Protein AF-0000000070612517 (afdb_homodimer)

Organism: NCBI:txid59203

Radius of gyration: 24.16 Å; Cα contacts (8 Å, |Δi|>4): 634; chains: 2; bounding box: 72×66×52 Å

Structure (mmCIF, N/CA/C/O backbone):
data_AF-0000000070612517-model_v1
#
loop_
_entity.id
_entity.type
_entity.pdbx_description
1 polymer 'DNA-binding transcriptional activator BglJ'
#
loop_
_atom_site.group_PDB
_atom_site.id
_atom_site.type_symbol
_atom_site.label_atom_id
_atom_site.label_alt_id
_atom_site.label_comp_id
_atom_site.label_asym_id
_atom_site.label_entity_id
_atom_site.label_seq_id
_atom_site.pdbx_PDB_ins_code
_atom_site.Cartn_x
_atom_site.Cartn_y
_atom_site.Cartn_z
_atom_site.occupancy
_atom_site.B_iso_or_equiv
_atom_site.auth_seq_id
_atom_site.auth_comp_id
_atom_site.auth_asym_id
_atom_site.auth_atom_id
_atom_site.pdbx_PDB_model_num
ATOM 1 N N . MET A 1 1 ? 39.031 -18.734 -19.234 1 33.88 1 MET A N 1
ATOM 2 C CA . MET A 1 1 ? 37.75 -18.453 -19.859 1 33.88 1 MET A CA 1
ATOM 3 C C . MET A 1 1 ? 36.688 -18.141 -18.797 1 33.88 1 MET A C 1
ATOM 5 O O . MET A 1 1 ? 36.344 -19 -17.984 1 33.88 1 MET A O 1
ATOM 9 N N . GLU A 1 2 ? 36.719 -17.062 -18.047 1 41.94 2 GLU A N 1
ATOM 10 C CA . GLU A 1 2 ? 35.812 -16.641 -16.953 1 41.94 2 GLU A CA 1
ATOM 11 C C . GLU A 1 2 ? 34.375 -16.953 -17.297 1 41.94 2 GLU A C 1
ATOM 13 O O . GLU A 1 2 ? 33.844 -16.5 -18.312 1 41.94 2 GLU A O 1
ATOM 18 N N . ASN A 1 3 ? 33.906 -18.078 -17.219 1 43.69 3 ASN A N 1
ATOM 19 C CA . ASN A 1 3 ? 32.594 -18.609 -17.5 1 43.69 3 ASN A CA 1
ATOM 20 C C . ASN A 1 3 ? 31.484 -17.625 -17.141 1 43.69 3 ASN A C 1
ATOM 22 O O . ASN A 1 3 ? 31.219 -17.359 -15.969 1 43.69 3 ASN A O 1
ATOM 26 N N . ARG A 1 4 ? 31.391 -16.516 -17.781 1 49.31 4 ARG A N 1
ATOM 27 C CA . ARG A 1 4 ? 30.422 -15.438 -17.672 1 49.31 4 ARG A CA 1
ATOM 28 C C . ARG A 1 4 ? 29.016 -15.977 -17.516 1 49.31 4 ARG A C 1
ATOM 30 O O . ARG A 1 4 ? 28.406 -16.422 -18.5 1 49.31 4 ARG A O 1
ATOM 37 N N . ILE A 1 5 ? 28.703 -16.734 -16.5 1 59.72 5 ILE A N 1
ATOM 38 C CA . ILE A 1 5 ? 27.375 -17.297 -16.266 1 59.72 5 ILE A CA 1
ATOM 39 C C . ILE A 1 5 ? 26.312 -16.234 -16.531 1 59.72 5 ILE A C 1
ATOM 41 O O . ILE A 1 5 ? 26.359 -15.148 -15.969 1 59.72 5 ILE A O 1
ATOM 45 N N . SER A 1 6 ? 25.672 -16.234 -17.703 1 76.38 6 SER A N 1
ATOM 46 C CA . SER A 1 6 ? 24.641 -15.312 -18.172 1 76.38 6 SER A CA 1
ATOM 47 C C . SER A 1 6 ? 23.562 -15.125 -17.125 1 76.38 6 SER A C 1
ATOM 49 O O . SER A 1 6 ? 23 -16.094 -16.609 1 76.38 6 SER A O 1
ATOM 51 N N . LYS A 1 7 ? 23.547 -14 -16.469 1 83.5 7 LYS A N 1
ATOM 52 C CA . LYS A 1 7 ? 22.578 -13.672 -15.445 1 83.5 7 LYS A CA 1
ATOM 53 C C . LYS A 1 7 ? 21.156 -13.781 -15.977 1 83.5 7 LYS A C 1
ATOM 55 O O . LYS A 1 7 ? 20.906 -13.547 -17.156 1 83.5 7 LYS A O 1
ATOM 60 N N . ARG A 1 8 ? 20.25 -14.328 -15.211 1 92.62 8 ARG A N 1
ATOM 61 C CA . ARG A 1 8 ? 18.828 -14.43 -15.523 1 92.62 8 ARG A CA 1
ATOM 62 C C . ARG A 1 8 ? 18.109 -13.125 -15.211 1 92.62 8 ARG A C 1
ATOM 64 O O . ARG A 1 8 ? 18.359 -12.508 -14.18 1 92.62 8 ARG A O 1
ATOM 71 N N . ASN A 1 9 ? 17.234 -12.719 -16.188 1 95.94 9 ASN A N 1
ATOM 72 C CA . ASN A 1 9 ? 16.469 -11.484 -16 1 95.94 9 ASN A CA 1
ATOM 73 C C . ASN A 1 9 ? 15.273 -11.695 -15.078 1 95.94 9 ASN A C 1
ATOM 75 O O . ASN A 1 9 ? 14.492 -12.625 -15.281 1 95.94 9 ASN A O 1
ATOM 79 N N . VAL A 1 10 ? 15.219 -10.859 -14.031 1 96.94 10 VAL A N 1
ATOM 80 C CA . VAL A 1 10 ? 14.078 -10.859 -13.125 1 96.94 10 VAL A CA 1
ATOM 81 C C . VAL A 1 10 ? 13.375 -9.5 -13.188 1 96.94 10 VAL A C 1
ATOM 83 O O . VAL A 1 10 ? 14.016 -8.453 -13.094 1 96.94 10 VAL A O 1
ATOM 86 N N . ALA A 1 11 ? 12.062 -9.555 -13.438 1 97.81 11 ALA A N 1
ATOM 87 C CA . ALA A 1 11 ? 11.273 -8.328 -13.477 1 97.81 11 ALA A CA 1
ATOM 88 C C . ALA A 1 11 ? 10.617 -8.055 -12.125 1 97.81 11 ALA A C 1
ATOM 90 O O . ALA A 1 11 ? 10.117 -8.969 -11.469 1 97.81 11 ALA A O 1
ATOM 91 N N . LEU A 1 12 ? 10.727 -6.84 -11.695 1 97.88 12 LEU A N 1
ATO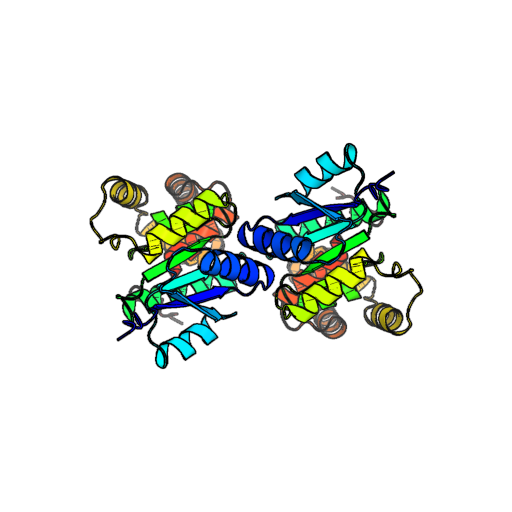M 92 C CA . LEU A 1 12 ? 9.984 -6.344 -10.539 1 97.88 12 LEU A CA 1
ATOM 93 C C . LEU A 1 12 ? 8.977 -5.281 -10.961 1 97.88 12 LEU A C 1
ATOM 95 O O . LEU A 1 12 ? 9.352 -4.246 -11.516 1 97.88 12 LEU A O 1
ATOM 99 N N . VAL A 1 13 ? 7.676 -5.57 -10.773 1 97.81 13 VAL A N 1
ATOM 100 C CA . VAL A 1 13 ? 6.625 -4.586 -11.023 1 97.81 13 VAL A CA 1
ATOM 101 C C . VAL A 1 13 ? 6.211 -3.936 -9.703 1 97.81 13 VAL A C 1
ATOM 103 O O . VAL A 1 13 ? 5.441 -4.516 -8.93 1 97.81 13 VAL A O 1
ATOM 106 N N . GLU A 1 14 ? 6.715 -2.744 -9.492 1 96.69 14 GLU A N 1
ATOM 107 C CA . GLU A 1 14 ? 6.59 -2.01 -8.234 1 96.69 14 GLU A CA 1
ATOM 108 C C . GLU A 1 14 ? 6.715 -0.506 -8.461 1 96.69 14 GLU A C 1
ATOM 110 O O . GLU A 1 14 ? 7.707 -0.039 -9.023 1 96.69 14 GLU A O 1
ATOM 115 N N . LYS A 1 15 ? 5.777 0.22 -7.953 1 93.62 15 LYS A N 1
ATOM 116 C CA . LYS A 1 15 ? 5.777 1.649 -8.25 1 93.62 15 LYS A CA 1
ATOM 117 C C . LYS A 1 15 ? 6.531 2.434 -7.18 1 93.62 15 LYS A C 1
ATOM 119 O O . LYS A 1 15 ? 7.035 3.529 -7.445 1 93.62 15 LYS A O 1
ATOM 124 N N . CYS A 1 16 ? 6.551 1.937 -5.984 1 96.56 16 CYS A N 1
ATOM 125 C CA . CYS A 1 16 ? 7.145 2.682 -4.879 1 96.56 16 CYS A CA 1
ATOM 126 C C . CYS A 1 16 ? 8.664 2.676 -4.973 1 96.56 16 CYS A C 1
ATOM 128 O O . CYS A 1 16 ? 9.297 1.626 -4.828 1 96.56 16 CYS A O 1
ATOM 130 N N . VAL A 1 17 ? 9.273 3.789 -5.082 1 96.31 17 VAL A N 1
ATOM 131 C CA . VAL A 1 17 ? 10.711 3.938 -5.293 1 96.31 17 VAL A CA 1
ATOM 132 C C . VAL A 1 17 ? 11.469 3.371 -4.094 1 96.31 17 VAL A C 1
ATOM 134 O O . VAL A 1 17 ? 12.523 2.758 -4.254 1 96.31 17 VAL A O 1
ATOM 137 N N . MET A 1 18 ? 10.938 3.557 -2.955 1 95.69 18 MET A N 1
ATOM 138 C CA . MET A 1 18 ? 11.641 3.068 -1.773 1 95.69 18 MET A CA 1
ATOM 139 C C . MET A 1 18 ? 11.625 1.544 -1.722 1 95.69 18 MET A C 1
ATOM 141 O O . MET A 1 18 ? 12.594 0.921 -1.285 1 95.69 18 MET A O 1
ATOM 145 N N . SER A 1 19 ? 10.523 0.991 -2.096 1 97 19 SER A N 1
ATOM 146 C CA . SER A 1 19 ? 10.484 -0.463 -2.215 1 97 19 SER A CA 1
ATOM 147 C C . SER A 1 19 ? 11.508 -0.958 -3.236 1 97 19 SER A C 1
ATOM 149 O O . SER A 1 19 ? 12.164 -1.977 -3.02 1 97 19 SER A O 1
ATOM 151 N N . ASN A 1 20 ? 11.656 -0.215 -4.363 1 97.25 20 ASN A N 1
ATOM 152 C CA . ASN A 1 20 ? 12.633 -0.565 -5.391 1 97.25 20 ASN A CA 1
ATOM 153 C C . ASN A 1 20 ? 14.055 -0.597 -4.828 1 97.25 20 ASN A C 1
ATOM 155 O O . ASN A 1 20 ? 14.82 -1.515 -5.121 1 97.25 20 ASN A O 1
ATOM 159 N N . VAL A 1 21 ? 14.328 0.386 -4.031 1 95.38 21 VAL A N 1
ATOM 160 C CA . VAL A 1 21 ? 15.648 0.449 -3.41 1 95.38 21 VAL A CA 1
ATOM 161 C C . VAL A 1 21 ? 15.859 -0.768 -2.512 1 95.38 21 VAL A C 1
ATOM 163 O O . VAL A 1 21 ? 16.938 -1.377 -2.52 1 95.38 21 VAL A O 1
ATOM 166 N N . GLY A 1 22 ? 14.828 -1.106 -1.784 1 95.81 22 GLY A N 1
ATOM 167 C CA . GLY A 1 22 ? 14.891 -2.281 -0.928 1 95.81 22 GLY A CA 1
ATOM 168 C C . GLY A 1 22 ? 15.164 -3.562 -1.693 1 95.81 22 GLY A C 1
ATOM 169 O O . GLY A 1 22 ? 16.047 -4.336 -1.324 1 95.81 22 GLY A O 1
ATOM 170 N N . PHE A 1 23 ? 14.469 -3.74 -2.738 1 96.06 23 PHE A N 1
ATOM 171 C CA . PHE A 1 23 ? 14.664 -4.938 -3.553 1 96.06 23 PHE A CA 1
ATOM 172 C C . PHE A 1 23 ? 16.047 -4.953 -4.172 1 96.06 23 PHE A C 1
ATOM 174 O O . PHE A 1 23 ? 16.719 -5.996 -4.199 1 96.06 23 PHE A O 1
ATOM 181 N N . LYS A 1 24 ? 16.469 -3.82 -4.719 1 94.62 24 LYS A N 1
ATOM 182 C CA . LYS A 1 24 ? 17.812 -3.746 -5.293 1 94.62 24 LYS A CA 1
ATOM 183 C C . LYS A 1 24 ? 18.875 -4.125 -4.262 1 94.62 24 LYS A C 1
ATOM 185 O O . LYS A 1 24 ? 19.797 -4.879 -4.562 1 94.62 24 LYS A O 1
ATOM 190 N N . GLY A 1 25 ? 18.688 -3.59 -3.059 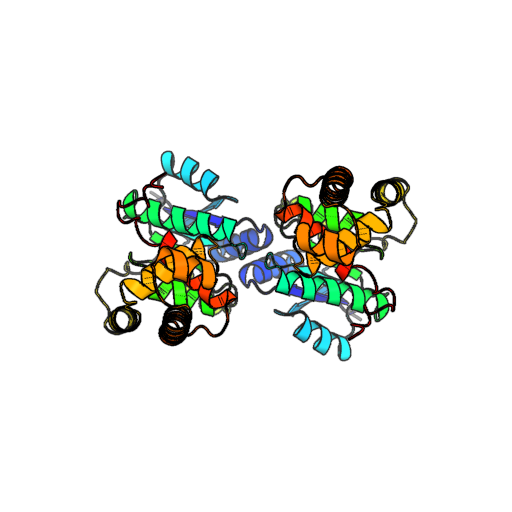1 91.75 25 GLY A N 1
ATOM 191 C CA . GLY A 1 25 ? 19.609 -3.938 -1.992 1 91.75 25 GLY A CA 1
ATOM 192 C C . GLY A 1 25 ? 19.641 -5.426 -1.691 1 91.75 25 GLY A C 1
ATOM 193 O O . GLY A 1 25 ? 20.719 -6 -1.48 1 91.75 25 GLY A O 1
ATOM 194 N N . LEU A 1 26 ? 18.531 -5.969 -1.632 1 91.38 26 LEU A N 1
ATOM 195 C CA . LEU A 1 26 ? 18.422 -7.395 -1.345 1 91.38 26 LEU A CA 1
ATOM 196 C C . LEU A 1 26 ? 19.094 -8.219 -2.432 1 91.38 26 LEU A C 1
ATOM 198 O O . LEU A 1 26 ? 19.828 -9.164 -2.131 1 91.38 26 LEU A O 1
ATOM 202 N N . PHE A 1 27 ? 18.859 -7.895 -3.713 1 92.06 27 PHE A N 1
ATOM 203 C CA . PHE A 1 27 ? 19.453 -8.625 -4.824 1 92.06 27 PHE A CA 1
ATOM 204 C C . PHE A 1 27 ? 20.969 -8.438 -4.84 1 92.06 27 PHE A C 1
ATOM 206 O O . PHE A 1 27 ? 21.703 -9.391 -5.109 1 92.06 27 PHE A O 1
ATOM 213 N N . ASP A 1 28 ? 21.359 -7.266 -4.504 1 88.81 28 ASP A N 1
ATOM 214 C CA . ASP A 1 28 ? 22.797 -6.977 -4.48 1 88.81 28 ASP A CA 1
ATOM 215 C C . ASP A 1 28 ? 23.484 -7.746 -3.367 1 88.81 28 ASP A C 1
ATOM 217 O O . ASP A 1 28 ? 24.672 -8.078 -3.482 1 88.81 28 ASP A O 1
ATOM 221 N N . ALA A 1 29 ? 22.766 -8.023 -2.361 1 84.94 29 ALA A N 1
ATOM 222 C CA . ALA A 1 29 ? 23.344 -8.688 -1.191 1 84.94 29 ALA A CA 1
ATOM 223 C C . ALA A 1 29 ? 23.359 -10.203 -1.37 1 84.94 29 ALA A C 1
ATOM 225 O O . ALA A 1 29 ? 24.016 -10.914 -0.613 1 84.94 29 ALA A O 1
ATOM 226 N N . MET A 1 30 ? 22.641 -10.695 -2.334 1 82.12 30 MET A N 1
ATOM 227 C CA . MET A 1 30 ? 22.609 -12.141 -2.562 1 82.12 30 MET A CA 1
ATOM 228 C C . MET A 1 30 ? 23.953 -12.648 -3.047 1 82.12 30 MET A C 1
ATOM 230 O O . MET A 1 30 ? 24.531 -12.102 -3.994 1 82.12 30 MET A O 1
ATOM 234 N N . PRO A 1 31 ? 24.453 -13.664 -2.357 1 77.38 31 PRO A N 1
ATOM 235 C CA . PRO A 1 31 ? 25.719 -14.234 -2.838 1 77.38 31 PRO A CA 1
ATOM 236 C C . PRO A 1 31 ? 25.594 -14.836 -4.234 1 77.38 31 PRO A C 1
ATOM 238 O O . PRO A 1 31 ? 24.594 -15.469 -4.555 1 77.38 31 PRO A O 1
ATOM 241 N N . ASP A 1 32 ? 26.625 -14.586 -5.168 1 77 32 ASP A N 1
ATOM 242 C CA . ASP A 1 32 ? 26.641 -15.117 -6.527 1 77 32 ASP A CA 1
ATOM 243 C C . ASP A 1 32 ? 25.344 -14.828 -7.258 1 77 32 ASP A C 1
ATOM 245 O O . ASP A 1 32 ? 24.781 -15.711 -7.906 1 77 32 ASP A O 1
ATOM 249 N N . CYS A 1 33 ? 24.984 -13.609 -7.031 1 75.56 33 CYS A N 1
ATOM 250 C CA . CYS A 1 33 ? 23.719 -13.227 -7.645 1 75.56 33 CYS A CA 1
ATOM 251 C C . CYS A 1 33 ? 23.75 -13.453 -9.148 1 75.56 33 CYS A C 1
ATOM 253 O O . CYS A 1 33 ? 24.531 -12.82 -9.859 1 75.56 33 CYS A O 1
ATOM 255 N N . ARG A 1 34 ? 22.922 -14.367 -9.625 1 85.25 34 ARG A N 1
ATOM 256 C CA . ARG A 1 34 ? 22.781 -14.734 -11.031 1 85.25 34 ARG A CA 1
ATOM 257 C C . ARG A 1 34 ? 21.578 -14.047 -11.664 1 85.25 34 ARG A C 1
ATOM 259 O O . ARG A 1 34 ? 21.062 -14.5 -12.695 1 85.25 34 ARG A O 1
ATOM 266 N N . HIS A 1 35 ? 21.125 -12.945 -10.961 1 91.88 35 HIS A N 1
ATOM 267 C CA . HIS A 1 35 ? 19.906 -12.289 -11.445 1 91.88 35 HIS A CA 1
ATOM 268 C C . HIS A 1 35 ? 20.156 -10.828 -11.773 1 91.88 35 HIS A C 1
ATOM 270 O O . HIS A 1 35 ? 20.891 -10.141 -11.055 1 91.88 35 HIS A O 1
ATOM 276 N N . THR A 1 36 ? 19.688 -10.398 -12.891 1 94.25 36 THR A N 1
ATOM 277 C CA . THR A 1 36 ? 19.578 -8.977 -13.219 1 94.25 36 THR A CA 1
ATOM 278 C C . THR A 1 36 ? 18.156 -8.477 -12.969 1 94.25 36 THR A C 1
ATOM 280 O O . THR A 1 36 ? 17.203 -8.984 -13.555 1 94.25 36 THR A O 1
ATOM 283 N N . LEU A 1 37 ? 18.109 -7.492 -12.102 1 96.38 37 LEU A N 1
ATOM 284 C CA . LEU A 1 37 ? 16.797 -6.969 -11.719 1 96.38 37 LEU A CA 1
ATOM 285 C C . LEU A 1 37 ? 16.375 -5.832 -12.641 1 96.38 37 LEU A C 1
ATOM 287 O O . LEU A 1 37 ? 17.109 -4.859 -12.812 1 96.38 37 LEU A O 1
ATOM 291 N N . HIS A 1 38 ? 15.273 -5.98 -13.297 1 97.56 38 HIS A N 1
ATOM 292 C CA . HIS A 1 38 ? 14.625 -4.945 -14.094 1 97.56 38 HIS A CA 1
ATOM 293 C C . HIS A 1 38 ? 13.359 -4.434 -13.406 1 97.56 38 HIS A C 1
ATOM 295 O O . HIS A 1 38 ? 12.461 -5.211 -13.078 1 97.56 38 HIS A O 1
ATOM 301 N N . ILE A 1 39 ? 13.273 -3.145 -13.219 1 97.56 39 ILE A N 1
ATOM 302 C CA . ILE A 1 39 ? 12.188 -2.58 -12.43 1 97.56 39 ILE A CA 1
ATOM 303 C C . ILE A 1 39 ? 11.195 -1.87 -13.344 1 97.56 39 ILE A C 1
ATOM 305 O O . ILE A 1 39 ? 11.594 -1.092 -14.219 1 97.56 39 ILE A O 1
ATOM 309 N N . PHE A 1 40 ? 9.914 -2.152 -13.141 1 97.31 40 PHE A N 1
ATOM 310 C CA . PHE A 1 40 ? 8.82 -1.521 -13.875 1 97.31 40 PHE A CA 1
ATOM 311 C C . PHE A 1 40 ? 7.793 -0.935 -12.906 1 97.31 40 PHE A C 1
ATOM 313 O O . PHE A 1 40 ? 7.422 -1.578 -11.922 1 97.31 40 PHE A O 1
ATOM 320 N N . SER A 1 41 ? 7.238 0.234 -13.203 1 94.44 41 SER A N 1
ATOM 321 C CA . SER A 1 41 ? 6.301 0.892 -12.305 1 94.44 41 SER A CA 1
ATOM 322 C C . SER A 1 41 ? 4.871 0.428 -12.555 1 94.44 41 SER A C 1
ATOM 324 O O . SER A 1 41 ? 3.994 0.611 -11.711 1 94.44 41 SER A O 1
ATOM 326 N N . LYS A 1 42 ? 4.656 -0.122 -13.773 1 93.75 42 LYS A N 1
ATOM 327 C CA . LYS A 1 42 ? 3.316 -0.565 -14.156 1 93.75 42 LYS A CA 1
ATOM 328 C C . LYS A 1 42 ? 3.367 -1.913 -14.867 1 93.75 42 LYS A C 1
ATOM 330 O O . LYS A 1 42 ? 4.336 -2.213 -15.57 1 93.75 42 LYS A O 1
ATOM 335 N N . PRO A 1 43 ? 2.225 -2.682 -14.703 1 94.5 43 PRO A N 1
ATOM 336 C CA . PRO A 1 43 ? 2.172 -3.961 -15.414 1 94.5 43 PRO A CA 1
ATOM 337 C C . PRO A 1 43 ? 2.297 -3.801 -16.938 1 94.5 43 PRO A C 1
ATOM 339 O O . PRO A 1 4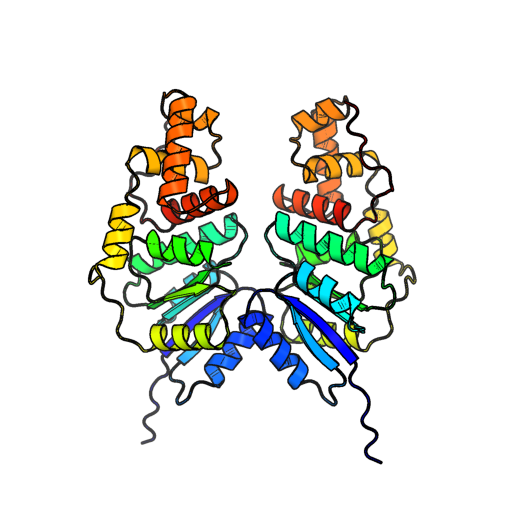3 ? 2.939 -4.621 -17.594 1 94.5 43 PRO A O 1
ATOM 342 N N . SER A 1 44 ? 1.738 -2.684 -17.469 1 94.06 44 SER A N 1
ATOM 343 C CA . SER A 1 44 ? 1.776 -2.477 -18.906 1 94.06 44 SER A CA 1
ATOM 344 C C . SER A 1 44 ? 3.207 -2.289 -19.406 1 94.06 44 SER A C 1
ATOM 346 O O . SER A 1 44 ? 3.576 -2.809 -20.469 1 94.06 44 SER A O 1
ATOM 348 N N . ALA A 1 45 ? 4.035 -1.599 -18.688 1 95.44 45 ALA A N 1
ATOM 349 C CA . ALA A 1 45 ? 5.438 -1.397 -19.047 1 95.44 45 ALA A CA 1
ATOM 350 C C . ALA A 1 45 ? 6.203 -2.717 -19.031 1 95.44 45 ALA A C 1
ATOM 352 O O . ALA A 1 45 ? 7.004 -2.988 -19.922 1 95.44 45 ALA A O 1
ATOM 353 N N . PHE A 1 46 ? 5.902 -3.492 -18.031 1 96.19 46 PHE A N 1
ATOM 354 C CA . PHE A 1 46 ? 6.52 -4.812 -17.953 1 96.19 46 PHE A CA 1
ATOM 355 C C . PHE A 1 46 ? 6.141 -5.668 -19.156 1 96.19 46 PHE A C 1
ATOM 357 O O . PHE A 1 46 ? 7 -6.289 -19.781 1 96.19 46 PHE A O 1
ATOM 364 N N . TYR A 1 47 ? 4.844 -5.691 -19.469 1 92.38 47 TYR A N 1
ATOM 365 C CA . TYR A 1 47 ? 4.375 -6.535 -20.562 1 92.38 47 TYR A CA 1
ATOM 366 C C . TYR A 1 47 ? 5.055 -6.16 -21.875 1 92.38 47 TYR A C 1
ATOM 368 O O . TYR A 1 47 ? 5.441 -7.031 -22.641 1 92.38 47 TYR A O 1
ATOM 376 N N . LYS A 1 48 ? 5.168 -4.863 -22.062 1 94.25 48 LYS A N 1
ATOM 377 C CA . LYS A 1 48 ? 5.855 -4.402 -23.266 1 94.25 48 LYS A CA 1
ATOM 378 C C . LYS A 1 48 ? 7.305 -4.879 -23.297 1 94.25 48 LYS A C 1
ATOM 380 O O . LYS A 1 48 ? 7.809 -5.301 -24.328 1 94.25 48 LYS A O 1
ATOM 385 N N . ALA A 1 49 ? 7.98 -4.859 -22.188 1 95.56 49 ALA A N 1
ATOM 386 C CA . ALA A 1 49 ? 9.367 -5.293 -22.094 1 95.56 49 ALA A CA 1
ATOM 387 C C . ALA A 1 49 ? 9.492 -6.801 -22.281 1 95.56 49 ALA A C 1
ATOM 389 O O . ALA A 1 49 ? 10.469 -7.285 -22.844 1 95.56 49 ALA A O 1
ATOM 390 N N . ALA A 1 50 ? 8.477 -7.52 -21.812 1 93.31 50 ALA A N 1
ATOM 391 C CA . ALA A 1 50 ? 8.477 -8.977 -21.859 1 93.31 50 ALA A CA 1
ATOM 392 C C . ALA A 1 50 ? 8.406 -9.477 -23.297 1 93.31 50 ALA A C 1
ATOM 394 O O . ALA A 1 50 ? 8.789 -10.617 -23.594 1 93.31 50 ALA A O 1
ATOM 395 N N . LEU A 1 51 ? 7.902 -8.625 -24.188 1 91.06 51 LEU A N 1
ATOM 396 C CA . LEU A 1 51 ? 7.84 -8.969 -25.594 1 91.06 51 LEU A CA 1
ATOM 397 C C . LEU A 1 51 ? 9.234 -8.961 -26.219 1 91.06 51 LEU A C 1
ATOM 399 O O . LEU A 1 51 ? 9.477 -9.648 -27.219 1 91.06 51 LEU A O 1
ATOM 403 N N . LYS A 1 52 ? 10.156 -8.266 -25.625 1 93.62 52 LYS A N 1
ATOM 404 C CA . LYS A 1 52 ? 11.469 -8.055 -26.234 1 93.62 52 LYS A CA 1
ATOM 405 C C . LYS A 1 52 ? 12.562 -8.766 -25.453 1 93.62 52 LYS A C 1
ATOM 407 O O . LYS A 1 52 ? 13.633 -9.047 -25.984 1 93.62 52 LYS A O 1
ATOM 412 N N . THR A 1 53 ? 12.359 -8.945 -24.219 1 93.19 53 THR A N 1
ATOM 413 C CA . THR A 1 53 ? 13.367 -9.5 -23.328 1 93.19 53 THR A CA 1
ATOM 414 C C . THR A 1 53 ? 12.812 -10.711 -22.578 1 93.19 53 THR A C 1
ATOM 416 O O . THR A 1 53 ? 11.742 -10.633 -21.969 1 93.19 53 THR A O 1
ATOM 419 N N . PRO A 1 54 ? 13.531 -11.789 -22.688 1 93.88 54 PRO A N 1
ATOM 420 C CA . PRO A 1 54 ? 13.086 -12.938 -21.906 1 93.88 54 PRO A CA 1
ATOM 421 C C . PRO A 1 54 ? 13.328 -12.773 -20.406 1 93.88 54 PRO A C 1
ATOM 423 O O . PRO A 1 54 ? 14.422 -12.375 -20 1 93.88 54 PRO A O 1
ATOM 426 N N . PHE A 1 55 ? 12.367 -13.086 -19.594 1 96.56 55 PHE A N 1
ATOM 427 C CA . PHE A 1 55 ? 12.477 -13.047 -18.141 1 96.56 55 PHE A CA 1
ATOM 428 C C . PHE A 1 55 ? 12.328 -14.445 -17.547 1 96.56 55 PHE A C 1
ATOM 430 O O . PHE A 1 55 ? 11.508 -15.242 -18.016 1 96.56 55 PHE A O 1
ATOM 437 N N . SER A 1 56 ? 13.148 -14.688 -16.562 1 94.94 56 SER A N 1
ATOM 438 C CA . SER A 1 56 ? 13.047 -15.977 -15.891 1 94.94 56 SER A CA 1
ATOM 439 C C . SER A 1 56 ? 12.023 -15.914 -14.758 1 94.94 56 SER A C 1
ATOM 441 O O . SER A 1 56 ? 11.492 -16.953 -14.336 1 94.94 56 SER A O 1
ATOM 443 N N . ALA A 1 57 ? 11.797 -14.727 -14.195 1 96.19 57 ALA A N 1
ATOM 444 C CA . ALA A 1 57 ? 10.852 -14.539 -13.094 1 96.19 57 ALA A CA 1
ATOM 445 C C . ALA A 1 57 ? 10.281 -13.125 -13.094 1 96.19 57 ALA A C 1
ATOM 447 O O . ALA A 1 57 ? 10.891 -12.203 -13.633 1 96.19 57 ALA A O 1
ATOM 448 N N . VAL A 1 58 ? 9.078 -13.023 -12.555 1 96.88 58 VAL A N 1
ATOM 449 C CA . VAL A 1 58 ? 8.469 -11.719 -12.312 1 96.88 58 VAL A CA 1
ATOM 450 C C . VAL A 1 58 ? 7.961 -11.648 -10.875 1 96.88 58 VAL A C 1
ATOM 452 O O . VAL A 1 58 ? 7.383 -12.609 -10.367 1 96.88 58 VAL A O 1
ATOM 455 N N . ILE A 1 59 ? 8.312 -10.555 -10.211 1 97 59 ILE A N 1
ATOM 456 C CA . ILE A 1 59 ? 7.789 -10.219 -8.891 1 97 59 ILE A CA 1
ATOM 457 C C . ILE A 1 59 ? 6.75 -9.109 -9.016 1 97 59 ILE A C 1
ATOM 459 O O . ILE A 1 59 ? 7.074 -7.98 -9.406 1 97 59 ILE A O 1
ATOM 463 N N . PHE A 1 60 ? 5.512 -9.445 -8.711 1 96.19 60 PHE A N 1
ATOM 464 C CA . PHE A 1 60 ? 4.434 -8.469 -8.773 1 96.19 60 PHE A CA 1
ATOM 465 C C . PHE A 1 60 ? 4.074 -7.973 -7.375 1 96.19 60 PHE A C 1
ATOM 467 O O . PHE A 1 60 ? 3.545 -8.727 -6.559 1 96.19 60 PHE A O 1
ATOM 474 N N . SER A 1 61 ? 4.387 -6.746 -7.16 1 96.5 61 SER A N 1
ATOM 475 C CA . SER A 1 61 ? 3.902 -6.098 -5.945 1 96.5 61 SER A CA 1
ATOM 476 C C . SER A 1 61 ? 2.512 -5.504 -6.148 1 96.5 61 SER A C 1
ATOM 478 O O . SER A 1 61 ? 2.346 -4.547 -6.91 1 96.5 61 SER A O 1
ATOM 480 N N . LEU A 1 62 ? 1.589 -6.023 -5.445 1 95 62 LEU A N 1
ATOM 481 C CA . LEU A 1 62 ? 0.209 -5.617 -5.691 1 95 62 LEU A CA 1
ATOM 482 C C . LEU A 1 62 ? -0.133 -4.355 -4.902 1 95 62 LEU A C 1
ATOM 484 O O . LEU A 1 62 ? 0.299 -4.195 -3.76 1 95 62 LEU A O 1
ATOM 488 N N . SER A 1 63 ? -0.926 -3.537 -5.551 1 90.81 63 SER A N 1
ATOM 489 C CA . SER A 1 63 ? -1.428 -2.322 -4.918 1 90.81 63 SER A CA 1
ATOM 490 C C . SER A 1 63 ? -2.637 -2.617 -4.035 1 90.81 63 SER A C 1
ATOM 492 O O . SER A 1 63 ? -3.396 -3.549 -4.309 1 90.81 63 SER A O 1
ATOM 494 N N . ALA A 1 64 ? -2.76 -1.744 -3.082 1 88 64 ALA A N 1
ATOM 495 C CA . ALA A 1 64 ? -3.957 -1.851 -2.252 1 88 64 ALA A CA 1
ATOM 496 C C . ALA A 1 64 ? -5.184 -1.323 -2.99 1 88 64 ALA A C 1
ATOM 498 O O . ALA A 1 64 ? -6.32 -1.623 -2.613 1 88 64 ALA A O 1
ATOM 499 N N . LEU A 1 65 ? -4.984 -0.495 -3.959 1 87.62 65 LEU A N 1
ATOM 500 C CA . LEU A 1 65 ? -6.105 0.035 -4.73 1 87.62 65 LEU A CA 1
ATOM 501 C C . LEU A 1 65 ? -6.746 -1.058 -5.578 1 87.62 65 LEU A C 1
ATOM 503 O O . LEU A 1 65 ? -6.055 -1.763 -6.316 1 87.62 65 LEU A O 1
ATOM 507 N N . ARG A 1 66 ? -8 -1.092 -5.516 1 85.19 66 ARG A N 1
ATOM 508 C CA . ARG A 1 66 ? -8.758 -2.17 -6.148 1 85.19 66 ARG A CA 1
ATOM 509 C C . ARG A 1 66 ? -8.508 -2.201 -7.652 1 85.19 66 ARG A C 1
ATOM 511 O O . ARG A 1 66 ? -8.266 -3.266 -8.227 1 85.19 66 ARG A O 1
ATOM 518 N N . THR A 1 67 ? -8.617 -1.091 -8.305 1 84.81 67 THR A N 1
ATOM 519 C CA . THR A 1 67 ? -8.461 -1.019 -9.75 1 84.81 67 THR A CA 1
ATOM 520 C C . THR A 1 67 ? -7.07 -1.472 -10.172 1 84.81 67 THR A C 1
ATOM 522 O O . THR A 1 67 ? -6.922 -2.244 -11.125 1 84.81 67 THR A O 1
ATOM 525 N N . GLU A 1 68 ? -6.066 -1.062 -9.445 1 89.19 68 GLU A N 1
ATOM 526 C CA . GLU A 1 68 ? -4.695 -1.453 -9.758 1 89.19 68 GLU A CA 1
ATOM 527 C C . GLU A 1 68 ? -4.461 -2.93 -9.445 1 89.19 68 GLU A C 1
ATOM 529 O O . GLU A 1 68 ? -3.76 -3.619 -10.195 1 89.19 68 GLU A O 1
ATOM 534 N N . ARG A 1 69 ? -4.996 -3.32 -8.383 1 90.5 69 ARG A N 1
ATOM 535 C CA . ARG A 1 69 ? -4.879 -4.727 -8 1 90.5 69 ARG A CA 1
ATOM 536 C C . ARG A 1 69 ? -5.477 -5.633 -9.07 1 90.5 69 ARG A C 1
ATOM 538 O O . ARG A 1 69 ? -4.879 -6.645 -9.438 1 90.5 69 ARG A O 1
ATOM 545 N N . ARG A 1 70 ? -6.688 -5.305 -9.57 1 89.69 70 ARG A N 1
ATOM 546 C CA . ARG A 1 70 ? -7.336 -6.07 -10.633 1 89.69 70 ARG A CA 1
ATOM 547 C C . ARG A 1 70 ? -6.441 -6.168 -11.867 1 89.69 70 ARG A C 1
ATOM 549 O O . ARG A 1 70 ? -6.316 -7.242 -12.461 1 89.69 70 ARG A O 1
ATOM 556 N N . THR A 1 71 ? -5.836 -5.074 -12.188 1 90.81 71 THR A N 1
ATOM 557 C CA . THR A 1 71 ? -4.934 -5.043 -13.336 1 90.81 71 THR A CA 1
ATOM 558 C C . THR A 1 71 ? -3.744 -5.973 -13.117 1 90.81 71 THR A C 1
ATOM 560 O O . THR A 1 71 ? -3.357 -6.723 -14.016 1 90.81 71 THR A O 1
ATOM 563 N N . GLY A 1 72 ? -3.174 -5.934 -11.938 1 92.62 72 GLY A N 1
ATOM 564 C CA . GLY A 1 72 ? -2.059 -6.805 -11.609 1 92.62 72 GLY A CA 1
ATOM 565 C C . GLY A 1 72 ? -2.42 -8.281 -11.656 1 92.62 72 GLY A C 1
ATOM 566 O O . GLY A 1 72 ? -1.679 -9.086 -12.227 1 92.62 72 GLY A O 1
ATOM 567 N N . LEU A 1 73 ? -3.539 -8.617 -11.117 1 92 73 LEU A N 1
ATOM 568 C CA . LEU A 1 73 ? -3.992 -10 -11.102 1 92 73 LEU A CA 1
ATOM 569 C C . LEU A 1 73 ? -4.266 -10.5 -12.516 1 92 73 LEU A C 1
ATOM 571 O O . LEU A 1 73 ? -3.92 -11.633 -12.859 1 92 73 LEU A O 1
ATOM 575 N N . ALA A 1 74 ? -4.887 -9.672 -13.328 1 90.31 74 ALA A N 1
ATOM 576 C CA . ALA A 1 74 ? -5.137 -10.031 -14.719 1 90.31 74 ALA A CA 1
ATOM 577 C C . ALA A 1 74 ? -3.828 -10.281 -15.469 1 90.31 74 ALA A C 1
ATOM 579 O O . ALA A 1 74 ? -3.723 -11.227 -16.25 1 90.31 74 ALA A O 1
ATOM 580 N N . CYS A 1 75 ? -2.867 -9.453 -15.195 1 91.62 75 CYS A N 1
ATOM 581 C CA . CYS A 1 75 ? -1.556 -9.609 -15.812 1 91.62 75 CYS A CA 1
ATOM 582 C C . CYS A 1 75 ? -0.92 -10.938 -15.414 1 91.62 75 CYS A C 1
ATOM 584 O O . CYS A 1 75 ? -0.335 -11.633 -16.25 1 91.62 75 CYS A O 1
ATOM 586 N N . LEU A 1 76 ? -1.06 -11.266 -14.172 1 91.06 76 LEU A N 1
ATOM 587 C CA . LEU A 1 76 ? -0.508 -12.523 -13.672 1 91.06 76 LEU A CA 1
ATOM 588 C C . LEU A 1 76 ? -1.146 -13.711 -14.383 1 91.06 76 LEU A C 1
ATOM 590 O O . LEU A 1 76 ? -0.454 -14.672 -14.742 1 91.06 76 LEU A O 1
ATOM 594 N N . THR A 1 77 ? -2.439 -13.594 -14.578 1 88.56 77 THR A N 1
ATOM 595 C CA . THR A 1 77 ? -3.16 -14.648 -15.273 1 88.56 77 THR A CA 1
ATOM 596 C C . THR A 1 77 ? -2.689 -14.766 -16.719 1 88.56 77 THR A C 1
ATOM 598 O O . THR A 1 77 ? -2.428 -15.859 -17.219 1 88.56 77 THR A O 1
ATOM 601 N N . GLU A 1 78 ? -2.58 -13.633 -17.328 1 89.19 78 GLU A N 1
ATOM 602 C CA . GLU A 1 78 ? -2.109 -13.617 -18.719 1 89.19 78 GLU A CA 1
ATOM 603 C C . GLU A 1 78 ? -0.697 -14.188 -18.828 1 89.19 78 GLU A C 1
ATOM 605 O O . GLU A 1 78 ? -0.396 -14.945 -19.75 1 89.19 78 GLU A O 1
ATOM 610 N N . LEU A 1 79 ? 0.104 -13.906 -17.953 1 90.62 79 LEU A N 1
ATOM 611 C CA . LEU A 1 79 ? 1.479 -14.398 -17.938 1 90.62 79 LEU A CA 1
ATOM 612 C C . LEU A 1 79 ? 1.517 -15.914 -17.766 1 90.62 79 LEU A C 1
ATOM 614 O O . LEU A 1 79 ? 2.33 -16.594 -18.391 1 90.62 79 LEU A O 1
ATOM 618 N N . ALA A 1 80 ? 0.667 -16.391 -16.922 1 88.31 80 ALA A N 1
ATOM 619 C CA . ALA A 1 80 ? 0.608 -17.828 -16.672 1 88.31 80 ALA A CA 1
ATOM 620 C C . ALA A 1 80 ? 0.266 -18.594 -17.953 1 88.31 80 ALA A C 1
ATOM 622 O O . ALA A 1 80 ? 0.773 -19.688 -18.188 1 88.31 80 ALA A O 1
ATOM 623 N N . ILE A 1 81 ? -0.556 -17.938 -18.766 1 87.25 81 ILE A N 1
ATOM 624 C CA . ILE A 1 81 ? -1.026 -18.562 -19.984 1 87.25 81 ILE A CA 1
ATOM 625 C C . ILE A 1 81 ? 0.026 -18.422 -21.094 1 87.25 81 ILE A C 1
ATOM 627 O O . ILE A 1 81 ? 0.407 -19.391 -21.734 1 87.25 81 ILE A O 1
ATOM 631 N N . ASN A 1 82 ? 0.58 -17.25 -21.234 1 89.12 82 ASN A N 1
ATOM 632 C CA . ASN A 1 82 ? 1.423 -16.938 -22.391 1 89.12 82 ASN A CA 1
ATOM 633 C C . ASN A 1 82 ? 2.887 -17.266 -22.109 1 89.12 82 ASN A C 1
ATOM 635 O O . ASN A 1 82 ? 3.648 -17.531 -23.047 1 89.12 82 ASN A O 1
ATOM 639 N N . TYR A 1 83 ? 3.275 -17.25 -20.859 1 91.38 83 TYR A N 1
ATOM 640 C CA . TYR A 1 83 ? 4.664 -17.484 -20.469 1 91.38 83 TYR A CA 1
ATOM 641 C C . TYR A 1 83 ? 4.75 -18.406 -19.266 1 91.38 83 TYR A C 1
ATOM 643 O O . TYR A 1 83 ? 5.285 -18.031 -18.219 1 91.38 83 TYR A O 1
ATOM 651 N N . PRO A 1 84 ? 4.406 -19.641 -19.469 1 88.75 84 PRO A N 1
ATOM 652 C CA . PRO A 1 84 ? 4.297 -20.578 -18.344 1 88.75 84 PRO A CA 1
ATOM 653 C C . PRO A 1 84 ? 5.645 -20.875 -17.688 1 88.75 84 PRO A C 1
ATOM 655 O O . PRO A 1 84 ? 5.695 -21.344 -16.547 1 88.75 84 PRO A O 1
ATOM 658 N N . HIS A 1 85 ? 6.699 -20.562 -18.328 1 89.56 85 HIS A N 1
ATOM 659 C CA . HIS A 1 85 ? 8.023 -20.891 -17.797 1 89.56 85 HIS A CA 1
ATOM 660 C C . HIS A 1 85 ? 8.523 -19.781 -16.875 1 89.56 85 HIS A C 1
ATOM 662 O O . HIS A 1 85 ? 9.508 -19.969 -16.156 1 89.56 85 HIS A O 1
ATOM 668 N N . VAL A 1 86 ? 7.902 -18.672 -16.984 1 93.56 86 VAL A N 1
ATOM 669 C CA . VAL A 1 86 ? 8.312 -17.547 -16.141 1 93.56 86 VAL A CA 1
ATOM 670 C C . VAL A 1 86 ? 7.781 -17.75 -14.719 1 93.56 86 VAL A C 1
ATOM 672 O O . VAL A 1 86 ? 6.582 -17.953 -14.516 1 93.56 86 VAL A O 1
ATOM 675 N N . ARG A 1 87 ? 8.703 -17.75 -13.773 1 94.62 87 ARG A N 1
ATOM 676 C CA . ARG A 1 87 ? 8.289 -17.844 -12.383 1 94.62 87 ARG A CA 1
ATOM 677 C C . ARG A 1 87 ? 7.512 -16.594 -11.961 1 94.62 87 ARG A C 1
ATOM 679 O O . ARG A 1 87 ? 7.852 -15.477 -12.352 1 94.62 87 ARG A O 1
ATOM 686 N N . ARG A 1 88 ? 6.461 -16.844 -11.172 1 94.69 88 ARG A N 1
ATOM 687 C CA . ARG A 1 88 ? 5.59 -15.742 -10.75 1 94.69 88 ARG A CA 1
ATOM 688 C C . ARG A 1 88 ? 5.531 -15.641 -9.227 1 94.69 88 ARG A C 1
ATOM 690 O O . ARG A 1 88 ? 5.074 -16.578 -8.562 1 94.69 88 ARG A O 1
ATOM 697 N N . LEU A 1 89 ? 6.043 -14.547 -8.711 1 95.38 89 LEU A N 1
ATOM 698 C CA . LEU A 1 89 ? 5.988 -14.211 -7.293 1 95.38 89 LEU A CA 1
ATOM 699 C C . LEU A 1 89 ? 5.078 -13.016 -7.047 1 95.38 89 LEU A C 1
ATOM 701 O O . LEU A 1 89 ? 5.145 -12.023 -7.773 1 95.38 89 LEU A O 1
ATOM 705 N N . VAL A 1 90 ? 4.246 -13.148 -6.059 1 96.44 90 VAL A N 1
ATOM 706 C CA . VAL A 1 90 ? 3.303 -12.078 -5.75 1 96.44 90 VAL A CA 1
ATOM 707 C C . VAL A 1 90 ? 3.598 -11.516 -4.363 1 96.44 90 VAL A C 1
ATOM 709 O O . VAL A 1 90 ? 3.795 -12.266 -3.406 1 96.44 90 VAL A O 1
ATOM 712 N N . ILE A 1 91 ? 3.768 -10.242 -4.309 1 97 91 ILE A N 1
ATOM 713 C CA . ILE A 1 91 ? 3.814 -9.539 -3.031 1 97 91 ILE A CA 1
ATOM 714 C C . ILE A 1 91 ? 2.455 -8.906 -2.738 1 97 91 ILE A C 1
ATOM 716 O O . ILE A 1 91 ? 2.055 -7.945 -3.4 1 97 91 ILE A O 1
ATOM 720 N N . ALA A 1 92 ? 1.754 -9.43 -1.707 1 95.62 92 ALA A N 1
ATOM 721 C CA . ALA A 1 92 ? 0.403 -9 -1.355 1 95.62 92 ALA A CA 1
ATOM 722 C C . ALA A 1 92 ? 0.437 -7.867 -0.336 1 95.62 92 ALA A C 1
ATOM 724 O O . ALA A 1 92 ? 1.435 -7.684 0.365 1 95.62 92 ALA A O 1
ATOM 725 N N . ASP A 1 93 ? -0.636 -7.156 -0.245 1 93.31 93 ASP A N 1
ATOM 726 C CA . ASP A 1 93 ? -0.716 -5.969 0.603 1 93.31 93 ASP A CA 1
ATOM 727 C C . ASP A 1 93 ? -0.634 -6.348 2.08 1 93.31 93 ASP A C 1
ATOM 729 O O . ASP A 1 93 ? -0.073 -5.598 2.887 1 93.31 93 ASP A O 1
ATOM 733 N N . ASP A 1 94 ? -1.266 -7.41 2.426 1 91.56 94 ASP A N 1
ATOM 734 C CA . ASP A 1 94 ? -1.221 -7.883 3.807 1 91.56 94 ASP A CA 1
ATOM 735 C C . ASP A 1 94 ? -1.33 -9.406 3.871 1 91.56 94 ASP A C 1
ATOM 737 O O . ASP A 1 94 ? -1.38 -10.07 2.836 1 91.56 94 ASP A O 1
ATOM 741 N N . ASP A 1 95 ? -1.362 -9.938 5.137 1 91.62 95 ASP A N 1
ATOM 742 C CA . ASP A 1 95 ? -1.354 -11.383 5.352 1 91.62 95 ASP A CA 1
ATOM 743 C C . ASP A 1 95 ? -2.646 -12.016 4.848 1 91.62 95 ASP A C 1
ATOM 745 O O . ASP A 1 95 ? -2.625 -13.117 4.293 1 91.62 95 ASP A O 1
ATOM 749 N N . SER A 1 96 ? -3.742 -11.336 5.078 1 89.62 96 SER A N 1
ATOM 750 C CA . SER A 1 96 ? -5.027 -11.875 4.648 1 89.62 96 SER A CA 1
ATOM 751 C C . SER A 1 96 ? -5.09 -12.008 3.129 1 89.62 96 SER A C 1
ATOM 753 O O . SER A 1 96 ? -5.527 -13.039 2.607 1 89.62 96 SER A O 1
ATOM 755 N N . GLU A 1 97 ? -4.656 -11.023 2.457 1 91.56 97 GLU A N 1
ATOM 756 C CA . GLU A 1 97 ? -4.637 -11.078 0.999 1 91.56 97 GLU A CA 1
ATOM 757 C C . GLU A 1 97 ? -3.699 -12.18 0.501 1 91.56 97 GLU A C 1
ATOM 759 O O . GLU A 1 97 ? -4.02 -12.883 -0.458 1 91.56 97 GLU A O 1
ATOM 764 N N . ALA A 1 98 ? -2.545 -12.312 1.101 1 92.88 98 ALA A N 1
ATOM 765 C CA . ALA A 1 98 ? -1.591 -13.352 0.719 1 92.88 98 ALA A CA 1
ATOM 766 C C . ALA A 1 98 ? -2.207 -14.742 0.854 1 92.88 98 ALA A C 1
ATOM 768 O O . ALA A 1 98 ? -2.047 -15.586 -0.029 1 92.88 98 ALA A O 1
ATOM 769 N N . ARG A 1 99 ? -2.891 -14.914 1.904 1 89.44 99 ARG A N 1
ATOM 770 C CA . ARG A 1 99 ? -3.559 -16.188 2.143 1 89.44 99 ARG A CA 1
ATOM 771 C C . ARG A 1 99 ? -4.629 -16.453 1.089 1 89.44 99 ARG A C 1
ATOM 773 O O . ARG A 1 99 ? -4.727 -17.562 0.564 1 89.44 99 ARG A O 1
ATOM 780 N N . LEU A 1 100 ? -5.414 -15.445 0.825 1 88.69 100 LEU A N 1
ATOM 781 C CA . LEU A 1 100 ? -6.484 -15.578 -0.155 1 88.69 100 LEU A CA 1
ATOM 782 C C . LEU A 1 100 ? -5.922 -15.906 -1.534 1 88.69 100 LEU A C 1
ATOM 784 O O . LEU A 1 100 ? -6.441 -16.781 -2.227 1 88.69 100 LEU A O 1
ATOM 788 N N . ILE A 1 101 ? -4.883 -15.234 -1.938 1 90.81 101 ILE A N 1
ATOM 789 C CA . ILE A 1 101 ? -4.262 -15.461 -3.24 1 90.81 101 ILE A CA 1
ATOM 790 C C . ILE A 1 101 ? -3.734 -16.891 -3.322 1 90.81 101 ILE A C 1
ATOM 792 O O . ILE A 1 101 ? -3.963 -17.594 -4.312 1 90.81 101 ILE A O 1
ATOM 796 N N . SER A 1 102 ? -3.092 -17.328 -2.307 1 87.44 102 SER A N 1
ATOM 797 C CA . SER A 1 102 ? -2.537 -18.688 -2.266 1 87.44 102 SER A CA 1
ATOM 798 C C . SER A 1 102 ? -3.637 -19.734 -2.34 1 87.44 102 SER A C 1
ATOM 800 O O . SER A 1 102 ? -3.465 -20.781 -2.977 1 87.44 102 SER A O 1
ATOM 802 N N . ALA A 1 103 ? -4.723 -19.375 -1.756 1 80.88 103 ALA A N 1
ATOM 803 C CA . ALA A 1 103 ? -5.816 -20.344 -1.656 1 80.88 103 ALA A CA 1
ATOM 804 C C . ALA A 1 103 ? -6.637 -20.375 -2.943 1 80.88 103 ALA A C 1
ATOM 806 O O . ALA A 1 103 ? -7.156 -21.422 -3.326 1 80.88 103 ALA A O 1
ATOM 807 N N . LEU A 1 104 ? -6.727 -19.312 -3.582 1 81.44 104 LEU A N 1
ATOM 808 C CA . LEU A 1 104 ? -7.73 -19.219 -4.637 1 81.44 104 LEU A CA 1
ATOM 809 C C . LEU A 1 104 ? -7.078 -19.25 -6.016 1 81.44 104 LEU A C 1
ATOM 811 O O . LEU A 1 104 ? -7.762 -19.406 -7.027 1 81.44 104 LEU A O 1
ATOM 815 N N . SER A 1 105 ? -5.773 -19.078 -6.09 1 83.06 105 SER A N 1
ATOM 816 C CA . SER A 1 105 ? -5.125 -19.094 -7.398 1 83.06 105 SER A CA 1
ATOM 817 C C . SER A 1 105 ? -5.289 -20.438 -8.094 1 83.06 105 SER A C 1
ATOM 819 O O . SER A 1 105 ? -4.941 -21.469 -7.531 1 83.06 105 SER A O 1
ATOM 821 N N . PRO A 1 106 ? -5.867 -20.391 -9.344 1 76.38 106 PRO A N 1
ATOM 822 C CA . PRO A 1 106 ? -6.039 -21.656 -10.055 1 76.38 106 PRO A CA 1
ATOM 823 C C . PRO A 1 106 ? -4.734 -22.188 -10.656 1 76.38 106 PRO A C 1
ATOM 825 O O . PRO A 1 106 ? -4.613 -23.375 -10.945 1 76.38 106 PRO A O 1
ATOM 828 N N . LEU A 1 107 ? -3.867 -21.297 -10.977 1 79 107 LEU A N 1
ATOM 829 C CA . LEU A 1 107 ? -2.572 -21.656 -11.547 1 79 107 LEU A CA 1
ATOM 830 C C . LEU A 1 107 ? -1.466 -21.516 -10.5 1 79 107 LEU A C 1
ATOM 832 O O . LEU A 1 107 ? -1.523 -20.641 -9.641 1 79 107 LEU A O 1
ATOM 836 N N . PRO A 1 108 ? -0.574 -22.344 -10.57 1 82.25 108 PRO A N 1
ATOM 837 C CA . PRO A 1 108 ? 0.494 -22.312 -9.57 1 82.25 108 PRO A CA 1
ATOM 838 C C . PRO A 1 108 ? 1.269 -21 -9.562 1 82.25 108 PRO A C 1
ATOM 840 O O . PRO A 1 108 ? 1.518 -20.422 -10.625 1 82.25 108 PRO A O 1
ATOM 843 N N . LEU A 1 109 ? 1.529 -20.562 -8.391 1 89.12 109 LEU A N 1
ATOM 844 C CA . LEU A 1 109 ? 2.432 -19.453 -8.133 1 89.12 109 LEU A CA 1
ATOM 845 C C . LEU A 1 109 ? 3.701 -19.922 -7.434 1 89.12 109 LEU A C 1
ATOM 847 O O . LEU A 1 109 ? 3.658 -20.859 -6.633 1 89.12 109 LEU A O 1
ATOM 851 N N . ASP A 1 110 ? 4.785 -19.328 -7.762 1 91.31 110 ASP A N 1
ATOM 852 C CA . ASP A 1 110 ? 6.062 -19.766 -7.203 1 91.31 110 ASP A CA 1
ATOM 853 C C . ASP A 1 110 ? 6.293 -19.156 -5.82 1 91.31 110 ASP A C 1
ATOM 855 O O . ASP A 1 110 ? 7.152 -19.609 -5.07 1 91.31 110 ASP A O 1
ATOM 859 N N . GLY A 1 111 ? 5.52 -18.141 -5.473 1 92.75 111 GLY A N 1
ATOM 860 C CA . GLY A 1 111 ? 5.57 -17.531 -4.148 1 92.75 111 GLY A CA 1
ATOM 861 C C . GLY A 1 111 ? 4.535 -16.453 -3.945 1 92.75 111 GLY A C 1
ATOM 862 O O . GLY A 1 111 ? 4.227 -15.695 -4.875 1 92.75 111 GLY A O 1
ATOM 863 N N . VAL A 1 112 ? 3.986 -16.406 -2.76 1 94.5 112 VAL A N 1
ATOM 864 C CA . VAL A 1 112 ? 3.117 -15.328 -2.316 1 94.5 112 VAL A CA 1
ATOM 865 C C . VAL A 1 112 ? 3.572 -14.828 -0.947 1 94.5 112 VAL A C 1
ATOM 867 O O . VAL A 1 112 ? 3.598 -15.586 0.022 1 94.5 112 VAL A O 1
ATOM 870 N N . ILE A 1 113 ? 3.918 -13.547 -0.976 1 94.94 113 ILE A N 1
ATOM 871 C CA . ILE A 1 113 ? 4.473 -12.992 0.253 1 94.94 113 ILE A CA 1
ATOM 872 C C . ILE A 1 113 ? 3.727 -11.711 0.62 1 94.94 113 ILE A C 1
ATOM 874 O O . ILE A 1 113 ? 3.289 -10.969 -0.26 1 94.94 113 ILE A O 1
ATOM 878 N N . SER A 1 114 ? 3.617 -11.477 1.898 1 96.12 114 SER A N 1
ATOM 879 C CA . SER A 1 114 ? 2.967 -10.273 2.391 1 96.12 114 SER A CA 1
ATOM 880 C C . SER A 1 114 ? 3.965 -9.125 2.547 1 96.12 114 SER A C 1
ATOM 882 O O . SER A 1 114 ? 5.098 -9.344 2.982 1 96.12 114 SER A O 1
ATOM 884 N N . LYS A 1 115 ? 3.518 -7.91 2.279 1 95.06 115 LYS A N 1
ATOM 885 C CA . LYS A 1 115 ? 4.324 -6.715 2.512 1 95.06 115 LYS A CA 1
ATOM 886 C C . LYS A 1 115 ? 4.656 -6.559 3.992 1 95.06 115 LYS A C 1
ATOM 888 O O . LYS A 1 115 ? 5.617 -5.871 4.348 1 95.06 115 LYS A O 1
ATOM 893 N N . ALA A 1 116 ? 3.896 -7.156 4.777 1 93.25 116 ALA A N 1
ATOM 894 C CA . ALA A 1 116 ? 4.051 -7.008 6.223 1 93.25 116 ALA A CA 1
ATOM 895 C C . ALA A 1 116 ? 4.992 -8.07 6.785 1 93.25 116 ALA A C 1
ATOM 897 O O . ALA A 1 116 ? 5.285 -8.078 7.984 1 93.25 116 ALA A O 1
ATOM 898 N N . SER A 1 117 ? 5.473 -8.867 5.969 1 94.44 117 SER A N 1
ATOM 899 C CA . SER A 1 117 ? 6.344 -9.945 6.43 1 94.44 117 SER A CA 1
ATOM 900 C C . SER A 1 117 ? 7.66 -9.406 6.973 1 94.44 117 SER A C 1
ATOM 902 O O . SER A 1 117 ? 8.188 -8.414 6.465 1 94.44 117 SER A O 1
ATOM 904 N N . PRO A 1 118 ? 8.195 -10.156 7.984 1 94.56 118 PRO A N 1
ATOM 905 C CA . PRO A 1 118 ? 9.562 -9.805 8.398 1 94.56 118 PRO A CA 1
ATOM 906 C C . PRO A 1 118 ? 10.578 -9.992 7.273 1 94.56 118 PRO A C 1
ATOM 908 O O . PRO A 1 118 ? 10.367 -10.805 6.367 1 94.56 118 PRO A O 1
ATOM 911 N N . LEU A 1 119 ? 11.648 -9.203 7.391 1 94.25 119 LEU A N 1
ATOM 912 C CA . LEU A 1 119 ? 12.648 -9.164 6.324 1 94.25 119 LEU A CA 1
ATOM 913 C C . LEU A 1 119 ? 13.219 -10.555 6.062 1 94.25 119 LEU A C 1
ATOM 915 O O . LEU A 1 119 ? 13.398 -10.945 4.91 1 94.25 119 LEU A O 1
ATOM 919 N N . ASP A 1 120 ? 13.492 -11.266 7.098 1 94.19 120 ASP A N 1
ATOM 920 C CA . ASP A 1 120 ? 14.102 -12.578 6.941 1 94.19 120 ASP A CA 1
ATOM 921 C C . ASP A 1 120 ? 13.164 -13.539 6.219 1 94.19 120 ASP A C 1
ATOM 923 O O . ASP A 1 120 ? 13.602 -14.336 5.387 1 94.19 120 ASP A O 1
ATOM 927 N N . VAL A 1 121 ? 11.883 -13.43 6.539 1 92.69 121 VAL A N 1
ATOM 928 C CA . VAL A 1 121 ? 10.875 -14.258 5.891 1 92.69 121 VAL A CA 1
ATOM 929 C C . VAL A 1 121 ? 10.773 -13.891 4.414 1 92.69 121 VAL A C 1
ATOM 931 O O . VAL A 1 121 ? 10.734 -14.766 3.549 1 92.69 121 VAL A O 1
ATOM 934 N N . LEU A 1 122 ? 10.797 -12.641 4.117 1 93.06 122 LEU A N 1
ATOM 935 C CA . LEU A 1 122 ? 10.711 -12.172 2.74 1 93.06 122 LEU A CA 1
ATOM 936 C C . LEU A 1 122 ? 11.93 -12.617 1.935 1 93.06 122 LEU A C 1
ATOM 938 O O . LEU A 1 122 ? 11.789 -13.125 0.819 1 93.06 122 LEU A O 1
ATOM 942 N N . GLN A 1 123 ? 13.062 -12.453 2.518 1 92.56 123 GLN A N 1
ATOM 943 C CA . GLN A 1 123 ? 14.305 -12.828 1.849 1 92.56 123 GLN A CA 1
ATOM 944 C C . GLN A 1 123 ? 14.328 -14.32 1.524 1 92.56 123 GLN A C 1
ATOM 946 O O . GLN A 1 123 ? 14.664 -14.711 0.405 1 92.56 123 GLN A O 1
ATOM 951 N N . ASP A 1 124 ? 13.938 -15.102 2.486 1 90.88 124 ASP A N 1
ATOM 952 C CA . ASP A 1 124 ? 13.914 -16.547 2.299 1 90.88 124 ASP A CA 1
ATOM 953 C C . ASP A 1 124 ? 12.93 -16.938 1.198 1 90.88 124 ASP A C 1
ATOM 955 O O . ASP A 1 124 ? 13.25 -17.766 0.338 1 90.88 124 ASP A O 1
ATOM 959 N N . ALA A 1 125 ? 11.812 -16.328 1.295 1 88.75 125 ALA A N 1
ATOM 960 C CA . ALA A 1 125 ? 10.781 -16.625 0.304 1 88.75 125 ALA A CA 1
ATOM 961 C C . ALA A 1 125 ? 11.234 -16.234 -1.097 1 88.75 125 ALA A C 1
ATOM 963 O O . ALA A 1 125 ? 11.023 -16.969 -2.059 1 88.75 125 ALA A O 1
ATOM 964 N N . LEU A 1 126 ? 11.844 -15.102 -1.209 1 90.31 126 LEU A N 1
ATOM 965 C CA . LEU A 1 126 ? 12.344 -14.609 -2.488 1 90.31 126 LEU A CA 1
ATOM 966 C C . LEU A 1 126 ? 13.414 -15.547 -3.045 1 90.31 126 LEU A C 1
ATOM 968 O O . LEU A 1 126 ? 13.352 -15.945 -4.211 1 90.31 126 LEU A O 1
ATOM 972 N N . PHE A 1 127 ? 14.297 -15.891 -2.223 1 88.69 127 PHE A N 1
ATOM 973 C CA . PHE A 1 127 ? 15.391 -16.766 -2.639 1 88.69 127 PHE A CA 1
ATOM 974 C C . PHE A 1 127 ? 14.859 -18.125 -3.088 1 88.69 127 PHE A C 1
ATOM 976 O O . PHE A 1 127 ? 15.242 -18.625 -4.148 1 88.69 127 PHE A O 1
ATOM 983 N N . THR A 1 128 ? 13.992 -18.672 -2.301 1 88.81 128 THR A N 1
ATOM 984 C CA . THR A 1 128 ? 13.43 -19.984 -2.598 1 88.81 128 THR A CA 1
ATOM 985 C C . THR A 1 128 ? 12.617 -19.953 -3.885 1 88.81 128 THR A C 1
ATOM 987 O O . THR A 1 128 ? 12.703 -20.859 -4.711 1 88.81 128 THR A O 1
ATOM 990 N N . SER A 1 129 ? 11.891 -18.891 -4.047 1 88.75 129 SER A N 1
ATOM 991 C CA . SER A 1 129 ? 11.023 -18.766 -5.219 1 88.75 129 SER A CA 1
ATOM 992 C C . SER A 1 129 ? 11.844 -18.625 -6.492 1 88.75 129 SER A C 1
ATOM 994 O O . SER A 1 129 ? 11.461 -19.125 -7.547 1 88.75 129 SER A O 1
ATOM 996 N N . LEU A 1 130 ? 12.992 -17.969 -6.426 1 89.31 130 LEU A N 1
ATOM 997 C CA . LEU A 1 130 ? 13.789 -17.672 -7.609 1 89.31 130 LEU A CA 1
ATOM 998 C C . LEU A 1 130 ? 14.703 -18.844 -7.957 1 89.31 130 LEU A C 1
ATOM 1000 O O . LEU A 1 130 ? 15.078 -19.016 -9.117 1 89.31 130 LEU A O 1
ATOM 1004 N N . ASN A 1 131 ? 15.039 -19.609 -6.914 1 85.12 131 ASN A N 1
ATOM 1005 C CA . ASN A 1 131 ? 16.078 -20.609 -7.133 1 85.12 131 ASN A CA 1
ATOM 1006 C C . ASN A 1 131 ? 15.555 -22.016 -6.867 1 85.12 131 ASN A C 1
ATOM 1008 O O . ASN A 1 131 ? 16.188 -23 -7.266 1 85.12 131 ASN A O 1
ATOM 1012 N N . GLY A 1 132 ? 14.5 -22.047 -6.113 1 79.19 132 GLY A N 1
ATOM 1013 C CA . GLY A 1 132 ? 14.008 -23.359 -5.715 1 79.19 132 GLY A CA 1
ATOM 1014 C C . GLY A 1 132 ? 13.312 -24.094 -6.84 1 79.19 132 GLY A C 1
ATOM 1015 O O . GLY A 1 132 ? 13.172 -23.578 -7.945 1 79.19 132 GLY A O 1
ATOM 1016 N N . ALA A 1 133 ? 13.102 -25.438 -6.523 1 74.12 133 ALA A N 1
ATOM 1017 C CA . ALA A 1 133 ? 12.336 -26.25 -7.457 1 74.12 133 ALA A CA 1
ATOM 1018 C C . ALA A 1 133 ? 10.93 -25.688 -7.656 1 74.12 133 ALA A C 1
ATOM 1020 O O . ALA A 1 133 ? 10.336 -25.141 -6.727 1 74.12 133 ALA A O 1
ATOM 1021 N N . ARG A 1 134 ? 10.648 -25.484 -8.945 1 66.81 134 ARG A N 1
ATOM 1022 C CA . ARG A 1 134 ? 9.328 -24.938 -9.258 1 66.81 134 ARG A CA 1
ATOM 1023 C C . ARG A 1 134 ? 8.227 -25.781 -8.617 1 66.81 134 ARG A C 1
ATOM 1025 O O . ARG A 1 134 ? 8.328 -27.016 -8.57 1 66.81 134 ARG A O 1
ATOM 1032 N N . ARG A 1 135 ? 7.5 -25.109 -7.828 1 56.34 135 ARG A N 1
ATOM 1033 C CA . ARG A 1 135 ? 6.352 -25.781 -7.246 1 56.34 135 ARG A CA 1
ATOM 1034 C C . ARG A 1 135 ? 5.473 -26.406 -8.328 1 56.34 135 ARG A C 1
ATOM 1036 O O . ARG A 1 135 ? 5.094 -25.719 -9.289 1 56.34 135 ARG A O 1
ATOM 1043 N N . THR A 1 136 ? 5.875 -27.547 -8.758 1 49.72 136 THR A N 1
ATOM 1044 C CA . THR A 1 136 ? 5.012 -28.281 -9.68 1 49.72 136 THR A CA 1
ATOM 1045 C C . THR A 1 136 ? 3.615 -28.453 -9.086 1 49.72 136 THR A C 1
ATOM 1047 O O . THR A 1 136 ? 3.436 -28.375 -7.871 1 49.72 136 THR A O 1
ATOM 1050 N N . THR A 1 137 ? 2.604 -28.172 -9.938 1 45.28 137 THR A N 1
ATOM 1051 C CA . THR A 1 137 ? 1.209 -28.453 -9.617 1 45.28 137 THR A CA 1
ATOM 1052 C C . THR A 1 137 ? 1.094 -29.688 -8.719 1 45.28 137 THR A C 1
ATOM 1054 O O . THR A 1 137 ? 0.171 -30.484 -8.867 1 45.28 137 THR A O 1
ATOM 1057 N N . GLU A 1 138 ? 2.223 -30.25 -8.273 1 41.41 138 GLU A N 1
ATOM 1058 C CA . GLU A 1 138 ? 1.768 -31.375 -7.453 1 41.41 138 GLU A CA 1
ATOM 1059 C C . GLU A 1 138 ? 0.836 -30.906 -6.34 1 41.41 138 GLU A C 1
ATOM 1061 O O . GLU A 1 138 ? 1.103 -29.891 -5.688 1 41.41 138 GLU A O 1
ATOM 1066 N N . ARG A 1 139 ? -0.459 -31.156 -6.453 1 42.56 139 ARG A N 1
ATOM 1067 C CA . ARG A 1 139 ? -1.59 -31.031 -5.539 1 42.56 139 ARG A CA 1
ATOM 1068 C C . ARG A 1 139 ? -1.141 -31.172 -4.09 1 42.56 139 ARG A C 1
ATOM 1070 O O . ARG A 1 139 ? -0.955 -32.281 -3.604 1 42.56 139 ARG A O 1
ATOM 1077 N N . THR A 1 140 ? -0.244 -30.438 -3.607 1 42.12 140 THR A N 1
ATOM 1078 C CA . THR A 1 140 ? -0.021 -30.766 -2.205 1 42.12 140 THR A CA 1
ATOM 1079 C C . THR A 1 140 ? -1.339 -30.797 -1.438 1 42.12 140 THR A C 1
ATOM 1081 O O . THR A 1 140 ? -2.221 -29.969 -1.684 1 42.12 140 THR A O 1
ATOM 1084 N N . ASP A 1 141 ? -1.519 -31.766 -0.689 1 44.16 141 ASP A N 1
ATOM 1085 C CA . ASP A 1 141 ? -2.684 -32.156 0.099 1 44.16 141 ASP A CA 1
ATOM 1086 C C . ASP A 1 141 ? -3.312 -30.938 0.784 1 44.16 141 ASP A C 1
ATOM 1088 O O . ASP A 1 141 ? -4.535 -30.797 0.809 1 44.16 141 ASP A O 1
ATOM 1092 N N . SER A 1 142 ? -2.496 -30.188 1.366 1 45.06 142 SER A N 1
ATOM 1093 C CA . SER A 1 142 ? -3.07 -29.125 2.197 1 45.06 142 SER A CA 1
ATOM 1094 C C . SER A 1 142 ? -3.66 -28.016 1.344 1 45.06 142 SER A C 1
ATOM 1096 O O . SER A 1 142 ? -4.691 -27.438 1.695 1 45.06 142 SER A O 1
ATOM 1098 N N . LEU A 1 143 ? -2.941 -27.594 0.308 1 46.06 143 LEU A N 1
ATOM 1099 C CA . LEU A 1 143 ? -3.496 -26.609 -0.6 1 46.06 143 LEU A CA 1
ATOM 1100 C C . LEU A 1 143 ? -4.734 -27.141 -1.309 1 46.06 143 LEU A C 1
ATOM 1102 O O . LEU A 1 143 ? -5.703 -26.406 -1.521 1 46.06 143 LEU A O 1
ATOM 1106 N N . TRP A 1 144 ? -4.609 -28.453 -1.695 1 45.09 144 TRP A N 1
ATOM 1107 C CA . TRP A 1 144 ? -5.766 -29.156 -2.244 1 45.09 144 TRP A CA 1
ATOM 1108 C C . TRP A 1 144 ? -6.934 -29.125 -1.267 1 45.09 144 TRP A C 1
ATOM 1110 O O . TRP A 1 144 ? -8.078 -28.922 -1.667 1 45.09 144 TRP A O 1
ATOM 1120 N N . GLU A 1 145 ? -6.555 -29.438 -0.118 1 47.03 145 GLU A N 1
ATOM 1121 C CA . GLU A 1 145 ? -7.598 -29.391 0.903 1 47.03 145 GLU A CA 1
ATOM 1122 C C . GLU A 1 145 ? -8.195 -28 1.018 1 47.03 145 GLU A C 1
ATOM 1124 O O . GLU A 1 145 ? -9.414 -27.844 1.159 1 47.03 145 GLU A O 1
ATOM 1129 N N . PHE A 1 146 ? -7.309 -27.078 1.087 1 47.59 146 PHE A N 1
ATOM 1130 C CA . PHE A 1 146 ? -7.84 -25.734 1.102 1 47.59 146 PHE A CA 1
ATOM 1131 C C . PHE A 1 146 ? -8.617 -25.438 -0.175 1 47.59 146 PHE A C 1
ATOM 1133 O O . PHE A 1 146 ? -9.688 -24.828 -0.13 1 47.59 146 PHE A O 1
ATOM 1140 N N . HIS A 1 147 ? -8.07 -25.906 -1.317 1 50.44 147 HIS A N 1
ATOM 1141 C CA . HIS A 1 147 ? -8.797 -25.766 -2.576 1 50.44 147 HIS A CA 1
ATOM 1142 C C . HIS A 1 147 ? -10.156 -26.453 -2.5 1 50.44 147 HIS A C 1
ATOM 1144 O O . HIS A 1 147 ? -11.141 -25.922 -3.027 1 50.44 147 HIS A O 1
ATOM 1150 N N . GLN A 1 148 ? -10.094 -27.625 -1.873 1 47.75 148 GLN A N 1
ATOM 1151 C CA . GLN A 1 148 ? -11.344 -28.359 -1.738 1 47.75 148 GLN A CA 1
ATOM 1152 C C . GLN A 1 148 ? -12.305 -27.641 -0.8 1 47.75 148 GLN A C 1
ATOM 1154 O O . GLN A 1 148 ? -13.516 -27.609 -1.041 1 47.75 148 GLN A O 1
ATOM 1159 N N . ASN A 1 149 ? -11.734 -27.266 0.296 1 49.28 149 ASN A N 1
ATOM 1160 C CA . ASN A 1 149 ? -12.57 -26.609 1.285 1 49.28 149 ASN A CA 1
ATOM 1161 C C . ASN A 1 149 ? -13.016 -25.219 0.807 1 49.28 149 ASN A C 1
ATOM 1163 O O . ASN A 1 149 ? -14.055 -24.719 1.237 1 49.28 149 ASN A O 1
ATOM 1167 N N . CYS A 1 150 ? -12.188 -24.531 0.085 1 55.28 150 CYS A N 1
ATOM 1168 C CA . CYS A 1 150 ? -12.562 -23.266 -0.529 1 55.28 150 CYS A CA 1
ATOM 1169 C C . CYS A 1 150 ? -13.383 -23.5 -1.795 1 55.28 150 CYS A C 1
ATOM 1171 O O . CYS A 1 150 ? -13.602 -22.562 -2.574 1 55.28 150 CYS A O 1
ATOM 1173 N N . MET A 1 151 ? -13.812 -24.609 -1.944 1 67.5 151 MET A N 1
ATOM 1174 C CA . MET A 1 151 ? -14.625 -24.875 -3.129 1 67.5 151 MET A CA 1
ATOM 1175 C C . MET A 1 151 ? -15.953 -24.125 -3.059 1 67.5 151 MET A C 1
ATOM 1177 O O . MET A 1 151 ? -16.844 -24.516 -2.301 1 67.5 151 MET A O 1
ATOM 1181 N N . LEU A 1 152 ? -15.805 -23 -3.385 1 78.94 152 LEU A N 1
ATOM 1182 C CA . LEU A 1 152 ? -17.031 -22.219 -3.527 1 78.94 152 LEU A CA 1
ATOM 1183 C C . LEU A 1 152 ? -17.984 -22.875 -4.512 1 78.94 152 LEU A C 1
ATOM 1185 O O . LEU A 1 152 ? -17.562 -23.406 -5.535 1 78.94 152 LEU A O 1
ATOM 1189 N N . SER A 1 153 ? -19.219 -23.047 -4.012 1 83.12 153 SER A N 1
ATOM 1190 C CA . SER A 1 153 ? -20.234 -23.531 -4.945 1 83.12 153 SER A CA 1
ATOM 1191 C C . SER A 1 153 ? -20.344 -22.625 -6.156 1 83.12 153 SER A C 1
ATOM 1193 O O . SER A 1 153 ? -19.875 -21.484 -6.137 1 83.12 153 SER A O 1
ATOM 1195 N N . PRO A 1 154 ? -20.953 -23.188 -7.207 1 84 154 PRO A N 1
ATOM 1196 C CA . PRO A 1 154 ? -21.172 -22.328 -8.383 1 84 154 PRO A CA 1
ATOM 1197 C C . PRO A 1 154 ? -21.922 -21.047 -8.047 1 84 154 PRO A C 1
ATOM 1199 O O . PRO A 1 154 ? -21.578 -19.984 -8.562 1 84 154 PRO A O 1
ATOM 1202 N N . THR A 1 155 ? -22.891 -21.203 -7.188 1 87.5 155 THR A N 1
ATOM 1203 C CA . THR A 1 155 ? -23.688 -20.047 -6.809 1 87.5 155 THR A CA 1
ATOM 1204 C C . THR A 1 155 ? -22.828 -19.047 -6.027 1 87.5 155 THR A C 1
ATOM 1206 O O . THR A 1 155 ? -22.906 -17.828 -6.262 1 87.5 155 THR A O 1
ATOM 1209 N N . GLU A 1 156 ? -22.016 -19.531 -5.109 1 88.5 156 GLU A N 1
ATOM 1210 C CA . GLU A 1 156 ? -21.141 -18.672 -4.324 1 88.5 156 GLU A CA 1
ATOM 1211 C C . GLU A 1 156 ? -20.141 -17.938 -5.219 1 88.5 156 GLU A C 1
ATOM 1213 O O . GLU A 1 156 ? -19.859 -16.766 -5.012 1 88.5 156 GLU A O 1
ATOM 1218 N N . ARG A 1 157 ? -19.688 -18.578 -6.18 1 85.38 157 ARG A N 1
ATOM 1219 C CA . ARG A 1 157 ? -18.75 -17.969 -7.129 1 85.38 157 ARG A CA 1
ATOM 1220 C C . ARG A 1 157 ? -19.438 -16.875 -7.938 1 85.38 157 ARG A C 1
ATOM 1222 O O . ARG A 1 157 ? -18.844 -15.828 -8.211 1 85.38 157 ARG A O 1
ATOM 1229 N N . GLU A 1 158 ? -20.641 -17.156 -8.359 1 87.94 158 GLU A N 1
ATOM 1230 C CA . GLU A 1 158 ? -21.406 -16.172 -9.117 1 87.94 158 GLU A CA 1
ATOM 1231 C C . GLU A 1 158 ? -21.656 -14.914 -8.289 1 87.94 158 GLU A C 1
ATOM 1233 O O . GLU A 1 158 ? -21.562 -13.797 -8.797 1 87.94 158 GLU A O 1
ATOM 1238 N N . ILE A 1 159 ? -21.953 -15.148 -7.109 1 90 159 ILE A N 1
ATOM 1239 C CA . ILE A 1 159 ? -22.203 -14.031 -6.207 1 90 159 ILE A CA 1
ATOM 1240 C C . ILE A 1 159 ? -20.938 -13.18 -6.086 1 90 159 ILE A C 1
ATOM 1242 O O . ILE A 1 159 ? -21 -11.953 -6.176 1 90 159 ILE A O 1
ATOM 1246 N N . LEU A 1 160 ? -19.781 -13.805 -5.938 1 87.31 160 LEU A N 1
ATOM 1247 C CA . LEU A 1 160 ? -18.516 -13.094 -5.82 1 87.31 160 LEU A CA 1
ATOM 1248 C C . LEU A 1 160 ? -18.203 -12.328 -7.102 1 87.31 160 LEU A C 1
ATOM 1250 O O . LEU A 1 160 ? -17.656 -11.219 -7.055 1 87.31 160 LEU A O 1
ATOM 1254 N N . ARG A 1 161 ? -18.578 -12.906 -8.195 1 87.94 161 ARG A N 1
ATOM 1255 C CA . ARG A 1 161 ? -18.359 -12.242 -9.469 1 87.94 161 ARG A CA 1
ATOM 1256 C C . ARG A 1 161 ? -19.156 -10.945 -9.562 1 87.94 161 ARG A C 1
ATOM 1258 O O . ARG A 1 161 ? -18.641 -9.914 -9.977 1 87.94 161 ARG A O 1
ATOM 1265 N N . PHE A 1 162 ? -20.438 -11.039 -9.156 1 90.19 162 PHE A N 1
ATOM 1266 C CA . PHE A 1 162 ? -21.281 -9.852 -9.172 1 90.19 162 PHE A CA 1
ATOM 1267 C C . PHE A 1 162 ? -20.75 -8.805 -8.203 1 90.19 162 PHE A C 1
ATOM 1269 O O . PHE A 1 162 ? -20.734 -7.609 -8.516 1 90.19 162 PHE A O 1
ATOM 1276 N N . MET A 1 163 ? -20.25 -9.281 -7.07 1 89 163 MET A N 1
ATOM 1277 C CA . MET A 1 163 ? -19.719 -8.352 -6.078 1 89 163 MET A CA 1
ATOM 1278 C C . MET A 1 163 ? -18.5 -7.617 -6.629 1 89 163 MET A C 1
ATOM 1280 O O . MET A 1 163 ? -18.359 -6.406 -6.445 1 89 163 MET A O 1
ATOM 1284 N N . SER A 1 164 ? -17.625 -8.359 -7.234 1 87.19 164 SER A N 1
ATOM 1285 C CA . SER A 1 164 ? -16.422 -7.773 -7.809 1 87.19 164 SER A CA 1
ATOM 1286 C C . SER A 1 164 ? -16.766 -6.695 -8.836 1 87.19 164 SER A C 1
ATOM 1288 O O . SER A 1 164 ? -16.016 -5.73 -9 1 87.19 164 SER A O 1
ATOM 1290 N N . ASN A 1 165 ? -17.891 -6.867 -9.422 1 86.56 165 ASN A N 1
ATOM 1291 C CA . ASN A 1 165 ? -18.312 -5.93 -10.461 1 86.56 165 ASN A CA 1
ATOM 1292 C C . ASN A 1 165 ? -19.172 -4.805 -9.891 1 86.56 165 ASN A C 1
ATOM 1294 O O . ASN A 1 165 ? -19.781 -4.047 -10.641 1 86.56 165 ASN A O 1
ATOM 1298 N N . GLY A 1 166 ? -19.312 -4.805 -8.586 1 85.44 166 GLY A N 1
ATOM 1299 C CA . GLY A 1 166 ? -19.875 -3.643 -7.926 1 85.44 166 GLY A CA 1
ATOM 1300 C C . GLY A 1 166 ? -21.359 -3.803 -7.605 1 85.44 166 GLY A C 1
ATOM 1301 O O . GLY A 1 166 ? -22.016 -2.844 -7.195 1 85.44 166 GLY A O 1
ATOM 1302 N N . TYR A 1 167 ? -21.938 -4.902 -7.801 1 89.25 167 TYR A N 1
ATOM 1303 C CA . TYR A 1 167 ? -23.344 -5.109 -7.516 1 89.25 167 TYR A CA 1
ATOM 1304 C C . TYR A 1 167 ? -23.594 -5.234 -6.016 1 89.25 167 TYR A C 1
ATOM 1306 O O . TYR A 1 167 ? -22.797 -5.863 -5.305 1 89.25 167 TYR A O 1
ATOM 1314 N N . SER A 1 168 ? -24.609 -4.586 -5.566 1 89.19 168 SER A N 1
ATOM 1315 C CA . SER A 1 168 ? -25.047 -4.734 -4.18 1 89.19 168 SER A CA 1
ATOM 1316 C C . SER A 1 168 ? -25.781 -6.051 -3.973 1 89.19 168 SER A C 1
ATOM 1318 O O . SER A 1 168 ? -26.172 -6.707 -4.938 1 89.19 168 SER A O 1
ATOM 1320 N N . MET A 1 169 ? -25.906 -6.371 -2.648 1 90.12 169 MET A N 1
ATOM 1321 C CA . MET A 1 169 ? -26.594 -7.621 -2.326 1 90.12 169 MET A CA 1
ATOM 1322 C C . MET A 1 169 ? -28.016 -7.633 -2.889 1 90.12 169 MET A C 1
ATOM 1324 O O . MET A 1 169 ? -28.453 -8.633 -3.465 1 90.12 169 MET A O 1
ATOM 1328 N N . PRO A 1 170 ? -28.703 -6.516 -2.814 1 92.44 170 PRO A N 1
ATOM 1329 C CA . PRO A 1 170 ? -30.031 -6.492 -3.43 1 92.44 170 PRO A CA 1
ATOM 1330 C C . PRO A 1 170 ? -29.984 -6.645 -4.949 1 92.44 170 PRO A C 1
ATOM 1332 O O . PRO A 1 170 ? -30.812 -7.352 -5.527 1 92.44 170 PRO A O 1
ATOM 1335 N N . GLN A 1 171 ? -29.078 -6.012 -5.574 1 93.69 171 GLN A N 1
ATOM 1336 C CA . GLN A 1 171 ? -28.922 -6.125 -7.023 1 93.69 171 GLN A CA 1
ATOM 1337 C C . GLN A 1 171 ? -28.578 -7.555 -7.426 1 93.69 171 GLN A C 1
ATOM 1339 O O . GLN A 1 171 ? -29.078 -8.055 -8.438 1 93.69 171 GLN A O 1
ATOM 1344 N N . ILE A 1 172 ? -27.781 -8.188 -6.617 1 94.31 172 ILE A N 1
ATOM 1345 C CA . ILE A 1 172 ? -27.406 -9.562 -6.895 1 94.31 172 ILE A CA 1
ATOM 1346 C C . ILE A 1 172 ? -28.625 -10.477 -6.773 1 94.31 172 ILE A C 1
ATOM 1348 O O . ILE A 1 172 ? -28.797 -11.383 -7.586 1 94.31 172 ILE A O 1
ATOM 1352 N N . ALA A 1 173 ? -29.391 -10.219 -5.828 1 95.25 173 ALA A N 1
ATOM 1353 C CA . ALA A 1 173 ? -30.609 -10.992 -5.648 1 95.25 173 ALA A CA 1
ATOM 1354 C C . ALA A 1 173 ? -31.5 -10.898 -6.887 1 95.25 173 ALA A C 1
ATOM 1356 O O . ALA A 1 173 ? -32.031 -11.906 -7.344 1 95.25 173 ALA A O 1
ATOM 1357 N N . VAL A 1 174 ? -31.625 -9.75 -7.41 1 95.19 174 VAL A N 1
ATOM 1358 C CA . VAL A 1 174 ? -32.438 -9.523 -8.602 1 95.19 174 VAL A CA 1
ATOM 1359 C C . VAL A 1 174 ? -31.812 -10.266 -9.789 1 95.19 174 VAL A C 1
ATOM 1361 O O . VAL A 1 174 ? -32.531 -10.953 -10.531 1 95.19 174 VAL A O 1
ATOM 1364 N N . GLN A 1 175 ? -30.531 -10.141 -9.969 1 93.44 175 GLN A N 1
ATOM 1365 C CA . GLN A 1 175 ? -29.828 -10.734 -11.102 1 93.44 175 GLN A CA 1
ATOM 1366 C C . GLN A 1 175 ? -29.938 -12.258 -11.078 1 93.44 175 GLN A C 1
ATOM 1368 O O . GLN A 1 175 ? -30.047 -12.898 -12.125 1 93.44 175 GLN A O 1
ATOM 1373 N N . LEU A 1 176 ? -29.891 -12.828 -9.906 1 94.31 176 LEU A N 1
ATOM 1374 C CA . LEU A 1 176 ? -29.891 -14.281 -9.773 1 94.31 176 LEU A CA 1
ATOM 1375 C C . LEU A 1 176 ? -31.312 -14.797 -9.531 1 94.31 176 LEU A C 1
ATOM 1377 O O . LEU A 1 176 ? -31.516 -16 -9.391 1 94.31 176 LEU A O 1
ATOM 1381 N N . GLU A 1 177 ? -32.25 -13.859 -9.523 1 94.19 177 GLU A N 1
ATOM 1382 C CA . GLU A 1 177 ? -33.625 -14.211 -9.289 1 94.19 177 GLU A CA 1
ATOM 1383 C C . GLU A 1 177 ? -33.781 -15.055 -8.023 1 94.19 177 GLU A C 1
ATOM 1385 O O . GLU A 1 177 ? -34.375 -16.125 -8.062 1 94.19 177 GLU A O 1
ATOM 1390 N N . ARG A 1 178 ? -33.219 -14.578 -6.961 1 94.31 178 ARG A N 1
ATOM 1391 C CA . ARG A 1 178 ? -33.281 -15.227 -5.652 1 94.31 178 ARG A CA 1
ATOM 1392 C C . ARG A 1 178 ? -33.625 -14.227 -4.562 1 94.31 178 ARG A C 1
ATOM 1394 O O . ARG A 1 178 ? -33.531 -13.016 -4.766 1 94.31 178 ARG A O 1
ATOM 1401 N N . ASN A 1 179 ? -34.094 -14.812 -3.441 1 94 179 ASN A N 1
ATOM 1402 C CA . ASN A 1 179 ? -34.406 -13.992 -2.275 1 94 179 ASN A CA 1
ATOM 1403 C C . ASN A 1 179 ? -33.156 -13.406 -1.643 1 94 179 ASN A C 1
ATOM 1405 O O . ASN A 1 179 ? -32.125 -14.078 -1.565 1 94 179 ASN A O 1
ATOM 1409 N N . ILE A 1 180 ? -33.281 -12.164 -1.124 1 94.69 180 ILE A N 1
ATOM 1410 C CA . ILE A 1 180 ? -32.156 -11.453 -0.54 1 94.69 180 ILE A CA 1
ATOM 1411 C C . ILE A 1 180 ? -31.641 -12.219 0.683 1 94.69 180 ILE A C 1
ATOM 1413 O O . ILE A 1 180 ? -30.438 -12.219 0.962 1 94.69 180 ILE A O 1
ATOM 1417 N N . LYS A 1 181 ? -32.5 -12.859 1.315 1 94.44 181 LYS A N 1
ATOM 1418 C CA . LYS A 1 181 ? -32.094 -13.633 2.484 1 94.44 181 LYS A CA 1
ATOM 1419 C C . LYS A 1 181 ? -31.172 -14.773 2.092 1 94.44 181 LYS A C 1
ATOM 1421 O O . LYS A 1 181 ? -30.203 -15.062 2.797 1 94.44 181 LYS A O 1
ATOM 1426 N N . THR A 1 182 ? -31.484 -15.445 1.026 1 93.19 182 THR A N 1
ATOM 1427 C CA . THR A 1 182 ? -30.656 -16.531 0.507 1 93.19 182 THR A CA 1
ATOM 1428 C C . THR A 1 182 ? -29.281 -16 0.094 1 93.19 182 THR A C 1
ATOM 1430 O O . THR A 1 182 ? -28.266 -16.641 0.365 1 93.19 182 THR A O 1
ATOM 1433 N N . ILE A 1 183 ? -29.312 -14.875 -0.586 1 94.12 183 ILE A N 1
ATOM 1434 C CA . ILE A 1 183 ? -28.062 -14.281 -1.041 1 94.12 183 ILE A CA 1
ATOM 1435 C C . ILE A 1 183 ? -27.188 -13.922 0.163 1 94.12 183 ILE A C 1
ATOM 1437 O O . ILE A 1 183 ? -25.984 -14.148 0.147 1 94.12 183 ILE A O 1
ATOM 1441 N N . ARG A 1 184 ? -27.797 -13.414 1.184 1 93.62 184 ARG A N 1
ATOM 1442 C CA . ARG A 1 184 ? -27.062 -13.055 2.391 1 93.62 184 ARG A CA 1
ATOM 1443 C C . ARG A 1 184 ? -26.5 -14.297 3.078 1 93.62 184 ARG A C 1
ATOM 1445 O O . ARG A 1 184 ? -25.391 -14.273 3.609 1 93.62 184 ARG A O 1
ATOM 1452 N N . ALA A 1 185 ? -27.312 -15.305 3.062 1 93.25 185 ALA A N 1
ATOM 1453 C CA . ALA A 1 185 ? -26.828 -16.562 3.633 1 93.25 185 ALA A CA 1
ATOM 1454 C C . ALA A 1 185 ? -25.609 -17.078 2.877 1 93.25 185 ALA A C 1
ATOM 1456 O O . ALA A 1 185 ? -24.625 -17.516 3.488 1 93.25 185 ALA A O 1
ATOM 1457 N N . HIS A 1 186 ? -25.672 -17.031 1.566 1 91.81 186 HIS A N 1
ATOM 1458 C CA . HIS A 1 186 ? -24.531 -17.438 0.75 1 91.81 186 HIS A CA 1
ATOM 1459 C C . HIS A 1 186 ? -23.312 -16.562 1.032 1 91.81 186 HIS A C 1
ATOM 1461 O O . HIS A 1 186 ? -22.188 -17.062 1.074 1 91.81 186 HIS A O 1
ATOM 1467 N N . LYS A 1 187 ? -23.516 -15.297 1.121 1 91.75 187 LYS A N 1
ATOM 1468 C CA . LYS A 1 187 ? -22.438 -14.375 1.453 1 91.75 187 LYS A CA 1
ATOM 1469 C C . LYS A 1 187 ? -21.734 -14.781 2.752 1 91.75 187 LYS A C 1
ATOM 1471 O O . LYS A 1 187 ? -20.516 -14.828 2.818 1 91.75 187 LYS A O 1
ATOM 1476 N N . PHE A 1 188 ? -22.5 -15.07 3.721 1 91.06 188 PHE A N 1
ATOM 1477 C CA . PHE A 1 188 ? -21.953 -15.453 5.016 1 91.06 188 PHE A CA 1
ATOM 1478 C C . PHE A 1 188 ? -21.188 -16.766 4.914 1 91.06 188 PHE A C 1
ATOM 1480 O O . PHE A 1 188 ? -20.125 -16.922 5.535 1 91.06 188 PHE A O 1
ATOM 1487 N N . ASN A 1 189 ? -21.75 -17.688 4.168 1 90.62 189 ASN A N 1
ATOM 1488 C CA . ASN A 1 189 ? -21.047 -18.953 3.943 1 90.62 189 ASN A CA 1
ATOM 1489 C C . ASN A 1 189 ? -19.703 -18.734 3.264 1 90.62 189 ASN A C 1
ATOM 1491 O O . ASN A 1 189 ? -18.703 -19.328 3.65 1 90.62 189 ASN A O 1
ATOM 1495 N N . VAL A 1 190 ? -19.703 -17.891 2.303 1 88.25 190 VAL A N 1
ATOM 1496 C CA . VAL A 1 190 ? -18.484 -17.594 1.562 1 88.25 190 VAL A CA 1
ATOM 1497 C C . VAL A 1 190 ? -17.453 -16.969 2.496 1 88.25 190 VAL A C 1
ATOM 1499 O O . VAL A 1 190 ? -16.266 -17.312 2.445 1 88.25 190 VAL A O 1
ATOM 1502 N N . MET A 1 191 ? -17.906 -16.031 3.287 1 89.38 191 MET A N 1
ATOM 1503 C CA . MET A 1 191 ? -17.031 -15.367 4.242 1 89.38 191 MET A CA 1
ATOM 1504 C C . MET A 1 191 ? -16.391 -16.391 5.18 1 89.38 191 MET A C 1
ATOM 1506 O O . MET A 1 191 ? -15.18 -16.344 5.43 1 89.38 191 MET A O 1
ATOM 1510 N N . SER A 1 192 ? -17.219 -17.266 5.629 1 88.62 192 SER A N 1
ATOM 1511 C CA . SER A 1 192 ? -16.719 -18.297 6.527 1 88.62 192 SER A CA 1
ATOM 1512 C C . SER A 1 192 ? -15.719 -19.219 5.824 1 88.62 192 SER A C 1
ATOM 1514 O O . SER A 1 192 ? -14.641 -19.484 6.363 1 88.62 192 SER A O 1
ATOM 1516 N N . LYS A 1 193 ? -16.016 -19.625 4.617 1 86.25 193 LYS A N 1
ATOM 1517 C CA . LYS A 1 193 ? -15.148 -20.516 3.852 1 86.25 193 LYS A CA 1
ATOM 1518 C C . LYS A 1 193 ? -13.805 -19.859 3.547 1 86.25 193 LYS A C 1
ATOM 1520 O O . LYS A 1 193 ? -12.766 -20.531 3.561 1 86.25 193 LYS A O 1
ATOM 1525 N N . LEU A 1 194 ? -13.828 -18.625 3.365 1 86.12 194 LEU A N 1
ATOM 1526 C CA . LEU A 1 194 ? -12.633 -17.922 2.928 1 86.12 194 LEU A CA 1
ATOM 1527 C C . LEU A 1 194 ? -11.906 -17.281 4.113 1 86.12 194 LEU A C 1
ATOM 1529 O O . LEU A 1 194 ? -10.812 -16.75 3.961 1 86.12 194 LEU A O 1
ATOM 1533 N N . GLY A 1 195 ? -12.523 -17.297 5.223 1 85.94 195 GLY A N 1
ATOM 1534 C CA . GLY A 1 195 ? -11.922 -16.75 6.43 1 85.94 195 GLY A CA 1
ATOM 1535 C C . GLY A 1 195 ? -11.891 -15.234 6.449 1 85.94 195 GLY A C 1
ATOM 1536 O O . GLY A 1 195 ? -10.914 -14.633 6.906 1 85.94 195 GLY A O 1
ATOM 1537 N N . VAL A 1 196 ? -12.859 -14.664 5.828 1 88 196 VAL A N 1
ATOM 1538 C CA . VAL A 1 196 ? -12.945 -13.203 5.84 1 88 196 VAL A CA 1
ATOM 1539 C C . VAL A 1 196 ? -14.125 -12.766 6.707 1 88 196 VAL A C 1
ATOM 1541 O O . VAL A 1 196 ? -15.141 -13.469 6.793 1 88 196 VAL A O 1
ATOM 1544 N N . SER A 1 197 ? -13.93 -11.586 7.34 1 88.19 197 SER A N 1
ATOM 1545 C CA . SER A 1 197 ? -14.938 -11.188 8.312 1 88.19 197 SER A CA 1
ATOM 1546 C C . SER A 1 197 ? -15.531 -9.828 7.969 1 88.19 197 SER A C 1
ATOM 1548 O O . SER A 1 197 ? -16.312 -9.266 8.742 1 88.19 197 SER A O 1
ATOM 1550 N N . SER A 1 198 ? -15.133 -9.219 6.883 1 87.38 198 SER A N 1
ATOM 1551 C CA . SER A 1 198 ? -15.625 -7.895 6.508 1 87.38 198 SER A CA 1
ATOM 1552 C C . SER A 1 198 ? -16 -7.844 5.031 1 87.38 198 SER A C 1
ATOM 1554 O O . SER A 1 198 ? -15.57 -8.695 4.246 1 87.38 198 SER A O 1
ATOM 1556 N N . ASP A 1 199 ? -16.766 -6.887 4.742 1 82.88 199 ASP A N 1
ATOM 1557 C CA . ASP A 1 199 ? -17.141 -6.688 3.344 1 82.88 199 ASP A CA 1
ATOM 1558 C C . ASP A 1 199 ? -15.914 -6.355 2.492 1 82.88 199 ASP A C 1
ATOM 1560 O O . ASP A 1 199 ? -15.828 -6.762 1.331 1 82.88 199 ASP A O 1
ATOM 1564 N N . ALA A 1 200 ? -15.008 -5.629 3.041 1 82.25 200 ALA A N 1
ATOM 1565 C CA . ALA A 1 200 ? -13.773 -5.316 2.326 1 82.25 200 ALA A CA 1
ATOM 1566 C C . ALA A 1 200 ? -12.984 -6.586 2.016 1 82.25 200 ALA A C 1
ATOM 1568 O O . ALA A 1 200 ? -12.492 -6.762 0.897 1 82.25 200 ALA A O 1
ATOM 1569 N N . GLY A 1 201 ? -12.922 -7.355 3.08 1 86.75 201 GLY A N 1
ATOM 1570 C CA . GLY A 1 201 ? -12.258 -8.633 2.867 1 86.75 201 GLY A CA 1
ATOM 1571 C C . GLY A 1 201 ? -12.938 -9.492 1.814 1 86.75 201 GLY A C 1
ATOM 1572 O O . GLY A 1 201 ? -12.266 -10.156 1.025 1 86.75 201 GLY A O 1
ATOM 1573 N N . LEU A 1 202 ? -14.227 -9.531 1.815 1 87.19 202 LEU A N 1
ATOM 1574 C CA . LEU A 1 202 ? -14.984 -10.297 0.837 1 87.19 202 LEU A CA 1
ATOM 1575 C C . LEU A 1 202 ? -14.773 -9.75 -0.57 1 87.19 202 LEU A C 1
ATOM 1577 O O . LEU A 1 202 ? -14.633 -10.523 -1.524 1 87.19 202 LEU A O 1
ATOM 1581 N N . LEU A 1 203 ? -14.742 -8.492 -0.677 1 86.94 203 LEU A N 1
ATOM 1582 C CA . LEU A 1 203 ? -14.5 -7.879 -1.976 1 86.94 203 LEU A CA 1
ATOM 1583 C C . LEU A 1 203 ? -13.102 -8.227 -2.484 1 86.94 203 LEU A C 1
ATOM 1585 O O . LEU A 1 203 ? -12.914 -8.477 -3.676 1 86.94 203 LEU A O 1
ATOM 1589 N N . ASP A 1 204 ? -12.203 -8.25 -1.594 1 88.06 204 ASP A N 1
ATOM 1590 C CA . ASP A 1 204 ? -10.859 -8.68 -1.959 1 88.06 204 ASP A CA 1
ATOM 1591 C C . ASP A 1 204 ? -10.867 -10.109 -2.5 1 88.06 204 ASP A C 1
ATOM 1593 O O . ASP A 1 204 ? -10.273 -10.383 -3.543 1 88.06 204 ASP A O 1
ATOM 1597 N N . ALA A 1 205 ? -11.547 -10.922 -1.807 1 86.94 205 ALA A N 1
ATOM 1598 C CA . ALA A 1 205 ? -11.664 -12.312 -2.24 1 86.94 205 ALA A CA 1
ATOM 1599 C C . ALA A 1 205 ? -12.32 -12.406 -3.613 1 86.94 205 ALA A C 1
ATOM 1601 O O . ALA A 1 205 ? -11.898 -13.188 -4.461 1 86.94 205 ALA A O 1
ATOM 1602 N N . ALA A 1 206 ? -13.32 -11.648 -3.787 1 86.69 206 ALA A N 1
ATOM 1603 C CA . ALA A 1 206 ? -14.039 -11.625 -5.059 1 86.69 206 ALA A CA 1
ATOM 1604 C C . ALA A 1 206 ? -13.117 -11.219 -6.203 1 86.69 206 ALA A C 1
ATOM 1606 O O . ALA A 1 206 ? -13.109 -11.852 -7.262 1 86.69 206 ALA A O 1
ATOM 1607 N N . ASP A 1 207 ? -12.352 -10.234 -6.035 1 87.94 207 ASP A N 1
ATOM 1608 C CA . ASP A 1 207 ? -11.414 -9.781 -7.055 1 87.94 207 ASP A CA 1
ATOM 1609 C C . ASP A 1 207 ? -10.398 -10.867 -7.387 1 87.94 207 ASP A C 1
ATOM 1611 O O . ASP A 1 207 ? -10.117 -11.141 -8.555 1 87.94 207 ASP A O 1
ATOM 1615 N N . ILE A 1 208 ? -9.875 -11.422 -6.352 1 86.94 208 ILE A N 1
ATOM 1616 C CA . ILE A 1 208 ? -8.852 -12.445 -6.527 1 86.94 208 ILE A CA 1
ATOM 1617 C C . ILE A 1 208 ? -9.422 -13.625 -7.309 1 86.94 208 ILE A C 1
ATOM 1619 O O . ILE A 1 208 ? -8.805 -14.109 -8.258 1 86.94 208 ILE A O 1
ATOM 1623 N N . LEU A 1 209 ? -10.586 -14.023 -6.973 1 82.19 209 LEU A N 1
ATOM 1624 C CA . LEU A 1 209 ? -11.227 -15.148 -7.641 1 82.19 209 LEU A CA 1
ATOM 1625 C C . LEU A 1 209 ? -11.492 -14.828 -9.109 1 82.19 209 LEU A C 1
ATOM 1627 O O . LEU A 1 209 ? -11.273 -15.672 -9.984 1 82.19 209 LEU A O 1
ATOM 1631 N N . VAL A 1 210 ? -11.906 -13.703 -9.367 1 81.19 210 VAL A N 1
ATOM 1632 C CA . VAL A 1 210 ? -12.359 -13.336 -10.703 1 81.19 210 VAL A CA 1
ATOM 1633 C C . VAL A 1 210 ? -11.148 -13.047 -11.594 1 81.19 210 VAL A C 1
ATOM 1635 O O . VAL A 1 210 ? -11.109 -13.484 -12.75 1 81.19 210 VAL A O 1
ATOM 1638 N N . TYR A 1 211 ? -10.164 -12.469 -11.086 1 83.44 211 TYR A N 1
ATOM 1639 C CA . TYR A 1 211 ? -9.117 -11.961 -11.961 1 83.44 211 TYR A CA 1
ATOM 1640 C C . TYR A 1 211 ? -7.918 -12.898 -11.977 1 83.44 211 TYR A C 1
ATOM 1642 O O . TYR A 1 211 ? -7.031 -12.766 -12.828 1 83.44 211 TYR A O 1
ATOM 1650 N N . LEU A 1 212 ? -7.828 -13.734 -11.031 1 81.38 212 LEU A N 1
ATOM 1651 C CA . LEU A 1 212 ? -6.789 -14.758 -11.117 1 81.38 212 LEU A CA 1
ATOM 1652 C C . LEU A 1 212 ? -7.27 -15.953 -11.945 1 81.38 212 LEU A C 1
ATOM 1654 O O . LEU A 1 212 ? -6.477 -16.828 -12.297 1 81.38 212 LEU A O 1
ATOM 1658 N N . ARG A 1 213 ? -8.57 -15.977 -12.039 1 71.12 213 ARG A N 1
ATOM 1659 C CA . ARG A 1 213 ? -9.1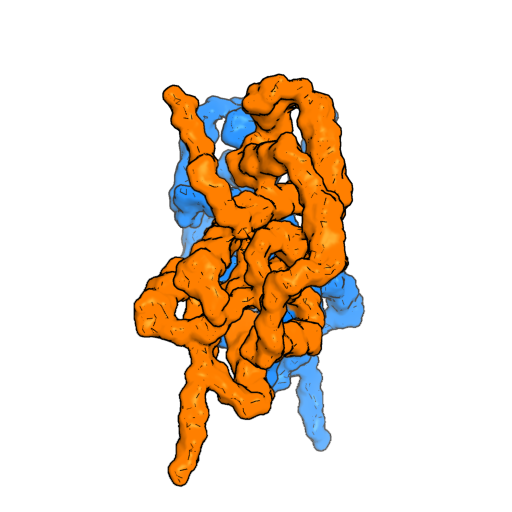02 -17.094 -12.797 1 71.12 213 ARG A CA 1
ATOM 1660 C C . ARG A 1 213 ? -9.055 -16.812 -14.297 1 71.12 213 ARG A C 1
ATOM 1662 O O . ARG A 1 213 ? -9.297 -15.688 -14.727 1 71.12 213 ARG A O 1
ATOM 1669 N N . VAL A 1 214 ? -8.445 -17.703 -15.023 1 52.53 214 VAL A N 1
ATOM 1670 C CA . VAL A 1 214 ? -8.492 -17.656 -16.484 1 52.53 214 VAL A CA 1
ATOM 1671 C C . VAL A 1 214 ? -9.945 -17.625 -16.953 1 52.53 214 VAL A C 1
ATOM 1673 O O . VAL A 1 214 ? -10.797 -18.328 -16.406 1 52.53 214 VAL A O 1
ATOM 1676 N N . GLY A 1 215 ? -10.469 -16.281 -17.188 1 48.69 215 GLY A N 1
ATOM 1677 C CA . GLY A 1 215 ? -11.812 -16.203 -17.734 1 48.69 215 GLY A CA 1
ATOM 1678 C C . GLY A 1 215 ? -12.32 -17.531 -18.266 1 48.69 215 GLY A C 1
ATOM 1679 O O . GLY A 1 215 ? -11.578 -18.266 -18.922 1 48.69 215 GLY A O 1
ATOM 1680 N N . ASP A 1 216 ? -13.031 -18.219 -17.5 1 43.5 216 ASP A N 1
ATOM 1681 C CA . ASP A 1 216 ? -13.844 -19.031 -18.391 1 43.5 216 ASP A CA 1
ATOM 1682 C C . ASP A 1 216 ? -14.242 -18.25 -19.641 1 43.5 216 ASP A C 1
ATOM 1684 O O . ASP A 1 216 ? -14.359 -17.031 -19.609 1 43.5 216 ASP A O 1
ATOM 1688 N N . GLY A 1 217 ? -13.805 -18.516 -20.891 1 35.28 217 GLY A N 1
ATOM 1689 C CA . GLY A 1 217 ? -14.383 -18 -22.125 1 35.28 217 GLY A CA 1
ATOM 1690 C C . GLY A 1 217 ? -15.719 -17.312 -21.922 1 35.28 217 GLY A C 1
ATOM 1691 O O . GLY A 1 217 ? -16.406 -16.984 -22.891 1 35.28 217 GLY A O 1
ATOM 1692 N N . THR A 1 218 ? -16.469 -17.578 -20.891 1 35.34 218 THR A N 1
ATOM 1693 C CA . THR A 1 218 ? -17.844 -17.078 -20.953 1 35.34 218 THR A CA 1
ATOM 1694 C C . THR A 1 218 ? -17.906 -15.617 -20.5 1 35.34 218 THR A C 1
ATOM 1696 O O . THR A 1 218 ? -17.875 -15.32 -19.312 1 35.34 218 THR A O 1
ATOM 1699 N N . ALA A 1 219 ? -17.125 -14.688 -21.031 1 36.03 219 ALA A N 1
ATOM 1700 C CA . ALA A 1 219 ? -17.484 -13.266 -21.016 1 36.03 219 ALA A CA 1
ATOM 1701 C C . ALA A 1 219 ? -18.969 -13.086 -20.703 1 36.03 219 ALA A C 1
ATOM 1703 O O . ALA A 1 219 ? -19.828 -13.633 -21.391 1 36.03 219 ALA A O 1
ATOM 1704 N N . LEU A 1 220 ? -19.422 -12.773 -19.562 1 35.59 220 LEU A N 1
ATOM 1705 C CA . LEU A 1 220 ? -20.812 -12.352 -19.406 1 35.59 220 LEU A CA 1
ATOM 1706 C C . LEU A 1 220 ? -21.266 -11.523 -20.609 1 35.59 220 LEU A C 1
ATOM 1708 O O . LEU A 1 220 ? -20.672 -10.484 -20.922 1 35.59 220 LEU A O 1
ATOM 1712 N N . GLN A 1 221 ? -21.625 -12.055 -21.766 1 27.77 221 GLN A N 1
ATOM 1713 C CA . GLN A 1 221 ? -22.5 -11.453 -22.766 1 27.77 221 GLN A CA 1
ATOM 1714 C C . GLN A 1 221 ? -23.469 -10.469 -22.109 1 27.77 221 GLN A C 1
ATOM 1716 O O . GLN A 1 221 ? -24.266 -10.844 -21.25 1 27.77 221 GLN A O 1
ATOM 1721 N N . HIS A 1 222 ? -23.047 -9.297 -21.766 1 31.06 222 HIS A N 1
ATOM 1722 C CA . HIS A 1 222 ? -24.078 -8.266 -21.703 1 31.06 222 HIS A CA 1
ATOM 1723 C C . HIS A 1 222 ? -25.234 -8.578 -22.641 1 31.06 222 HIS A C 1
ATOM 1725 O O . HIS A 1 222 ? -25.094 -8.477 -23.875 1 31.06 222 HIS A O 1
ATOM 1731 N N . ARG A 1 223 ? -26.047 -9.57 -22.5 1 25.58 223 ARG A N 1
ATOM 1732 C CA . ARG A 1 223 ? -27.344 -9.422 -23.125 1 25.58 223 ARG A CA 1
ATOM 1733 C C . ARG A 1 223 ? -27.969 -8.07 -22.812 1 25.58 223 ARG A C 1
ATOM 1735 O O . ARG A 1 223 ? -28.328 -7.805 -21.656 1 25.58 223 ARG A O 1
ATOM 1742 N N . VAL A 1 224 ? -27.562 -6.996 -23.5 1 20.97 224 VAL A N 1
ATOM 1743 C CA . VAL A 1 224 ? -28.609 -6.066 -23.891 1 20.97 224 VAL A CA 1
ATOM 1744 C C . VAL A 1 224 ? -29.625 -6.777 -24.781 1 20.97 224 VAL A C 1
ATOM 1746 O O . VAL A 1 224 ? -29.25 -7.52 -25.688 1 20.97 224 VAL A O 1
ATOM 1749 N N . MET B 1 1 ? 37.281 14.039 24.234 1 34.09 1 MET B N 1
ATOM 1750 C CA . MET B 1 1 ? 35.844 13.93 24.578 1 34.09 1 MET B CA 1
ATOM 1751 C C . MET B 1 1 ? 35 13.742 23.328 1 34.09 1 MET B C 1
ATOM 1753 O O . MET B 1 1 ? 34.938 14.625 22.469 1 34.09 1 MET B O 1
ATOM 1757 N N . GLU B 1 2 ? 35.031 12.672 22.594 1 42.28 2 GLU B N 1
ATOM 1758 C CA . GLU B 1 2 ? 34.312 12.352 21.344 1 42.28 2 GLU B CA 1
ATOM 1759 C C . GLU B 1 2 ? 32.875 12.867 21.375 1 42.28 2 GLU B C 1
ATOM 1761 O O . GLU B 1 2 ? 32.094 12.5 22.25 1 42.28 2 GLU B O 1
ATOM 1766 N N . ASN B 1 3 ? 32.625 14.062 21.25 1 44.03 3 ASN B N 1
ATOM 1767 C CA . ASN B 1 3 ? 31.359 14.82 21.266 1 44.03 3 ASN B CA 1
ATOM 1768 C C . ASN B 1 3 ? 30.219 14 20.672 1 44.03 3 ASN B C 1
ATOM 1770 O O . ASN B 1 3 ? 30.156 13.773 19.469 1 44.03 3 ASN B O 1
ATOM 1774 N N . ARG B 1 4 ? 29.844 12.969 21.281 1 48.91 4 ARG B N 1
ATOM 1775 C CA . ARG B 1 4 ? 28.766 12.047 20.922 1 48.91 4 ARG B CA 1
ATOM 1776 C C . ARG B 1 4 ? 27.516 12.812 20.531 1 48.91 4 ARG B C 1
ATOM 1778 O O . ARG B 1 4 ? 26.797 13.344 21.391 1 48.91 4 ARG B O 1
ATOM 1785 N N . ILE B 1 5 ? 27.516 13.594 19.484 1 59.53 5 ILE B N 1
ATOM 1786 C CA . ILE B 1 5 ? 26.359 14.352 19 1 59.53 5 ILE B CA 1
ATOM 1787 C C . ILE B 1 5 ? 25.109 13.469 19.047 1 59.53 5 ILE B C 1
ATOM 1789 O O . ILE B 1 5 ? 25.094 12.375 18.484 1 59.53 5 ILE B O 1
ATOM 1793 N N . SER B 1 6 ? 24.281 13.562 20.109 1 76.44 6 SER B N 1
ATOM 1794 C CA . SER B 1 6 ? 23.047 12.82 20.344 1 76.44 6 SER B CA 1
ATOM 1795 C C . SER B 1 6 ? 22.172 12.789 19.094 1 76.44 6 SER B C 1
ATOM 1797 O O . SER B 1 6 ? 21.875 13.836 18.516 1 76.44 6 SER B O 1
ATOM 1799 N N . LYS B 1 7 ? 22.109 11.656 18.453 1 83.44 7 LYS B N 1
ATOM 1800 C CA . LYS B 1 7 ? 21.328 11.484 17.234 1 83.44 7 LYS B CA 1
ATOM 1801 C C . LYS B 1 7 ? 19.859 11.82 17.484 1 83.44 7 LYS B C 1
ATOM 1803 O O . LYS B 1 7 ? 19.344 11.648 18.594 1 83.44 7 LYS B O 1
ATOM 1808 N N . ARG B 1 8 ? 19.219 12.492 16.594 1 92.69 8 ARG B N 1
ATOM 1809 C CA . ARG B 1 8 ? 17.797 12.82 16.641 1 92.69 8 ARG B CA 1
ATOM 1810 C C . ARG B 1 8 ? 16.953 11.648 16.156 1 92.69 8 ARG B C 1
ATOM 1812 O O . ARG B 1 8 ? 17.312 10.977 15.188 1 92.69 8 ARG B O 1
ATOM 1819 N N . ASN B 1 9 ? 15.859 11.398 16.922 1 96 9 ASN B N 1
ATOM 1820 C CA . ASN B 1 9 ? 14.961 10.305 16.578 1 96 9 ASN B CA 1
ATOM 1821 C C . ASN B 1 9 ? 14.016 10.688 15.438 1 96 9 ASN B C 1
ATOM 1823 O O . ASN B 1 9 ? 13.367 11.734 15.5 1 96 9 ASN B O 1
ATOM 1827 N N . VAL B 1 10 ? 14.039 9.852 14.391 1 96.94 10 VAL B N 1
ATOM 1828 C CA . VAL B 1 10 ? 13.109 10.008 13.281 1 96.94 10 VAL B CA 1
ATOM 1829 C C . VAL B 1 10 ? 12.203 8.781 13.188 1 96.94 10 VAL B C 1
ATOM 1831 O O . VAL B 1 10 ? 12.68 7.648 13.195 1 96.94 10 VAL B O 1
ATOM 1834 N N . ALA B 1 11 ? 10.898 9.039 13.172 1 97.81 11 ALA B N 1
ATOM 1835 C CA . ALA B 1 11 ? 9.93 7.949 13.039 1 97.81 11 ALA B CA 1
ATOM 1836 C C . ALA B 1 11 ? 9.516 7.758 11.586 1 97.81 11 ALA B C 1
ATOM 1838 O O . ALA B 1 11 ? 9.305 8.734 10.859 1 97.81 11 ALA B O 1
ATOM 1839 N N . LEU B 1 12 ? 9.523 6.539 11.156 1 97.88 12 LEU B N 1
ATOM 1840 C CA . LEU B 1 12 ? 8.953 6.148 9.875 1 97.88 12 LEU B CA 1
ATOM 1841 C C . LEU B 1 12 ? 7.727 5.262 10.07 1 97.88 12 LEU B C 1
ATOM 1843 O O . LEU B 1 12 ? 7.82 4.188 10.672 1 97.88 12 LEU B O 1
ATOM 1847 N N . VAL B 1 13 ? 6.547 5.742 9.648 1 97.75 13 VAL B N 1
ATOM 1848 C CA . VAL B 1 13 ? 5.328 4.941 9.664 1 97.75 13 VAL B CA 1
ATOM 1849 C C . VAL B 1 13 ? 5.09 4.336 8.281 1 97.75 13 VAL B C 1
ATOM 1851 O O . VAL B 1 13 ? 4.594 5.012 7.379 1 97.75 13 VAL B O 1
ATOM 1854 N N . GLU B 1 14 ? 5.438 3.066 8.156 1 96.69 14 GLU B N 1
ATOM 1855 C CA . GLU B 1 14 ? 5.453 2.338 6.895 1 96.69 14 GLU B CA 1
ATOM 1856 C C . GLU B 1 14 ? 5.293 0.837 7.117 1 96.69 14 GLU B C 1
ATOM 1858 O O . GLU B 1 14 ? 6.07 0.231 7.863 1 96.69 14 GLU B O 1
ATOM 1863 N N . LYS B 1 15 ? 4.363 0.255 6.418 1 93.5 15 LYS B N 1
ATOM 1864 C CA . LYS B 1 15 ? 4.082 -1.151 6.691 1 93.5 15 LYS B CA 1
ATOM 1865 C C . LYS B 1 15 ? 4.895 -2.062 5.777 1 93.5 15 LYS B C 1
ATOM 1867 O O . LYS B 1 15 ? 5.156 -3.219 6.117 1 93.5 15 LYS B O 1
ATOM 1872 N N . CYS B 1 16 ? 5.219 -1.598 4.617 1 96.5 16 CYS B N 1
ATOM 1873 C CA . CYS B 1 16 ? 5.895 -2.445 3.639 1 96.5 16 CYS B CA 1
ATOM 1874 C C . CYS B 1 16 ? 7.348 -2.674 4.027 1 96.5 16 CYS B C 1
ATOM 1876 O O . CYS B 1 16 ? 8.148 -1.739 4.027 1 96.5 16 CYS B O 1
ATOM 1878 N N . VAL B 1 17 ? 7.746 -3.857 4.234 1 96.31 17 VAL B N 1
ATOM 1879 C CA . VAL B 1 17 ? 9.07 -4.227 4.715 1 96.31 17 VAL B CA 1
ATOM 1880 C C . VAL B 1 17 ? 10.133 -3.799 3.699 1 96.31 17 VAL B C 1
ATOM 1882 O O . VAL B 1 17 ? 11.219 -3.355 4.074 1 96.31 17 VAL B O 1
ATOM 1885 N N . MET B 1 18 ? 9.82 -3.914 2.479 1 95.69 18 MET B N 1
ATOM 1886 C CA . MET B 1 18 ? 10.805 -3.557 1.467 1 95.69 18 MET B CA 1
ATOM 1887 C C . MET B 1 18 ? 11.031 -2.049 1.434 1 95.69 18 MET B C 1
ATOM 1889 O O . MET B 1 18 ? 12.148 -1.588 1.199 1 95.69 18 MET B O 1
ATOM 1893 N N . SER B 1 19 ? 9.969 -1.333 1.606 1 97 19 SER B N 1
ATOM 1894 C CA . SER B 1 19 ? 10.141 0.11 1.741 1 97 19 SER B CA 1
ATOM 1895 C C . SER B 1 19 ? 11 0.457 2.951 1 97 19 SER B C 1
ATOM 1897 O O . SER B 1 19 ? 11.836 1.357 2.885 1 97 19 SER B O 1
ATOM 1899 N N . ASN B 1 20 ? 10.828 -0.286 4.059 1 97.19 20 ASN B N 1
ATOM 1900 C CA . ASN B 1 20 ? 11.625 -0.076 5.262 1 97.19 20 ASN B CA 1
ATOM 1901 C C . ASN B 1 20 ? 13.109 -0.274 4.988 1 97.19 20 ASN B C 1
ATOM 1903 O O . ASN B 1 20 ? 13.938 0.519 5.438 1 97.19 20 ASN B O 1
ATOM 1907 N N . VAL B 1 21 ? 13.383 -1.311 4.262 1 95.44 21 VAL B N 1
ATOM 1908 C CA . VAL B 1 21 ? 14.773 -1.587 3.908 1 95.44 21 VAL B CA 1
ATOM 1909 C C . VAL B 1 21 ? 15.336 -0.431 3.084 1 95.44 21 VAL B C 1
ATOM 1911 O O . VAL B 1 21 ? 16.469 0.005 3.309 1 95.44 21 VAL B O 1
ATOM 1914 N N . GLY B 1 22 ? 14.531 0.06 2.162 1 95.81 22 GLY B N 1
ATOM 1915 C CA . GLY B 1 22 ? 14.945 1.194 1.353 1 95.81 22 GLY B CA 1
ATOM 1916 C C . GLY B 1 22 ? 15.258 2.432 2.174 1 95.81 22 GLY B C 1
ATOM 1917 O O . GLY B 1 22 ? 16.312 3.053 1.995 1 95.81 22 GLY B O 1
ATOM 1918 N N . PHE B 1 23 ? 14.406 2.725 3.08 1 96 23 PHE B N 1
ATOM 1919 C CA . PHE B 1 23 ? 14.617 3.891 3.932 1 96 23 PHE B CA 1
ATOM 1920 C C . PHE B 1 23 ? 15.852 3.703 4.809 1 96 23 PHE B C 1
ATOM 1922 O O . PHE B 1 23 ? 16.641 4.629 4.973 1 96 23 PHE B O 1
ATOM 1929 N N . LYS B 1 24 ? 15.969 2.551 5.402 1 94.56 24 LYS B N 1
ATOM 1930 C CA . LYS B 1 24 ? 17.141 2.277 6.223 1 94.56 24 LYS B CA 1
ATOM 1931 C C . LYS B 1 24 ? 18.438 2.467 5.426 1 94.56 24 LYS B C 1
ATOM 1933 O O . LYS B 1 24 ? 19.391 3.074 5.914 1 94.56 24 LYS B O 1
ATOM 1938 N N . GLY B 1 25 ? 18.406 1.935 4.215 1 91.62 25 GLY B N 1
ATOM 1939 C CA . GLY B 1 25 ? 19.562 2.115 3.357 1 91.62 25 GLY B CA 1
ATOM 1940 C C . GLY B 1 25 ? 19.891 3.572 3.088 1 91.62 25 GLY B C 1
ATOM 1941 O O . GLY B 1 25 ? 21.062 3.969 3.098 1 91.62 25 GLY B O 1
ATOM 1942 N N . LEU B 1 26 ? 18.891 4.289 2.805 1 91.25 26 LEU B N 1
ATOM 1943 C CA . LEU B 1 26 ? 19.078 5.707 2.52 1 91.25 26 LEU B CA 1
ATOM 1944 C C . LEU B 1 26 ? 19.641 6.438 3.73 1 91.25 26 LEU B C 1
ATOM 1946 O O . LEU B 1 26 ? 20.562 7.254 3.594 1 91.25 26 LEU B O 1
ATOM 1950 N N . PHE B 1 27 ? 19.109 6.168 4.934 1 92 27 PHE B N 1
ATOM 1951 C CA . PHE B 1 27 ? 19.578 6.816 6.152 1 92 27 PHE B CA 1
ATOM 1952 C C . PHE B 1 27 ? 21.016 6.41 6.465 1 92 27 PHE B C 1
ATOM 1954 O O . PHE B 1 27 ? 21.828 7.238 6.879 1 92 27 PHE B O 1
ATOM 1961 N N . ASP B 1 28 ? 21.281 5.191 6.203 1 88.69 28 ASP B N 1
ATOM 1962 C CA . ASP B 1 28 ? 22.625 4.684 6.461 1 88.69 28 ASP B CA 1
ATOM 1963 C C . ASP B 1 28 ? 23.641 5.32 5.52 1 88.69 28 ASP B C 1
ATOM 1965 O O . ASP B 1 28 ? 24.812 5.469 5.867 1 88.69 28 ASP B O 1
ATOM 1969 N N . ALA B 1 29 ? 23.188 5.688 4.395 1 84.94 29 ALA B N 1
ATOM 1970 C CA . ALA B 1 29 ? 24.078 6.23 3.373 1 84.94 29 ALA B CA 1
ATOM 1971 C C . ALA B 1 29 ? 24.281 7.73 3.566 1 84.94 29 ALA B C 1
ATOM 1973 O O . ALA B 1 29 ? 25.172 8.32 2.961 1 84.94 29 ALA B O 1
ATOM 1974 N N . MET B 1 30 ? 23.469 8.336 4.375 1 82.25 30 MET B N 1
ATOM 1975 C CA . MET B 1 30 ? 23.609 9.766 4.605 1 82.25 30 MET B CA 1
ATOM 1976 C C . MET B 1 30 ? 24.891 10.078 5.352 1 82.25 30 MET B C 1
ATOM 1978 O O . MET B 1 30 ? 25.188 9.469 6.379 1 82.25 30 MET B O 1
ATOM 1982 N N . PRO B 1 31 ? 25.672 11.023 4.785 1 77.31 31 PRO B N 1
ATOM 1983 C CA . PRO B 1 31 ? 26.891 11.414 5.508 1 77.31 31 PRO B CA 1
ATOM 1984 C C . PRO B 1 31 ? 26.594 12.031 6.871 1 77.31 31 PRO B C 1
ATOM 1986 O O . PRO B 1 31 ? 25.641 12.812 7.004 1 77.31 31 PRO B O 1
ATOM 1989 N N . ASP B 1 32 ? 27.359 11.641 7.965 1 76.56 32 ASP B N 1
ATOM 1990 C CA . ASP B 1 32 ? 27.203 12.172 9.312 1 76.56 32 ASP B CA 1
ATOM 1991 C C . ASP B 1 32 ? 25.75 12.078 9.781 1 76.56 32 ASP B C 1
ATOM 1993 O O . ASP B 1 32 ? 25.203 13.039 10.336 1 76.56 32 ASP B O 1
ATOM 1997 N N . CYS B 1 33 ? 25.281 10.945 9.484 1 75.44 33 CYS B N 1
ATOM 1998 C CA . CYS B 1 33 ? 23.891 10.758 9.844 1 75.44 33 CYS B CA 1
ATOM 1999 C C . CYS B 1 33 ? 23.656 11 11.328 1 75.44 33 CYS B C 1
ATOM 2001 O O . CYS B 1 33 ? 24.188 10.273 12.164 1 75.44 33 CYS B O 1
ATOM 2003 N N . ARG B 1 34 ? 22.906 12.023 11.625 1 85.06 34 ARG B N 1
ATOM 2004 C CA . ARG B 1 34 ? 22.562 12.43 12.984 1 85.06 34 ARG B CA 1
ATOM 2005 C C . ARG B 1 34 ? 21.156 11.953 13.359 1 85.06 34 ARG B C 1
ATOM 2007 O O . ARG B 1 34 ? 20.531 12.492 14.273 1 85.06 34 ARG B O 1
ATOM 2014 N N . HIS B 1 35 ? 20.688 10.914 12.578 1 91.88 35 HIS B N 1
ATOM 2015 C CA . HIS B 1 35 ? 19.312 10.477 12.812 1 91.88 35 HIS B CA 1
ATOM 2016 C C . HIS B 1 35 ? 19.266 8.992 13.156 1 91.88 35 HIS B C 1
ATOM 2018 O O . HIS B 1 35 ? 20 8.188 12.586 1 91.88 35 HIS B O 1
ATOM 2024 N N . THR B 1 36 ? 18.516 8.672 14.141 1 94.19 36 THR B N 1
ATOM 2025 C CA . THR B 1 36 ? 18.125 7.293 14.422 1 94.19 36 THR B CA 1
ATOM 2026 C C . THR B 1 36 ? 16.719 7.012 13.891 1 94.19 36 THR B C 1
ATOM 2028 O O . THR B 1 36 ? 15.758 7.676 14.281 1 94.19 36 THR B O 1
ATOM 2031 N N . LEU B 1 37 ? 16.688 6.035 13.016 1 96.31 37 LEU B N 1
ATOM 2032 C CA . LEU B 1 37 ? 15.414 5.715 12.383 1 96.31 37 LEU B CA 1
ATOM 2033 C C . LEU B 1 37 ? 14.648 4.676 13.188 1 96.31 37 LEU B C 1
ATOM 2035 O O . LEU B 1 37 ? 15.172 3.6 13.484 1 96.31 37 LEU B O 1
ATOM 2039 N N . HIS B 1 38 ? 13.469 5 13.609 1 97.56 38 HIS B N 1
ATOM 2040 C CA . HIS B 1 38 ? 12.523 4.098 14.25 1 97.56 38 HIS B CA 1
ATOM 2041 C C . HIS B 1 38 ? 11.359 3.771 13.32 1 97.56 38 HIS B C 1
ATOM 2043 O O . HIS B 1 38 ? 10.664 4.676 12.836 1 97.56 38 HIS B O 1
ATOM 2049 N N . ILE B 1 39 ? 11.117 2.512 13.109 1 97.56 39 ILE B N 1
ATOM 2050 C CA . ILE B 1 39 ? 10.133 2.111 12.109 1 97.56 39 ILE B CA 1
ATOM 2051 C C . ILE B 1 39 ? 8.875 1.579 12.805 1 97.56 39 ILE B C 1
ATOM 2053 O O . ILE B 1 39 ? 8.969 0.759 13.719 1 97.56 39 ILE B O 1
ATOM 2057 N N . PHE B 1 40 ? 7.703 2.055 12.359 1 97.31 40 PHE B N 1
ATOM 2058 C CA . PHE B 1 40 ? 6.402 1.613 12.844 1 97.31 40 PHE B CA 1
ATOM 2059 C C . PHE B 1 40 ? 5.508 1.173 11.688 1 97.31 40 PHE B C 1
ATOM 2061 O O . PHE B 1 40 ? 5.445 1.845 10.656 1 97.31 40 PHE B O 1
ATOM 2068 N N . SER B 1 41 ? 4.754 0.095 11.867 1 94.38 41 SER B N 1
ATOM 2069 C CA . SER B 1 41 ? 3.924 -0.428 10.781 1 94.38 41 SER B CA 1
ATOM 2070 C C . SER B 1 41 ? 2.561 0.256 10.758 1 94.38 41 SER B C 1
ATOM 2072 O O . SER B 1 41 ? 1.849 0.19 9.75 1 94.38 41 SER B O 1
ATOM 2074 N N . LYS B 1 42 ? 2.18 0.884 11.906 1 93.5 42 LYS B N 1
ATOM 2075 C CA . LYS B 1 42 ? 0.878 1.538 12.023 1 93.5 42 LYS B CA 1
ATOM 2076 C C . LYS B 1 42 ? 0.997 2.871 12.758 1 93.5 42 LYS B C 1
ATOM 2078 O O . LYS B 1 42 ? 1.849 3.031 13.633 1 93.5 42 LYS B O 1
ATOM 2083 N N . PRO B 1 43 ? 0.056 3.779 12.375 1 94.44 43 PRO B N 1
ATOM 2084 C CA . PRO B 1 43 ? 0.067 5.062 13.078 1 94.44 43 PRO B CA 1
ATOM 2085 C C . PRO B 1 43 ? -0.136 4.914 14.586 1 94.44 43 PRO B C 1
ATOM 2087 O O . PRO B 1 43 ? 0.487 5.633 15.367 1 94.44 43 PRO B O 1
ATOM 2090 N N . SER B 1 44 ? -0.95 3.932 15 1 94.06 44 SER B N 1
ATOM 2091 C CA . SER B 1 44 ? -1.23 3.746 16.422 1 94.06 44 SER B CA 1
ATOM 2092 C C . SER B 1 44 ? 0.027 3.348 17.188 1 94.06 44 SER B C 1
ATOM 2094 O O . SER B 1 44 ? 0.257 3.82 18.297 1 94.06 44 SER B O 1
ATOM 2096 N N . ALA B 1 45 ? 0.849 2.529 16.625 1 95.44 45 ALA B N 1
ATOM 2097 C CA . ALA B 1 45 ? 2.102 2.121 17.266 1 95.44 45 ALA B CA 1
ATOM 2098 C C . ALA B 1 45 ? 3.053 3.305 17.406 1 95.44 45 ALA B C 1
ATOM 2100 O O . ALA B 1 45 ? 3.695 3.465 18.453 1 95.44 45 ALA B O 1
ATOM 2101 N N . PHE B 1 46 ? 3.102 4.094 16.375 1 96.06 46 PHE B N 1
ATOM 2102 C CA . PHE B 1 46 ? 3.92 5.301 16.422 1 96.06 46 PHE B CA 1
ATOM 2103 C C . PHE B 1 46 ? 3.447 6.227 17.547 1 96.06 46 PHE B C 1
A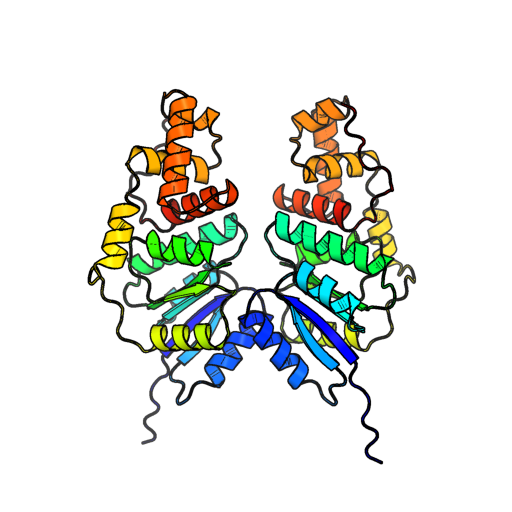TOM 2105 O O . PHE B 1 46 ? 4.254 6.723 18.328 1 96.06 46 PHE B O 1
ATOM 2112 N N . TYR B 1 47 ? 2.115 6.453 17.594 1 92.44 47 TYR B N 1
ATOM 2113 C CA . TYR B 1 47 ? 1.576 7.383 18.594 1 92.44 47 TYR B CA 1
ATOM 2114 C C . TYR B 1 47 ? 1.917 6.93 20 1 92.44 47 TYR B C 1
ATOM 2116 O O . TYR B 1 47 ? 2.277 7.75 20.859 1 92.44 47 TYR B O 1
ATOM 2124 N N . LYS B 1 48 ? 1.804 5.641 20.203 1 94.31 48 LYS B N 1
ATOM 2125 C CA . LYS B 1 48 ? 2.16 5.102 21.516 1 94.31 48 LYS B CA 1
ATOM 2126 C C . LYS B 1 48 ? 3.633 5.352 21.828 1 94.31 48 LYS B C 1
ATOM 2128 O O . LYS B 1 48 ? 3.98 5.707 22.953 1 94.31 48 LYS B O 1
ATOM 2133 N N . ALA B 1 49 ? 4.488 5.203 20.891 1 95.5 49 ALA B N 1
ATOM 2134 C CA . ALA B 1 49 ? 5.922 5.414 21.062 1 95.5 49 ALA B CA 1
ATOM 2135 C C . ALA B 1 49 ? 6.234 6.895 21.297 1 95.5 49 ALA B C 1
ATOM 2137 O O . ALA B 1 49 ? 7.145 7.234 22.047 1 95.5 49 ALA B O 1
ATOM 2138 N N . ALA B 1 50 ? 5.473 7.754 20.625 1 93.31 50 ALA B N 1
ATOM 2139 C CA . ALA B 1 50 ? 5.691 9.195 20.703 1 93.31 50 ALA B CA 1
ATOM 2140 C C . ALA B 1 50 ? 5.418 9.727 22.094 1 93.31 50 ALA B C 1
ATOM 2142 O O . ALA B 1 50 ? 5.91 10.789 22.469 1 93.31 50 ALA B O 1
ATOM 2143 N N . LEU B 1 51 ? 4.602 8.969 22.875 1 91.06 51 LEU B N 1
ATOM 2144 C CA . LEU B 1 51 ? 4.312 9.344 24.25 1 91.06 51 LEU B CA 1
ATOM 2145 C C . LEU B 1 51 ? 5.535 9.133 25.141 1 91.06 51 LEU B C 1
ATOM 2147 O O . LEU B 1 51 ? 5.688 9.789 26.172 1 91.06 51 LEU B O 1
ATOM 2151 N N . LYS B 1 52 ? 6.457 8.297 24.719 1 93.56 52 LYS B N 1
ATOM 2152 C CA . LYS B 1 52 ? 7.566 7.898 25.594 1 93.56 52 LYS B CA 1
ATOM 2153 C C . LYS B 1 52 ? 8.898 8.406 25.047 1 93.56 52 LYS B C 1
ATOM 2155 O O . LYS B 1 52 ? 9.875 8.531 25.781 1 93.56 52 LYS B O 1
ATOM 2160 N N . THR B 1 53 ? 8.977 8.594 23.797 1 93.25 53 THR B N 1
ATOM 2161 C CA . THR B 1 53 ? 10.219 8.969 23.125 1 93.25 53 THR B CA 1
ATOM 2162 C C . THR B 1 53 ? 10.023 10.234 22.297 1 93.25 53 THR B C 1
ATOM 2164 O O . THR B 1 53 ? 9.094 10.32 21.484 1 93.25 53 THR B O 1
ATOM 2167 N N . PRO B 1 54 ? 10.859 11.188 22.547 1 93.88 54 PRO B N 1
ATOM 2168 C CA . PRO B 1 54 ? 10.766 12.391 21.719 1 93.88 54 PRO B CA 1
ATOM 2169 C C . PRO B 1 54 ? 11.266 12.156 20.281 1 93.88 54 PRO B C 1
ATOM 2171 O O . PRO B 1 54 ? 12.336 11.578 20.094 1 93.88 54 PRO B O 1
ATOM 2174 N N . PHE B 1 55 ? 10.555 12.586 19.312 1 96.56 55 PHE B N 1
ATOM 2175 C CA . PHE B 1 55 ? 10.93 12.508 17.906 1 96.56 55 PHE B CA 1
ATOM 2176 C C . PHE B 1 55 ? 11.125 13.906 17.312 1 96.56 55 PHE B C 1
ATOM 2178 O O . PHE B 1 55 ? 10.367 14.828 17.625 1 96.56 55 PHE B O 1
ATOM 2185 N N . SER B 1 56 ? 12.156 14 16.5 1 94.94 56 SER B N 1
ATOM 2186 C CA . SER B 1 56 ? 12.391 15.273 15.828 1 94.94 56 SER B CA 1
ATOM 2187 C C . SER B 1 56 ? 11.617 15.359 14.516 1 94.94 56 SER B C 1
ATOM 2189 O O . SER B 1 56 ? 11.336 16.453 14.016 1 94.94 56 SER B O 1
ATOM 2191 N N . ALA B 1 57 ? 11.305 14.195 13.93 1 96.19 57 ALA B N 1
ATOM 2192 C CA . ALA B 1 57 ? 10.57 14.148 12.664 1 96.19 57 ALA B CA 1
ATOM 2193 C C . ALA B 1 57 ? 9.797 12.844 12.531 1 96.19 57 ALA B C 1
ATOM 2195 O O . ALA B 1 57 ? 10.133 11.844 13.172 1 96.19 57 ALA B O 1
ATOM 2196 N N . VAL B 1 58 ? 8.734 12.914 11.766 1 96.81 58 VAL B N 1
ATOM 2197 C CA . VAL B 1 58 ? 7.984 11.719 11.391 1 96.81 58 VAL B CA 1
ATOM 2198 C C . VAL B 1 58 ? 7.766 11.703 9.875 1 96.81 58 VAL B C 1
ATOM 2200 O O . VAL B 1 58 ? 7.453 12.734 9.273 1 96.81 58 VAL B O 1
ATOM 2203 N N . ILE B 1 59 ? 8.055 10.555 9.273 1 96.94 59 ILE B N 1
ATOM 2204 C CA . ILE B 1 59 ? 7.758 10.281 7.875 1 96.94 59 ILE B CA 1
ATOM 2205 C C . ILE B 1 59 ? 6.551 9.352 7.781 1 96.94 59 ILE B C 1
ATOM 2207 O O . ILE B 1 59 ? 6.613 8.195 8.211 1 96.94 59 ILE B O 1
ATOM 2211 N N . PHE B 1 60 ? 5.473 9.867 7.238 1 96.12 60 PHE B N 1
ATOM 2212 C CA . PHE B 1 60 ? 4.258 9.07 7.074 1 96.12 60 PHE B CA 1
ATOM 2213 C C . PHE B 1 60 ? 4.105 8.609 5.633 1 96.12 60 PHE B C 1
ATOM 2215 O O . PHE B 1 60 ? 3.867 9.422 4.734 1 96.12 60 PHE B O 1
ATOM 2222 N N . SER B 1 61 ? 4.266 7.348 5.457 1 96.5 61 SER B N 1
ATOM 2223 C CA . SER B 1 61 ? 3.936 6.762 4.164 1 96.5 61 SER B CA 1
ATOM 2224 C C . SER B 1 61 ? 2.459 6.395 4.082 1 96.5 61 SER B C 1
ATOM 2226 O O . SER B 1 61 ? 2.002 5.484 4.777 1 96.5 61 SER B O 1
ATOM 2228 N N . LEU B 1 62 ? 1.768 7.043 3.227 1 95 62 LEU B N 1
ATOM 2229 C CA . LEU B 1 62 ? 0.321 6.859 3.195 1 95 62 LEU B CA 1
ATOM 2230 C C . LEU B 1 62 ? -0.055 5.652 2.34 1 95 62 LEU B C 1
ATOM 2232 O O . LEU B 1 62 ? 0.557 5.41 1.297 1 95 62 LEU B O 1
ATOM 2236 N N . SER B 1 63 ? -1.077 4.977 2.797 1 90.75 63 SER B N 1
ATOM 2237 C CA . SER B 1 63 ? -1.632 3.846 2.059 1 90.75 63 SER B CA 1
ATOM 2238 C C . SER B 1 63 ? -2.584 4.312 0.964 1 90.75 63 SER B C 1
ATOM 2240 O O . SER B 1 63 ? -3.221 5.359 1.093 1 90.75 63 SER B O 1
ATOM 2242 N N . ALA B 1 64 ? -2.65 3.441 -0.002 1 88 64 ALA B N 1
ATOM 2243 C CA . ALA B 1 64 ? -3.629 3.723 -1.05 1 88 64 ALA B CA 1
ATOM 2244 C C . ALA B 1 64 ? -5.047 3.41 -0.576 1 88 64 ALA B C 1
ATOM 2246 O O . ALA B 1 64 ? -6.023 3.875 -1.17 1 88 64 ALA B O 1
ATOM 2247 N N . LEU B 1 65 ? -5.176 2.588 0.401 1 87.62 65 LEU B N 1
ATOM 2248 C CA . LEU B 1 65 ? -6.496 2.252 0.926 1 87.62 65 LEU B CA 1
ATOM 2249 C C . LEU B 1 65 ? -7.113 3.445 1.646 1 87.62 65 LEU B C 1
ATOM 2251 O O . LEU B 1 65 ? -6.477 4.055 2.508 1 87.62 65 LEU B O 1
ATOM 2255 N N . ARG B 1 66 ? -8.312 3.648 1.346 1 85.19 66 ARG B N 1
ATOM 2256 C CA . ARG B 1 66 ? -9.008 4.84 1.83 1 85.19 66 ARG B CA 1
ATOM 2257 C C . ARG B 1 66 ? -9.055 4.863 3.354 1 85.19 66 ARG B C 1
ATOM 2259 O O . ARG B 1 66 ? -8.773 5.891 3.975 1 85.19 66 ARG B O 1
ATOM 2266 N N . THR B 1 67 ? -9.445 3.801 3.951 1 84.62 67 THR B N 1
ATOM 2267 C CA . THR B 1 67 ? -9.594 3.732 5.398 1 84.62 67 THR B CA 1
ATOM 2268 C C . THR B 1 67 ? -8.258 3.979 6.09 1 84.62 67 THR B C 1
ATOM 2270 O O . THR B 1 67 ? -8.18 4.742 7.055 1 84.62 67 THR B O 1
ATOM 2273 N N . GLU B 1 68 ? -7.215 3.402 5.598 1 89 68 GLU B N 1
ATOM 2274 C CA . GLU B 1 68 ? -5.887 3.586 6.172 1 89 68 GLU B CA 1
ATOM 2275 C C . GLU B 1 68 ? -5.371 5.004 5.934 1 89 68 GLU B C 1
ATOM 2277 O O . GLU B 1 68 ? -4.73 5.59 6.809 1 89 68 GLU B O 1
ATOM 2282 N N . ARG B 1 69 ? -5.617 5.469 4.754 1 90.31 69 ARG B N 1
ATOM 2283 C CA . ARG B 1 69 ? -5.219 6.832 4.422 1 90.31 69 ARG B CA 1
ATOM 2284 C C . ARG B 1 69 ? -5.867 7.836 5.371 1 90.31 69 ARG B C 1
ATOM 2286 O O . ARG B 1 69 ? -5.203 8.75 5.859 1 90.31 69 ARG B O 1
ATOM 2293 N N . ARG B 1 70 ? -7.18 7.676 5.648 1 89.69 70 ARG B N 1
ATOM 2294 C CA . ARG B 1 70 ? -7.895 8.555 6.574 1 89.69 70 ARG B CA 1
ATOM 2295 C C . ARG B 1 70 ? -7.25 8.531 7.953 1 89.69 70 ARG B C 1
ATOM 2297 O O . ARG B 1 70 ? -7.07 9.586 8.578 1 89.69 70 ARG B O 1
ATOM 2304 N N . THR B 1 71 ? -6.902 7.383 8.375 1 90.75 71 THR B N 1
ATOM 2305 C CA . THR B 1 71 ? -6.258 7.23 9.68 1 90.75 71 THR B CA 1
ATOM 2306 C C . THR B 1 71 ? -4.918 7.961 9.703 1 90.75 71 THR B C 1
ATOM 2308 O O . THR B 1 71 ? -4.605 8.656 10.672 1 90.75 71 THR B O 1
ATOM 2311 N N . GLY B 1 72 ? -4.141 7.801 8.664 1 92.62 72 GLY B N 1
ATOM 2312 C CA . GLY B 1 72 ? -2.859 8.484 8.562 1 92.62 72 GLY B CA 1
ATOM 2313 C C . GLY B 1 72 ? -2.992 10 8.57 1 92.62 72 GLY B C 1
ATOM 2314 O O . GLY B 1 72 ? -2.26 10.688 9.281 1 92.62 72 GLY B O 1
ATOM 2315 N N . LEU B 1 73 ? -3.916 10.516 7.797 1 92.06 73 LEU B N 1
ATOM 2316 C CA . LEU B 1 73 ? -4.133 11.961 7.711 1 92.06 73 LEU B CA 1
ATOM 2317 C C . LEU B 1 73 ? -4.594 12.516 9.055 1 92.06 73 LEU B C 1
ATOM 2319 O O . LEU B 1 73 ? -4.148 13.586 9.469 1 92.06 73 LEU B O 1
ATOM 2323 N N . ALA B 1 74 ? -5.473 11.797 9.742 1 90.25 74 ALA B N 1
ATOM 2324 C CA . ALA B 1 74 ? -5.926 12.211 11.062 1 90.25 74 ALA B CA 1
ATOM 2325 C C . ALA B 1 74 ? -4.766 12.273 12.047 1 90.25 74 ALA B C 1
ATOM 2327 O O . ALA B 1 74 ? -4.664 13.203 12.844 1 90.25 74 ALA B O 1
ATOM 2328 N N . CYS B 1 75 ? -3.914 11.312 11.953 1 91.62 75 CYS B N 1
ATOM 2329 C CA . CYS B 1 75 ? -2.738 11.273 12.812 1 91.62 75 CYS B CA 1
ATOM 2330 C C . CYS B 1 75 ? -1.84 12.477 12.562 1 91.62 75 CYS B C 1
ATOM 2332 O O . CYS B 1 75 ? -1.326 13.086 13.508 1 91.62 75 CYS B O 1
ATOM 2334 N N . LEU B 1 76 ? -1.671 12.797 11.32 1 91.12 76 LEU B N 1
ATOM 2335 C CA . LEU B 1 76 ? -0.843 13.945 10.953 1 91.12 76 LEU B CA 1
ATOM 2336 C C . LEU B 1 76 ? -1.409 15.234 11.539 1 91.12 76 LEU B C 1
ATOM 2338 O O . LEU B 1 76 ? -0.659 16.078 12.039 1 91.12 76 LEU B O 1
ATOM 2342 N N . THR B 1 77 ? -2.736 15.328 11.477 1 88.56 77 THR B N 1
ATOM 2343 C CA . THR B 1 77 ? -3.4 16.5 12.031 1 88.56 77 THR B CA 1
ATOM 2344 C C . THR B 1 77 ? -3.211 16.562 13.547 1 88.56 77 THR B C 1
ATOM 2346 O O . THR B 1 77 ? -2.875 17.609 14.094 1 88.56 77 THR B O 1
ATOM 2349 N N . GLU B 1 78 ? -3.391 15.438 14.156 1 89.25 78 GLU B N 1
ATOM 2350 C CA . GLU B 1 78 ? -3.211 15.375 15.602 1 89.25 78 GLU B CA 1
ATOM 2351 C C . GLU B 1 78 ? -1.775 15.719 16 1 89.25 78 GLU B C 1
ATOM 2353 O O . GLU B 1 78 ? -1.547 16.422 16.984 1 89.25 78 GLU B O 1
ATOM 2358 N N . LEU B 1 79 ? -0.866 15.289 15.297 1 90.62 79 LEU B N 1
ATOM 2359 C CA . LEU B 1 79 ? 0.544 15.555 15.562 1 90.62 79 LEU B CA 1
ATOM 2360 C C . LEU B 1 79 ? 0.854 17.047 15.422 1 90.62 79 LEU B C 1
ATOM 2362 O O . LEU B 1 79 ? 1.626 17.594 16.219 1 90.62 79 LEU B O 1
ATOM 2366 N N . ALA B 1 80 ? 0.266 17.656 14.422 1 88.44 80 ALA B N 1
ATOM 2367 C CA . ALA B 1 80 ? 0.488 19.078 14.188 1 88.44 80 ALA B CA 1
ATOM 2368 C C . ALA B 1 80 ? 0.023 19.906 15.383 1 88.44 80 ALA B C 1
ATOM 2370 O O . ALA B 1 80 ? 0.645 20.906 15.727 1 88.44 80 ALA B O 1
ATOM 2371 N N . ILE B 1 81 ? -1.037 19.391 16.016 1 87.38 81 ILE B N 1
ATOM 2372 C CA . ILE B 1 81 ? -1.634 20.109 17.141 1 87.38 81 ILE B CA 1
ATOM 2373 C C . ILE B 1 81 ? -0.855 19.812 18.422 1 87.38 81 ILE B C 1
ATOM 2375 O O . ILE B 1 81 ? -0.456 20.734 19.141 1 87.38 81 ILE B O 1
ATOM 2379 N N . ASN B 1 82 ? -0.529 18.594 18.641 1 89.12 82 ASN B N 1
ATOM 2380 C CA . ASN B 1 82 ? 0.011 18.172 19.938 1 89.12 82 ASN B CA 1
ATOM 2381 C C . ASN B 1 82 ? 1.534 18.266 19.969 1 89.12 82 ASN B C 1
ATOM 2383 O O . ASN B 1 82 ? 2.129 18.438 21.031 1 89.12 82 ASN B O 1
ATOM 2387 N N . TYR B 1 83 ? 2.156 18.156 18.797 1 91.38 83 TYR B N 1
ATOM 2388 C CA . TYR B 1 83 ? 3.611 18.156 18.703 1 91.38 83 TYR B CA 1
ATOM 2389 C C . TYR B 1 83 ? 4.078 19.047 17.547 1 91.38 83 TYR B C 1
ATOM 2391 O O . TYR B 1 83 ? 4.742 18.562 16.625 1 91.38 83 TYR B O 1
ATOM 2399 N N . PRO B 1 84 ? 3.898 20.312 17.703 1 88.75 84 PRO B N 1
ATOM 2400 C CA . PRO B 1 84 ? 4.164 21.234 16.578 1 88.75 84 PRO B CA 1
ATOM 2401 C C . PRO B 1 84 ? 5.641 21.297 16.219 1 88.75 84 PRO B C 1
ATOM 2403 O O . PRO B 1 84 ? 5.988 21.734 15.109 1 88.75 84 PRO B O 1
ATOM 2406 N N . HIS B 1 85 ? 6.492 20.859 17.062 1 89.62 85 HIS B N 1
ATOM 2407 C CA . HIS B 1 85 ? 7.926 20.953 16.797 1 89.62 85 HIS B CA 1
ATOM 2408 C C . HIS B 1 85 ? 8.422 19.766 15.984 1 89.62 85 HIS B C 1
ATOM 2410 O O . HIS B 1 85 ? 9.539 19.781 15.469 1 89.62 85 HIS B O 1
ATOM 2416 N N . VAL B 1 86 ? 7.621 18.766 15.953 1 93.62 86 VAL B N 1
ATOM 2417 C CA . VAL B 1 86 ? 8 17.578 15.195 1 93.62 86 VAL B CA 1
ATOM 2418 C C . VAL B 1 86 ? 7.801 17.844 13.703 1 93.62 86 VAL B C 1
ATOM 2420 O O . VAL B 1 86 ? 6.711 18.219 13.273 1 93.62 86 VAL B O 1
ATOM 2423 N N . ARG B 1 87 ? 8.875 17.672 12.945 1 94.69 87 ARG B N 1
ATOM 2424 C CA . ARG B 1 87 ? 8.766 17.797 11.5 1 94.69 87 ARG B CA 1
ATOM 2425 C C . ARG B 1 87 ? 7.898 16.688 10.914 1 94.69 87 ARG B C 1
ATOM 2427 O O . ARG B 1 87 ? 7.973 15.531 11.359 1 94.69 87 ARG B O 1
ATOM 2434 N N . ARG B 1 88 ? 7.066 17.062 9.945 1 94.75 88 ARG B N 1
ATOM 2435 C CA . ARG B 1 88 ? 6.133 16.109 9.352 1 94.75 88 ARG B CA 1
ATOM 2436 C C . 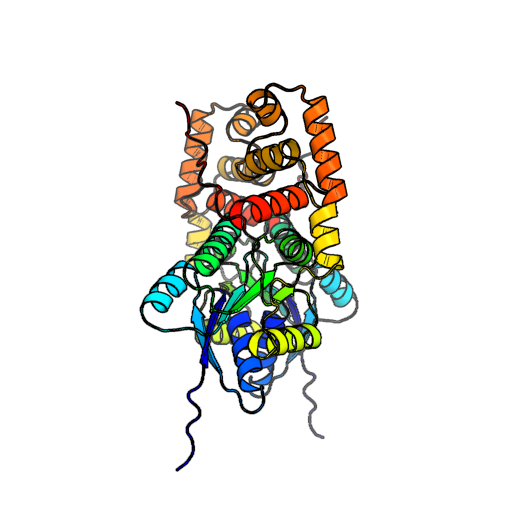ARG B 1 88 ? 6.355 16 7.848 1 94.75 88 ARG B C 1
ATOM 2438 O O . ARG B 1 88 ? 6.195 16.984 7.113 1 94.75 88 ARG B O 1
ATOM 2445 N N . LEU B 1 89 ? 6.785 14.828 7.418 1 95.38 89 LEU B N 1
ATOM 2446 C CA . LEU B 1 89 ? 6.961 14.484 6.012 1 95.38 89 LEU B CA 1
ATOM 2447 C C . LEU B 1 89 ? 5.941 13.438 5.574 1 95.38 89 LEU B C 1
ATOM 2449 O O . LEU B 1 89 ? 5.695 12.461 6.293 1 95.38 89 LEU B O 1
ATOM 2453 N N . VAL B 1 90 ? 5.348 13.672 4.453 1 96.5 90 VAL B N 1
ATOM 2454 C CA . VAL B 1 90 ? 4.328 12.758 3.951 1 96.5 90 VAL B CA 1
ATOM 2455 C C . VAL B 1 90 ? 4.797 12.133 2.641 1 96.5 90 VAL B C 1
ATOM 2457 O O . VAL B 1 90 ? 5.293 12.828 1.755 1 96.5 90 VAL B O 1
ATOM 2460 N N . ILE B 1 91 ? 4.785 10.852 2.584 1 97 91 ILE B N 1
ATOM 2461 C CA . ILE B 1 91 ? 4.965 10.133 1.327 1 97 91 ILE B CA 1
ATOM 2462 C C . ILE B 1 91 ? 3.605 9.727 0.768 1 97 91 ILE B C 1
ATOM 2464 O O . ILE B 1 91 ? 2.939 8.844 1.32 1 97 91 ILE B O 1
ATOM 2468 N N . ALA B 1 92 ? 3.195 10.336 -0.35 1 95.69 92 ALA B N 1
ATOM 2469 C CA . ALA B 1 92 ? 1.889 10.117 -0.966 1 95.69 92 ALA B CA 1
ATOM 2470 C C . ALA B 1 92 ? 1.94 8.969 -1.971 1 95.69 92 ALA B C 1
ATOM 2472 O O . ALA B 1 92 ? 3.012 8.617 -2.469 1 95.69 92 ALA B O 1
ATOM 2473 N N . ASP B 1 93 ? 0.813 8.422 -2.283 1 93.38 93 ASP B N 1
ATOM 2474 C CA . ASP B 1 93 ? 0.711 7.25 -3.15 1 93.38 93 ASP B CA 1
ATOM 2475 C C . ASP B 1 93 ? 1.133 7.59 -4.578 1 93.38 93 ASP B C 1
ATOM 2477 O O . ASP B 1 93 ? 1.716 6.754 -5.273 1 93.38 93 ASP B O 1
ATOM 2481 N N . ASP B 1 94 ? 0.75 8.734 -5.02 1 91.62 94 ASP B N 1
ATOM 2482 C CA . ASP B 1 94 ? 1.13 9.172 -6.359 1 91.62 94 ASP B CA 1
ATOM 2483 C C . ASP B 1 94 ? 1.268 10.695 -6.418 1 91.62 94 ASP B C 1
ATOM 2485 O O . ASP B 1 94 ? 1.121 11.375 -5.402 1 91.62 94 ASP B O 1
ATOM 2489 N N . ASP B 1 95 ? 1.57 11.203 -7.652 1 91.81 95 ASP B N 1
ATOM 2490 C CA . ASP B 1 95 ? 1.842 12.625 -7.844 1 91.81 95 ASP B CA 1
ATOM 2491 C C . ASP B 1 95 ? 0.589 13.461 -7.594 1 91.81 95 ASP B C 1
ATOM 2493 O O . ASP B 1 95 ? 0.67 14.555 -7.027 1 91.81 95 ASP B O 1
ATOM 2497 N N . SER B 1 96 ? -0.535 12.938 -8.047 1 89.81 96 SER B N 1
ATOM 2498 C CA . SER B 1 96 ? -1.781 13.672 -7.863 1 89.81 96 SER B CA 1
ATOM 2499 C C . SER B 1 96 ? -2.111 13.844 -6.383 1 89.81 96 SER B C 1
ATOM 2501 O O . SER B 1 96 ? -2.477 14.938 -5.941 1 89.81 96 SER B O 1
ATOM 2503 N N . GLU B 1 97 ? -1.976 12.836 -5.645 1 91.75 97 GLU B N 1
ATOM 2504 C CA . GLU B 1 97 ? -2.229 12.914 -4.211 1 91.75 97 GLU B CA 1
ATOM 2505 C C . GLU B 1 97 ? -1.251 13.859 -3.527 1 91.75 97 GLU B C 1
ATOM 2507 O O . GLU B 1 97 ? -1.637 14.625 -2.643 1 91.75 97 GLU B O 1
ATOM 2512 N N . ALA B 1 98 ? 0.012 13.805 -3.891 1 93.06 98 ALA B N 1
ATOM 2513 C CA . ALA B 1 98 ? 1.022 14.688 -3.32 1 93.06 98 ALA B CA 1
ATOM 2514 C C . ALA B 1 98 ? 0.659 16.156 -3.551 1 93.06 98 ALA B C 1
ATOM 2516 O O . ALA B 1 98 ? 0.777 16.984 -2.643 1 93.06 98 ALA B O 1
ATOM 2517 N N . ARG B 1 99 ? 0.232 16.406 -4.734 1 89.69 99 ARG B N 1
ATOM 2518 C CA . ARG B 1 99 ? -0.174 17.766 -5.078 1 89.69 99 ARG B CA 1
ATOM 2519 C C . ARG B 1 99 ? -1.37 18.219 -4.242 1 89.69 99 ARG B C 1
ATOM 2521 O O . ARG B 1 99 ? -1.394 19.328 -3.723 1 89.69 99 ARG B O 1
ATOM 2528 N N . LEU B 1 100 ? -2.348 17.328 -4.125 1 89 100 LEU B N 1
ATOM 2529 C CA . LEU B 1 100 ? -3.553 17.656 -3.367 1 89 100 LEU B CA 1
ATOM 2530 C C . LEU B 1 100 ? -3.221 17.906 -1.9 1 89 100 LEU B C 1
ATOM 2532 O O . LEU B 1 100 ? -3.713 18.875 -1.31 1 89 100 LEU B O 1
ATOM 2536 N N . ILE B 1 101 ? -2.393 17.109 -1.312 1 91 101 ILE B N 1
ATOM 2537 C CA . ILE B 1 101 ? -2.008 17.25 0.088 1 91 101 ILE B CA 1
ATOM 2538 C C . ILE B 1 101 ? -1.294 18.594 0.29 1 91 101 ILE B C 1
ATOM 2540 O O . ILE B 1 101 ? -1.6 19.328 1.229 1 91 101 ILE B O 1
ATOM 2544 N N . SER B 1 102 ? -0.391 18.891 -0.597 1 87.56 102 SER B N 1
ATOM 2545 C CA . SER B 1 102 ? 0.363 20.141 -0.514 1 87.56 102 SER B CA 1
ATOM 2546 C C . SER B 1 102 ? -0.556 21.359 -0.637 1 87.56 102 SER B C 1
ATOM 2548 O O . SER B 1 102 ? -0.35 22.375 0.036 1 87.56 102 SER B O 1
ATOM 2550 N N . ALA B 1 103 ? -1.561 21.156 -1.425 1 81.06 103 ALA B N 1
ATOM 2551 C CA . ALA B 1 103 ? -2.451 22.281 -1.719 1 81.06 103 ALA B CA 1
ATOM 2552 C C . ALA B 1 103 ? -3.486 22.469 -0.612 1 81.06 103 ALA B C 1
ATOM 2554 O O . ALA B 1 103 ? -3.893 23.594 -0.315 1 81.06 103 ALA B O 1
ATOM 2555 N N . LEU B 1 104 ? -3.85 21.453 0 1 81.62 104 LEU B N 1
ATOM 2556 C CA . LEU B 1 104 ? -5.039 21.531 0.839 1 81.62 104 LEU B CA 1
ATOM 2557 C C . LEU B 1 104 ? -4.668 21.484 2.316 1 81.62 104 LEU B C 1
ATOM 2559 O O . LEU B 1 104 ? -5.5 21.766 3.18 1 81.62 104 LEU B O 1
ATOM 2563 N N . SER B 1 105 ? -3.469 21.109 2.637 1 83.31 105 SER B N 1
ATOM 2564 C CA . SER B 1 105 ? -3.09 21.047 4.043 1 83.31 105 SER B CA 1
ATOM 2565 C C . SER B 1 105 ? -3.166 22.422 4.703 1 83.31 105 SER B C 1
ATOM 2567 O O . SER B 1 105 ? -2.551 23.375 4.227 1 83.31 105 SER B O 1
ATOM 2569 N N . PRO B 1 106 ? -3.918 22.5 5.797 1 76.81 106 PRO B N 1
ATOM 2570 C CA . PRO B 1 106 ? -4.016 23.797 6.473 1 76.81 106 PRO B CA 1
ATOM 2571 C C . PRO B 1 106 ? -2.783 24.109 7.32 1 76.81 106 PRO B C 1
ATOM 2573 O O . PRO B 1 106 ? -2.529 25.281 7.637 1 76.81 106 PRO B O 1
ATOM 2576 N N . LEU B 1 107 ? -2.186 23.109 7.789 1 79.38 107 LEU B N 1
ATOM 2577 C CA . LEU B 1 107 ? -0.983 23.266 8.602 1 79.38 107 LEU B CA 1
ATOM 2578 C C . LEU B 1 107 ? 0.267 22.938 7.789 1 79.38 107 LEU B C 1
ATOM 2580 O O . LEU B 1 107 ? 0.236 22.078 6.918 1 79.38 107 LEU B O 1
ATOM 2584 N N . PRO B 1 108 ? 1.259 23.594 8.055 1 82.44 108 PRO B N 1
ATOM 2585 C CA . PRO B 1 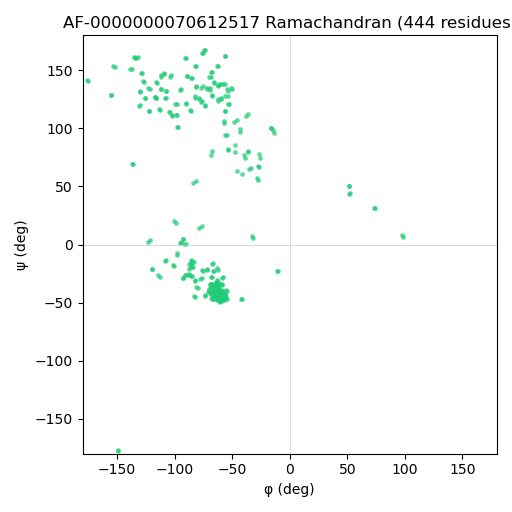108 ? 2.48 23.391 7.277 1 82.44 108 PRO B CA 1
ATOM 2586 C C . PRO B 1 108 ? 3.021 21.969 7.406 1 82.44 108 PRO B C 1
ATOM 2588 O O . PRO B 1 108 ? 2.969 21.375 8.484 1 82.44 108 PRO B O 1
ATOM 2591 N N . LEU B 1 109 ? 3.436 21.469 6.328 1 89.19 109 LEU B N 1
ATOM 2592 C CA . LEU B 1 109 ? 4.184 20.219 6.234 1 89.19 109 LEU B CA 1
ATOM 2593 C C . LEU B 1 109 ? 5.625 20.484 5.805 1 89.19 109 LEU B C 1
ATOM 2595 O O . LEU B 1 109 ? 5.887 21.406 5.023 1 89.19 109 LEU B O 1
ATOM 2599 N N . ASP B 1 110 ? 6.5 19.734 6.285 1 91.5 110 ASP B N 1
ATOM 2600 C CA . ASP B 1 110 ? 7.914 19.953 5.996 1 91.5 110 ASP B CA 1
ATOM 2601 C C . ASP B 1 110 ? 8.312 19.281 4.676 1 91.5 110 ASP B C 1
ATOM 2603 O O . ASP B 1 110 ? 9.367 19.594 4.113 1 91.5 110 ASP B O 1
ATOM 2607 N N . GLY B 1 111 ? 7.484 18.391 4.188 1 92.88 111 GLY B N 1
ATOM 2608 C CA . GLY B 1 111 ? 7.699 17.766 2.895 1 92.88 111 GLY B CA 1
ATOM 2609 C C . GLY B 1 111 ? 6.562 16.844 2.479 1 92.88 111 GLY B C 1
ATOM 2610 O O . GLY B 1 111 ? 5.965 16.172 3.318 1 92.88 111 GLY B O 1
ATOM 2611 N N . VAL B 1 112 ? 6.246 16.891 1.209 1 94.62 112 VAL B N 1
ATOM 2612 C CA . VAL B 1 112 ? 5.316 15.945 0.588 1 94.62 112 VAL B CA 1
ATOM 2613 C C . VAL B 1 112 ? 5.941 15.359 -0.675 1 94.62 112 VAL B C 1
ATOM 2615 O O . VAL B 1 112 ? 6.266 16.094 -1.612 1 94.62 112 VAL B O 1
ATOM 2618 N N . ILE B 1 113 ? 6.066 14.039 -0.615 1 95.06 113 ILE B N 1
ATOM 2619 C CA . ILE B 1 113 ? 6.758 13.383 -1.722 1 95.06 113 ILE B CA 1
ATOM 2620 C C . ILE B 1 113 ? 5.906 12.227 -2.244 1 95.06 113 ILE B C 1
ATOM 2622 O O . ILE B 1 113 ? 5.199 11.57 -1.476 1 95.06 113 ILE B O 1
ATOM 2626 N N . SER B 1 114 ? 6.02 12 -3.504 1 96.19 114 SER B N 1
ATOM 2627 C CA . SER B 1 114 ? 5.297 10.898 -4.133 1 96.19 114 SER B CA 1
ATOM 2628 C C . SER B 1 114 ? 6.117 9.609 -4.105 1 96.19 114 SER B C 1
ATOM 2630 O O . SER B 1 114 ? 7.332 9.641 -4.301 1 96.19 114 SER B O 1
ATOM 2632 N N . LYS B 1 115 ? 5.422 8.484 -3.955 1 95.12 115 LYS B N 1
ATOM 2633 C CA . LYS B 1 115 ? 6.062 7.176 -4.043 1 95.12 115 LYS B CA 1
ATOM 2634 C C . LYS B 1 115 ? 6.641 6.941 -5.438 1 95.12 115 LYS B C 1
ATOM 2636 O O . LYS B 1 115 ? 7.527 6.105 -5.613 1 95.12 115 LYS B O 1
ATOM 2641 N N . ALA B 1 116 ? 6.168 7.648 -6.344 1 93.38 116 ALA B N 1
ATOM 2642 C CA . ALA B 1 116 ? 6.57 7.457 -7.734 1 93.38 116 ALA B CA 1
ATOM 2643 C C . ALA B 1 116 ? 7.758 8.352 -8.086 1 93.38 116 ALA B C 1
ATOM 2645 O O . ALA B 1 116 ? 8.266 8.297 -9.211 1 93.38 116 ALA B O 1
ATOM 2646 N N . SER B 1 117 ? 8.195 9.062 -7.176 1 94.56 117 SER B N 1
ATOM 2647 C CA . SER B 1 117 ? 9.297 9.984 -7.441 1 94.56 117 SER B CA 1
ATOM 2648 C C . SER B 1 117 ? 10.594 9.234 -7.723 1 94.56 117 SER B C 1
ATOM 2650 O O . SER B 1 117 ? 10.844 8.18 -7.137 1 94.56 117 SER B O 1
ATOM 2652 N N . PRO B 1 118 ? 11.43 9.883 -8.586 1 94.69 118 PRO B N 1
ATOM 2653 C CA . PRO B 1 118 ? 12.773 9.312 -8.727 1 94.69 118 PRO B CA 1
ATOM 2654 C C . PRO B 1 118 ? 13.57 9.352 -7.422 1 94.69 118 PRO B C 1
ATOM 2656 O O . PRO B 1 118 ? 13.312 10.195 -6.566 1 94.69 118 PRO B O 1
ATOM 2659 N N . LEU B 1 119 ? 14.492 8.406 -7.34 1 94.31 119 LEU B N 1
ATOM 2660 C CA . LEU B 1 119 ? 15.242 8.227 -6.102 1 94.31 119 LEU B CA 1
ATOM 2661 C C . LEU B 1 119 ? 15.969 9.516 -5.715 1 94.31 119 LEU B C 1
ATOM 2663 O O . LEU B 1 119 ? 15.977 9.898 -4.543 1 94.31 119 LEU B O 1
ATOM 2667 N N . ASP B 1 120 ? 16.547 10.148 -6.656 1 94.25 120 ASP B N 1
ATOM 2668 C CA . ASP B 1 120 ? 17.328 11.352 -6.363 1 94.25 120 ASP B CA 1
ATOM 2669 C C . ASP B 1 120 ? 16.422 12.461 -5.824 1 94.25 120 ASP B C 1
ATOM 2671 O O . ASP B 1 120 ? 16.812 13.195 -4.91 1 94.25 120 ASP B O 1
ATOM 2675 N N . VAL B 1 121 ? 15.211 12.562 -6.387 1 92.81 121 VAL B N 1
ATOM 2676 C CA . VAL B 1 121 ? 14.242 13.547 -5.93 1 92.81 121 VAL B CA 1
ATOM 2677 C C . VAL B 1 121 ? 13.797 13.219 -4.504 1 92.81 121 VAL B C 1
ATOM 2679 O O . VAL B 1 121 ? 13.734 14.109 -3.648 1 92.81 121 VAL B O 1
ATOM 2682 N N . LEU B 1 122 ? 13.578 11.984 -4.23 1 93.06 122 LEU B N 1
ATOM 2683 C CA . LEU B 1 122 ? 13.156 11.555 -2.904 1 93.06 122 LEU B CA 1
ATOM 2684 C C . LEU B 1 122 ? 14.25 11.812 -1.871 1 93.06 122 LEU B C 1
ATOM 2686 O O . LEU B 1 122 ? 13.977 12.352 -0.797 1 93.06 122 LEU B O 1
ATOM 2690 N N . GLN B 1 123 ? 15.43 11.469 -2.236 1 92.5 123 GLN B N 1
ATOM 2691 C CA . GLN B 1 123 ? 16.562 11.656 -1.334 1 92.5 123 GLN B CA 1
ATOM 2692 C C . GLN B 1 123 ? 16.75 13.133 -0.989 1 92.5 123 GLN B C 1
ATOM 2694 O O . GLN B 1 123 ? 16.922 13.484 0.18 1 92.5 123 GLN B O 1
ATOM 2699 N N . ASP B 1 124 ? 16.703 13.945 -1.995 1 90.88 124 ASP B N 1
ATOM 2700 C CA . ASP B 1 124 ? 16.859 15.383 -1.795 1 90.88 124 ASP B CA 1
ATOM 2701 C C . ASP B 1 124 ? 15.758 15.938 -0.899 1 90.88 124 ASP B C 1
ATOM 2703 O O . ASP B 1 124 ? 16.031 16.719 0.018 1 90.88 124 ASP B O 1
ATOM 2707 N N . ALA B 1 125 ? 14.578 15.516 -1.215 1 88.81 125 ALA B N 1
ATOM 2708 C CA . ALA B 1 125 ? 13.438 15.992 -0.437 1 88.81 125 ALA B CA 1
ATOM 2709 C C . ALA B 1 125 ? 13.547 15.547 1.019 1 88.81 125 ALA B C 1
ATOM 2711 O O . ALA B 1 125 ? 13.273 16.328 1.935 1 88.81 125 ALA B O 1
ATOM 2712 N N . LEU B 1 126 ? 13.938 14.336 1.228 1 90.25 126 LEU B N 1
ATOM 2713 C CA . LEU B 1 126 ? 14.102 13.797 2.572 1 90.25 126 LEU B CA 1
ATOM 2714 C C . LEU B 1 126 ? 15.18 14.555 3.338 1 90.25 126 LEU B C 1
ATOM 2716 O O . LEU B 1 126 ? 14.953 14.977 4.477 1 90.25 126 LEU B O 1
ATOM 2720 N N . PHE B 1 127 ? 16.25 14.742 2.684 1 88.62 127 PHE B N 1
ATOM 2721 C CA . PHE B 1 127 ? 17.359 15.438 3.312 1 88.62 127 PHE B CA 1
ATOM 2722 C C . PHE B 1 127 ? 16.969 16.875 3.672 1 88.62 127 PHE B C 1
ATOM 2724 O O . PHE B 1 127 ? 17.219 17.328 4.793 1 88.62 127 PHE B O 1
ATOM 2731 N N . THR B 1 128 ? 16.391 17.547 2.752 1 88.81 128 THR B N 1
ATOM 2732 C CA . THR B 1 128 ? 15.992 18.938 2.953 1 88.81 128 THR B CA 1
ATOM 2733 C C . THR B 1 128 ? 14.945 19.047 4.059 1 88.81 128 THR B C 1
ATOM 2735 O O . THR B 1 128 ? 15.016 19.938 4.898 1 88.81 128 THR B O 1
ATOM 2738 N N . SER B 1 129 ? 14.039 18.125 4.07 1 88.88 129 SER B N 1
ATOM 2739 C CA . SER B 1 129 ? 12.961 18.156 5.051 1 88.88 129 SER B CA 1
ATOM 2740 C C . SER B 1 129 ? 13.484 17.906 6.461 1 88.88 129 SER B C 1
ATOM 2742 O O . SER B 1 129 ? 12.992 18.484 7.426 1 88.88 129 SER B O 1
ATOM 2744 N N . LEU B 1 130 ? 14.5 17.078 6.594 1 89.25 130 LEU B N 1
ATOM 2745 C CA . LEU B 1 130 ? 15 16.688 7.906 1 89.25 130 LEU B CA 1
ATOM 2746 C C . LEU B 1 130 ? 16 17.703 8.438 1 89.25 130 LEU B C 1
ATOM 2748 O O . LEU B 1 130 ? 16.172 17.828 9.656 1 89.25 130 LEU B O 1
ATOM 2752 N N . ASN B 1 131 ? 16.656 18.375 7.488 1 85.06 131 ASN B N 1
ATOM 2753 C CA . ASN B 1 131 ? 17.766 19.203 7.918 1 85.06 131 ASN B CA 1
ATOM 2754 C C . ASN B 1 131 ? 17.531 20.672 7.57 1 85.06 131 ASN B C 1
ATOM 2756 O O . ASN B 1 131 ? 18.234 21.562 8.086 1 85.06 131 ASN B O 1
ATOM 2760 N N . GLY B 1 132 ? 16.672 20.859 6.641 1 79.56 132 GLY B N 1
ATOM 2761 C CA . GLY B 1 132 ? 16.469 22.219 6.176 1 79.56 132 GLY B CA 1
ATOM 2762 C C . GLY B 1 132 ? 15.695 23.078 7.152 1 79.56 132 GLY B C 1
ATOM 2763 O O . GLY B 1 132 ? 15.25 22.594 8.195 1 79.56 132 GLY B O 1
ATOM 2764 N N . ALA B 1 133 ? 15.758 24.422 6.828 1 74.44 133 ALA B N 1
ATOM 2765 C CA . ALA B 1 133 ? 14.961 25.375 7.609 1 74.44 133 ALA B CA 1
ATOM 2766 C C . ALA B 1 133 ? 13.469 25.047 7.516 1 74.44 133 ALA B C 1
ATOM 2768 O O . ALA B 1 133 ? 12.992 24.578 6.48 1 74.44 133 ALA B O 1
ATOM 2769 N N . ARG B 1 134 ? 12.898 24.891 8.719 1 66.81 134 ARG B N 1
ATOM 2770 C CA . ARG B 1 134 ? 11.469 24.578 8.758 1 66.81 134 ARG B CA 1
ATOM 2771 C C . ARG B 1 134 ? 10.672 25.594 7.93 1 66.81 134 ARG B C 1
ATOM 2773 O O . ARG B 1 134 ? 10.977 26.781 7.934 1 66.81 134 ARG B O 1
ATOM 2780 N N . ARG B 1 135 ? 10.016 25.031 6.988 1 56.56 135 ARG B N 1
ATOM 2781 C CA . ARG B 1 135 ? 9.125 25.891 6.211 1 56.56 135 ARG B CA 1
ATOM 2782 C C . ARG B 1 135 ? 8.164 26.656 7.121 1 56.56 135 ARG B C 1
ATOM 2784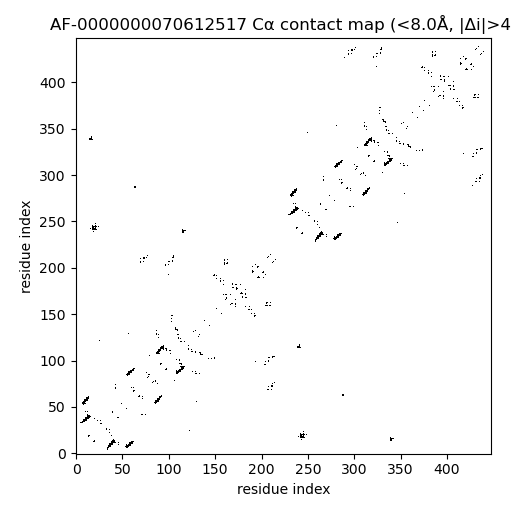 O O . ARG B 1 135 ? 7.5 26.062 7.973 1 56.56 135 ARG B O 1
ATOM 2791 N N . THR B 1 136 ? 8.656 27.703 7.641 1 49.75 136 THR B N 1
ATOM 2792 C CA . THR B 1 136 ? 7.766 28.578 8.391 1 49.75 136 THR B CA 1
ATOM 2793 C C . THR B 1 136 ? 6.555 28.969 7.547 1 49.75 136 THR B C 1
ATOM 2795 O O . THR B 1 136 ? 6.613 28.938 6.316 1 49.75 136 THR B O 1
ATOM 2798 N N . THR B 1 137 ? 5.367 28.844 8.164 1 45.34 137 THR B N 1
ATOM 2799 C CA . THR B 1 137 ? 4.117 29.328 7.59 1 45.34 137 THR B CA 1
ATOM 2800 C C . THR B 1 137 ? 4.359 30.578 6.75 1 45.34 137 THR B C 1
ATOM 2802 O O . THR B 1 137 ? 4.023 31.688 7.172 1 45.34 137 THR B O 1
ATOM 2805 N N . GLU B 1 138 ? 5.621 30.969 6.531 1 41.38 138 GLU B N 1
ATOM 2806 C CA . GLU B 1 138 ? 5.477 32.156 5.684 1 41.38 138 GLU B CA 1
ATOM 2807 C C . GLU B 1 138 ? 4.691 31.828 4.418 1 41.38 138 GLU B C 1
ATOM 2809 O O . GLU B 1 138 ? 4.926 30.797 3.779 1 41.38 138 GLU B O 1
ATOM 2814 N N . ARG B 1 139 ? 3.43 32.25 4.352 1 42.53 139 ARG B N 1
ATOM 2815 C CA . ARG B 1 139 ? 2.471 32.281 3.254 1 42.53 139 ARG B CA 1
ATOM 2816 C C . ARG B 1 139 ? 3.182 32.406 1.911 1 42.53 139 ARG B C 1
ATOM 2818 O O . ARG B 1 139 ? 3.598 33.5 1.512 1 42.53 139 ARG B O 1
ATOM 2825 N N . THR B 1 140 ? 4.043 31.547 1.558 1 42.16 140 THR B N 1
ATOM 2826 C CA . THR B 1 140 ? 4.551 31.875 0.23 1 42.16 140 THR B CA 1
ATOM 2827 C C . THR B 1 140 ? 3.402 32.094 -0.753 1 42.16 140 THR B C 1
ATOM 2829 O O . THR B 1 140 ? 2.395 31.375 -0.697 1 42.16 140 THR B O 1
ATOM 2832 N N . ASP B 1 141 ? 3.49 33.094 -1.498 1 44.16 141 ASP B N 1
ATOM 2833 C CA . ASP B 1 141 ? 2.555 33.625 -2.479 1 44.16 141 ASP B CA 1
ATOM 2834 C C . ASP B 1 141 ? 1.914 32.5 -3.303 1 44.16 141 ASP B C 1
ATOM 2836 O O . ASP B 1 141 ? 0.71 32.531 -3.566 1 44.16 141 ASP B O 1
ATOM 2840 N N . SER B 1 142 ? 2.727 31.641 -3.738 1 45.25 142 SER B N 1
ATOM 2841 C CA . SER B 1 142 ? 2.186 30.688 -4.691 1 45.25 142 SER B CA 1
ATOM 2842 C C . SER B 1 142 ? 1.289 29.656 -4 1 45.25 142 SER B C 1
ATOM 2844 O O . SER B 1 142 ? 0.28 29.234 -4.562 1 45.25 142 SER B O 1
ATOM 2846 N N . LEU B 1 143 ? 1.727 29.141 -2.855 1 46.16 143 LEU B N 1
ATOM 2847 C CA . LEU B 1 143 ? 0.872 28.234 -2.098 1 46.16 143 LEU B CA 1
ATOM 2848 C C . LEU B 1 143 ? -0.396 28.953 -1.634 1 46.16 143 LEU B C 1
ATOM 2850 O O . LEU B 1 143 ? -1.479 28.359 -1.64 1 46.16 143 LEU B O 1
ATOM 2854 N N . TRP B 1 144 ? -0.163 30.234 -1.208 1 45 144 TRP B N 1
ATOM 2855 C CA . TRP B 1 144 ? -1.298 31.094 -0.89 1 45 144 TRP B CA 1
ATOM 2856 C C . TRP B 1 144 ? -2.242 31.203 -2.082 1 45 144 TRP B C 1
ATOM 2858 O O . TRP B 1 144 ? -3.463 31.156 -1.921 1 45 144 TRP B O 1
ATOM 2868 N N . GLU B 1 145 ? -1.592 31.438 -3.133 1 46.78 145 GLU B N 1
ATOM 2869 C CA . GLU B 1 145 ? -2.41 31.531 -4.34 1 46.78 145 GLU B CA 1
ATOM 2870 C C . GLU B 1 145 ? -3.168 30.219 -4.586 1 46.78 145 GLU B C 1
ATOM 2872 O O . GLU B 1 145 ? -4.344 30.25 -4.957 1 46.78 145 GLU B O 1
ATOM 2877 N N . PHE B 1 146 ? -2.422 29.203 -4.504 1 47.81 146 PHE B N 1
ATOM 2878 C CA . PHE B 1 146 ? -3.129 27.938 -4.641 1 47.81 146 PHE B CA 1
ATOM 2879 C C . PHE B 1 146 ? -4.172 27.781 -3.537 1 47.81 146 PHE B C 1
ATOM 2881 O O . PHE B 1 146 ? -5.289 27.328 -3.795 1 47.81 146 PHE B O 1
ATOM 2888 N N . HIS B 1 147 ? -3.781 28.156 -2.312 1 50.47 147 HIS B N 1
ATOM 2889 C CA . HIS B 1 147 ? -4.75 28.141 -1.221 1 50.47 147 HIS B CA 1
ATOM 2890 C C . HIS B 1 147 ? -5.965 29 -1.546 1 50.47 147 HIS B C 1
ATOM 2892 O O . HIS B 1 147 ? -7.098 28.641 -1.232 1 50.47 147 HIS B O 1
ATOM 2898 N N . GLN B 1 148 ? -5.609 30.172 -2.125 1 47.34 148 GLN B N 1
ATOM 2899 C CA . GLN B 1 148 ? -6.703 31.062 -2.488 1 47.34 148 GLN B CA 1
ATOM 2900 C C . GLN B 1 148 ? -7.551 30.469 -3.609 1 47.34 148 GLN B C 1
ATOM 2902 O O . GLN B 1 148 ? -8.773 30.625 -3.615 1 47.34 148 GLN B O 1
ATOM 2907 N N . ASN B 1 149 ? -6.824 30.016 -4.574 1 49.22 149 ASN B N 1
ATOM 2908 C CA . ASN B 1 149 ? -7.543 29.484 -5.727 1 49.22 149 ASN B CA 1
ATOM 2909 C C . ASN B 1 149 ? -8.273 28.188 -5.387 1 49.22 149 ASN B C 1
ATOM 2911 O O . ASN B 1 149 ? -9.281 27.859 -6.008 1 49.22 149 ASN B O 1
ATOM 2915 N N . CYS B 1 150 ? -7.684 27.359 -4.559 1 55.12 150 CYS B N 1
ATOM 2916 C CA . CYS B 1 150 ? -8.375 26.188 -4.059 1 55.12 150 CYS B CA 1
ATOM 2917 C C . CYS B 1 150 ? -9.383 26.562 -2.979 1 55.12 150 CYS B C 1
ATOM 2919 O O . CYS B 1 150 ? -9.883 25.688 -2.26 1 55.12 150 CYS B O 1
ATOM 2921 N N . MET B 1 151 ? -9.664 27.688 -2.916 1 67.81 151 MET B N 1
ATOM 2922 C CA . MET B 1 151 ? -10.633 28.125 -1.916 1 67.81 151 MET B CA 1
ATOM 2923 C C . MET B 1 151 ? -12.023 27.594 -2.25 1 67.81 151 MET B C 1
ATOM 2925 O O . MET B 1 151 ? -12.688 28.094 -3.156 1 67.81 151 MET B O 1
ATOM 2929 N N . LEU B 1 152 ? -12.086 26.453 -1.95 1 78.81 152 LEU B N 1
ATOM 2930 C CA . LEU B 1 152 ? -13.422 25.859 -2.064 1 78.81 152 LEU B CA 1
ATOM 2931 C C . LEU B 1 152 ? -14.445 26.688 -1.283 1 78.81 152 LEU B C 1
ATOM 2933 O O . LEU B 1 152 ? -14.156 27.156 -0.183 1 78.81 152 LEU B O 1
ATOM 2937 N N . SER B 1 153 ? -15.516 27.031 -2.039 1 83.19 153 SER B N 1
ATOM 2938 C CA . SER B 1 153 ? -16.609 27.688 -1.321 1 83.19 153 SER B CA 1
ATOM 2939 C C . SER B 1 153 ? -17.109 26.828 -0.167 1 83.19 153 SER B C 1
ATOM 2941 O O . SER B 1 153 ? -16.812 25.625 -0.107 1 83.19 153 SER B O 1
ATOM 2943 N N . PRO B 1 154 ? -17.812 27.484 0.743 1 84 154 PRO B N 1
ATOM 2944 C CA . PRO B 1 154 ? -18.375 26.688 1.844 1 84 154 PRO B CA 1
ATOM 2945 C C . PRO B 1 154 ? -19.234 25.531 1.357 1 84 154 PRO B C 1
ATOM 2947 O O . PRO B 1 154 ? -19.172 24.438 1.915 1 84 154 PRO B O 1
ATOM 2950 N N . THR B 1 155 ? -19.969 25.828 0.335 1 87.38 155 THR B N 1
ATOM 2951 C CA . THR B 1 155 ? -20.844 24.781 -0.204 1 87.38 155 THR B CA 1
ATOM 2952 C C . THR B 1 155 ? -20.016 23.656 -0.815 1 87.38 155 THR B C 1
ATOM 2954 O O . THR B 1 155 ? -20.328 22.484 -0.617 1 87.38 155 THR B O 1
ATOM 2957 N N . GLU B 1 156 ? -18.969 24 -1.547 1 88.56 156 GLU B N 1
ATOM 2958 C CA . GLU B 1 156 ? -18.094 23 -2.154 1 88.56 156 GLU B CA 1
ATOM 2959 C C . GLU B 1 156 ? -17.422 22.141 -1.09 1 88.56 156 GLU B C 1
ATOM 2961 O O . GLU B 1 156 ? -17.297 20.922 -1.254 1 88.56 156 GLU B O 1
ATOM 2966 N N . ARG B 1 157 ? -17.094 22.703 -0.052 1 85.44 157 ARG B N 1
ATOM 2967 C CA . ARG B 1 157 ? -16.469 21.984 1.055 1 85.44 157 ARG B CA 1
ATOM 2968 C C . ARG B 1 157 ? -17.453 21.016 1.697 1 85.44 157 ARG B C 1
ATOM 2970 O O . ARG B 1 157 ? -17.094 19.891 2.066 1 85.44 157 ARG B O 1
ATOM 2977 N N . GLU B 1 158 ? -18.656 21.5 1.869 1 88 158 GLU B N 1
ATOM 2978 C CA . GLU B 1 158 ? -19.703 20.641 2.447 1 88 158 GLU B CA 1
ATOM 2979 C C . GLU B 1 158 ? -19.969 19.422 1.571 1 88 158 GLU B C 1
ATOM 2981 O O . GLU B 1 158 ? -20.141 18.312 2.078 1 88 158 GLU B O 1
ATOM 2986 N N . ILE B 1 159 ? -19.984 19.688 0.363 1 89.94 159 ILE B N 1
ATOM 2987 C CA . ILE B 1 159 ? -20.203 18.609 -0.582 1 89.94 159 ILE B CA 1
ATOM 2988 C C . ILE B 1 159 ? -19.094 17.578 -0.462 1 89.94 159 ILE B C 1
ATOM 2990 O O . ILE B 1 159 ? -19.344 16.375 -0.399 1 89.94 159 ILE B O 1
ATOM 2994 N N . LEU B 1 160 ? -17.859 18 -0.369 1 87.44 160 LEU B N 1
ATOM 2995 C CA . LEU B 1 160 ? -16.719 17.094 -0.244 1 87.44 160 LEU B CA 1
ATOM 2996 C C . LEU B 1 160 ? -16.781 16.312 1.066 1 87.44 160 LEU B C 1
ATOM 2998 O O . LEU B 1 160 ? -16.422 15.141 1.111 1 87.44 160 LEU B O 1
ATOM 3002 N N . ARG B 1 161 ? -17.266 16.984 2.045 1 88.12 161 ARG B N 1
ATOM 3003 C CA . ARG B 1 161 ? -17.406 16.312 3.334 1 88.12 161 ARG B CA 1
ATOM 3004 C C . ARG B 1 161 ? -18.391 15.156 3.248 1 88.12 161 ARG B C 1
ATOM 3006 O O . ARG B 1 161 ? -18.125 14.062 3.746 1 88.12 161 ARG B O 1
ATOM 3013 N N . PHE B 1 162 ? -19.516 15.422 2.637 1 90.12 162 PHE B N 1
ATOM 3014 C CA . PHE B 1 162 ? -20.531 14.375 2.467 1 90.12 162 PHE B CA 1
ATOM 3015 C C . PHE B 1 162 ? -19.984 13.234 1.607 1 90.12 162 PHE B C 1
ATOM 3017 O O . PHE B 1 162 ? -20.219 12.062 1.902 1 90.12 162 PHE B O 1
ATOM 3024 N N . MET B 1 163 ? -19.203 13.633 0.587 1 88.94 163 MET B N 1
ATOM 3025 C CA . MET B 1 163 ? -18.625 12.617 -0.29 1 88.94 163 MET B CA 1
ATOM 3026 C C . MET B 1 163 ? -17.672 11.719 0.478 1 88.94 163 MET B C 1
ATOM 3028 O O . MET B 1 163 ? -17.688 10.492 0.31 1 88.94 163 MET B O 1
ATOM 3032 N N . SER B 1 164 ? -16.859 12.305 1.253 1 87.5 164 SER B N 1
ATOM 3033 C CA . SER B 1 164 ? -15.883 11.555 2.047 1 87.5 164 SER B CA 1
ATOM 3034 C C . SER B 1 164 ? -16.578 10.562 2.973 1 87.5 164 SER B C 1
ATOM 3036 O O . SER B 1 164 ? -16.047 9.5 3.266 1 87.5 164 SER B O 1
ATOM 3038 N N . ASN B 1 165 ? -17.766 10.938 3.326 1 86.81 165 ASN B N 1
ATOM 3039 C CA . ASN B 1 165 ? -18.516 10.102 4.254 1 86.81 165 ASN B CA 1
ATOM 3040 C C . ASN B 1 165 ? -19.406 9.102 3.516 1 86.81 165 ASN B C 1
ATOM 3042 O O . ASN B 1 165 ? -20.25 8.453 4.125 1 86.81 165 ASN B O 1
ATOM 3046 N N . GLY B 1 166 ? -19.281 9.086 2.232 1 85.5 166 GLY B N 1
ATOM 3047 C CA . GLY B 1 166 ? -19.891 8.008 1.46 1 85.5 166 GLY B CA 1
ATOM 3048 C C . GLY B 1 166 ? -21.234 8.383 0.861 1 85.5 166 GLY B C 1
ATOM 3049 O O . GLY B 1 166 ? -21.938 7.527 0.32 1 85.5 166 GLY B O 1
ATOM 3050 N N . TYR B 1 167 ? -21.656 9.57 0.919 1 89.38 167 TYR B N 1
ATOM 3051 C CA . TYR B 1 167 ? -22.938 9.984 0.366 1 89.38 167 TYR B CA 1
ATOM 3052 C C . TYR B 1 167 ? -22.875 10.117 -1.15 1 89.38 167 TYR B C 1
ATOM 3054 O O . TYR B 1 167 ? -21.875 10.602 -1.688 1 89.38 167 TYR B O 1
ATOM 3062 N N . SER B 1 168 ? -23.859 9.602 -1.775 1 89.12 168 SER B N 1
ATOM 3063 C CA . SER B 1 168 ? -23.984 9.789 -3.217 1 89.12 168 SER B CA 1
ATOM 3064 C C . SER B 1 168 ? -24.469 11.195 -3.553 1 89.12 168 SER B C 1
ATOM 3066 O O . SER B 1 168 ? -24.938 11.922 -2.676 1 89.12 168 SER B O 1
ATOM 3068 N N . MET B 1 169 ? -24.281 11.508 -4.891 1 90.12 169 MET B N 1
ATOM 3069 C CA . MET B 1 169 ? -24.688 12.844 -5.328 1 90.12 169 MET B CA 1
ATOM 3070 C C . MET B 1 169 ? -26.172 13.078 -5.055 1 90.12 169 MET B C 1
ATOM 3072 O O . MET B 1 169 ? -26.562 14.141 -4.566 1 90.12 169 MET B O 1
ATOM 3076 N N . PRO B 1 170 ? -27.016 12.078 -5.273 1 92.5 170 PRO B N 1
ATOM 3077 C CA . PRO B 1 170 ? -28.422 12.266 -4.934 1 92.5 170 PRO B CA 1
ATOM 3078 C C . PRO B 1 170 ? -28.641 12.445 -3.432 1 92.5 170 PRO B C 1
ATOM 3080 O O . PRO B 1 170 ? -29.453 13.281 -3.02 1 92.5 170 PRO B O 1
ATOM 3083 N N . GLN B 1 171 ? -27.969 11.695 -2.66 1 93.69 171 GLN B N 1
ATOM 3084 C CA . GLN B 1 171 ? -28.094 11.812 -1.209 1 93.69 171 GLN B CA 1
ATOM 3085 C C . GLN B 1 171 ? -27.625 13.188 -0.731 1 93.69 171 GLN B C 1
ATOM 3087 O O . GLN B 1 171 ? -28.234 13.773 0.168 1 93.69 171 GLN B O 1
ATOM 3092 N N . ILE B 1 172 ? -26.594 13.664 -1.336 1 94.31 172 ILE B N 1
ATOM 3093 C CA . ILE B 1 172 ? -26.062 14.977 -0.975 1 94.31 172 ILE B CA 1
ATOM 3094 C C . ILE B 1 172 ? -27.078 16.062 -1.323 1 94.31 172 ILE B C 1
ATOM 3096 O O . ILE B 1 172 ? -27.281 17 -0.552 1 94.31 172 ILE B O 1
ATOM 3100 N N . ALA B 1 173 ? -27.688 15.906 -2.434 1 95.25 173 ALA B N 1
ATOM 3101 C CA . ALA B 1 173 ? -28.719 16.859 -2.842 1 95.25 173 ALA B CA 1
ATOM 3102 C C . ALA B 1 173 ? -29.844 16.922 -1.805 1 95.25 173 ALA B C 1
ATOM 3104 O O . ALA B 1 173 ? -30.297 18.016 -1.451 1 95.25 173 ALA B O 1
ATOM 3105 N N . VAL B 1 174 ? -30.219 15.82 -1.294 1 95.19 174 VAL B N 1
ATOM 3106 C CA . VAL B 1 174 ? -31.281 15.742 -0.287 1 95.19 174 VAL B CA 1
ATOM 3107 C C . VAL B 1 174 ? -30.797 16.391 1.007 1 95.19 174 VAL B C 1
ATOM 3109 O O . VAL B 1 174 ? -31.531 17.203 1.604 1 95.19 174 VAL B O 1
ATOM 3112 N N . GLN B 1 175 ? -29.609 16.078 1.419 1 93.44 175 GLN B N 1
ATOM 3113 C CA . GLN B 1 175 ? -29.078 16.594 2.676 1 93.44 175 GLN B CA 1
ATOM 3114 C C . GLN B 1 175 ? -28.938 18.109 2.645 1 93.44 175 GLN B C 1
ATOM 3116 O O . GLN B 1 175 ? -29.156 18.781 3.66 1 93.44 175 GLN B O 1
ATOM 3121 N N . LEU B 1 176 ? -28.562 18.641 1.51 1 94.31 176 LEU B N 1
ATOM 3122 C CA . LEU B 1 176 ? -28.328 20.078 1.397 1 94.31 176 LEU B CA 1
ATOM 3123 C C . LEU B 1 176 ? -29.562 20.797 0.889 1 94.31 176 LEU B C 1
ATOM 3125 O O . LEU B 1 176 ? -29.562 22.016 0.721 1 94.31 176 LEU B O 1
ATOM 3129 N N . GLU B 1 177 ? -30.609 20 0.69 1 94.19 177 GLU B N 1
ATOM 3130 C CA . GLU B 1 177 ? -31.875 20.547 0.193 1 94.19 177 GLU B CA 1
ATOM 3131 C C . GLU B 1 177 ? -31.641 21.391 -1.067 1 94.19 177 GLU B C 1
ATOM 3133 O O . GLU B 1 177 ? -32.062 22.547 -1.137 1 94.19 177 GLU B O 1
ATOM 3138 N N . ARG B 1 178 ? -30.953 20.828 -1.996 1 94.25 178 ARG B N 1
ATOM 3139 C CA . ARG B 1 178 ? -30.641 21.453 -3.281 1 94.25 178 ARG B CA 1
ATOM 3140 C C . ARG B 1 178 ? -30.938 20.5 -4.434 1 94.25 178 ARG B C 1
ATOM 3142 O O . ARG B 1 178 ? -31.078 19.281 -4.23 1 94.25 178 ARG B O 1
ATOM 3149 N N . ASN B 1 179 ? -31.062 21.125 -5.641 1 94 179 ASN B N 1
ATOM 3150 C CA . ASN B 1 179 ? -31.266 20.344 -6.855 1 94 179 ASN B CA 1
ATOM 3151 C C . ASN B 1 179 ? -30.016 19.562 -7.234 1 94 179 ASN B C 1
ATOM 3153 O O . ASN B 1 179 ? -28.891 20.062 -7.102 1 94 179 ASN B O 1
ATOM 3157 N N . ILE B 1 180 ? -30.219 18.344 -7.77 1 94.62 180 ILE B N 1
ATOM 3158 C CA . ILE B 1 180 ? -29.109 17.469 -8.125 1 94.62 180 ILE B CA 1
ATOM 3159 C C . ILE B 1 180 ? -28.266 18.109 -9.219 1 94.62 180 ILE B C 1
ATOM 3161 O O . ILE B 1 180 ? -27.047 17.938 -9.258 1 94.62 180 ILE B O 1
ATOM 3165 N N . LYS B 1 181 ? -28.891 18.859 -10.016 1 94.5 181 LYS B N 1
ATOM 3166 C CA . LYS B 1 181 ? -28.156 19.547 -11.07 1 94.5 181 LYS B CA 1
ATOM 3167 C C . LYS B 1 181 ? -27.156 20.547 -10.484 1 94.5 181 LYS B C 1
ATOM 3169 O O . LYS B 1 181 ? -26.031 20.672 -10.984 1 94.5 181 LYS B O 1
ATOM 3174 N N . THR B 1 182 ? -27.547 21.266 -9.492 1 93.12 182 THR B N 1
ATOM 3175 C CA . THR B 1 182 ? -26.688 22.219 -8.805 1 93.12 182 THR B CA 1
ATOM 3176 C C . THR B 1 182 ? -25.516 21.5 -8.133 1 93.12 182 THR B C 1
ATOM 3178 O O . THR B 1 182 ? -24.375 21.969 -8.188 1 93.12 182 THR B O 1
ATOM 3181 N N . ILE B 1 183 ? -25.859 20.406 -7.488 1 94.12 183 ILE B N 1
ATOM 3182 C CA . ILE B 1 183 ? -24.828 19.625 -6.801 1 94.12 183 ILE B CA 1
ATOM 3183 C C . ILE B 1 183 ? -23.797 19.125 -7.812 1 94.12 183 ILE B C 1
ATOM 3185 O O . ILE B 1 183 ? -22.594 19.156 -7.547 1 94.12 183 ILE B O 1
ATOM 3189 N N . ARG B 1 184 ? -24.266 18.688 -8.93 1 93.56 184 ARG B N 1
ATOM 3190 C CA . ARG B 1 184 ? -23.359 18.203 -9.969 1 93.56 184 ARG B CA 1
ATOM 3191 C C . ARG B 1 184 ? -22.5 19.328 -10.516 1 93.56 184 ARG B C 1
ATOM 3193 O O . ARG B 1 184 ? -21.312 19.125 -10.812 1 93.56 184 ARG B O 1
ATOM 3200 N N . ALA B 1 185 ? -23.125 20.453 -10.656 1 93.06 185 ALA B N 1
ATOM 3201 C CA . ALA B 1 185 ? -22.359 21.609 -11.102 1 93.06 185 ALA B CA 1
ATOM 3202 C C . ALA B 1 185 ? -21.234 21.938 -10.109 1 93.06 185 ALA B C 1
ATOM 3204 O O . ALA B 1 185 ? -20.109 22.219 -10.516 1 93.06 185 ALA B O 1
ATOM 3205 N N . HIS B 1 186 ? -21.562 21.938 -8.836 1 91.69 186 HIS B N 1
ATOM 3206 C CA . HIS B 1 186 ? -20.562 22.172 -7.805 1 91.69 186 HIS B CA 1
ATOM 3207 C C . HIS B 1 186 ? -19.469 21.125 -7.844 1 91.69 186 HIS B C 1
ATOM 3209 O O . HIS B 1 186 ? -18.297 21.438 -7.652 1 91.69 186 HIS B O 1
ATOM 3215 N N . LYS B 1 187 ? -19.859 19.891 -7.996 1 91.75 187 LYS B N 1
ATOM 3216 C CA . LYS B 1 187 ? -18.875 18.812 -8.117 1 91.75 187 LYS B CA 1
ATOM 3217 C C . LYS B 1 187 ? -17.891 19.078 -9.25 1 91.75 187 LYS B C 1
ATOM 3219 O O . LYS B 1 187 ? -16.688 18.938 -9.07 1 91.75 187 LYS B O 1
ATOM 3224 N N . PHE B 1 188 ? -18.391 19.484 -10.344 1 91 188 PHE B N 1
ATOM 3225 C CA . PHE B 1 188 ? -17.531 19.75 -11.5 1 91 188 PHE B CA 1
ATOM 3226 C C . PHE B 1 188 ? -16.609 20.922 -11.227 1 91 188 PHE B C 1
ATOM 3228 O O . PHE B 1 188 ? -15.445 20.906 -11.625 1 91 188 PHE B O 1
ATOM 3235 N N . ASN B 1 189 ? -17.156 21.938 -10.586 1 90.62 189 ASN B N 1
ATOM 3236 C CA . ASN B 1 189 ? -16.344 23.078 -10.211 1 90.62 189 ASN B CA 1
ATOM 3237 C C . ASN B 1 189 ? -15.195 22.672 -9.281 1 90.62 189 ASN B C 1
ATOM 3239 O O . ASN B 1 189 ? -14.062 23.125 -9.453 1 90.62 189 ASN B O 1
ATOM 3243 N N . VAL B 1 190 ? -15.523 21.859 -8.367 1 88.19 190 VAL B N 1
ATOM 3244 C CA . VAL B 1 190 ? -14.539 21.391 -7.406 1 88.19 190 VAL B CA 1
ATOM 3245 C C . VAL B 1 190 ? -13.445 20.594 -8.125 1 88.19 190 VAL B C 1
ATOM 3247 O O . VAL B 1 190 ? -12.258 20.75 -7.836 1 88.19 190 VAL B O 1
ATOM 3250 N N . MET B 1 191 ? -13.883 19.734 -8.992 1 89.38 191 MET B N 1
ATOM 3251 C CA . MET B 1 191 ? -12.938 18.938 -9.766 1 89.38 191 MET B CA 1
ATOM 3252 C C . MET B 1 191 ? -11.977 19.828 -10.539 1 89.38 191 MET B C 1
ATOM 3254 O O . MET B 1 191 ? -10.766 19.594 -10.547 1 89.38 191 MET B O 1
ATOM 3258 N N . SER B 1 192 ? -12.539 20.812 -11.133 1 88.62 192 SER B N 1
ATOM 3259 C CA . SER B 1 192 ? -11.727 21.75 -11.906 1 88.62 192 SER B CA 1
ATOM 3260 C C . SER B 1 192 ? -10.758 22.516 -11.008 1 88.62 192 SER B C 1
ATOM 3262 O O . SER B 1 192 ? -9.57 22.609 -11.32 1 88.62 192 SER B O 1
ATOM 3264 N N . LYS B 1 193 ? -11.211 22.984 -9.859 1 86.31 193 LYS B N 1
ATOM 3265 C CA . LYS B 1 193 ? -10.398 23.75 -8.93 1 86.31 193 LYS B CA 1
ATOM 3266 C C . LYS B 1 193 ? -9.258 22.906 -8.375 1 86.31 193 LYS B C 1
ATOM 3268 O O . LYS B 1 193 ? -8.148 23.406 -8.172 1 86.31 193 LYS B O 1
ATOM 3273 N N . LEU B 1 194 ? -9.531 21.672 -8.227 1 86.25 194 LEU B N 1
ATOM 3274 C CA . LEU B 1 194 ? -8.555 20.812 -7.578 1 86.25 194 LEU B CA 1
ATOM 3275 C C . LEU B 1 194 ? -7.723 20.047 -8.609 1 86.25 194 LEU B C 1
ATOM 3277 O O . LEU B 1 194 ? -6.773 19.344 -8.25 1 86.25 194 LEU B O 1
ATOM 3281 N N . GLY B 1 195 ? -8.07 20.141 -9.805 1 85.94 195 GLY B N 1
ATOM 3282 C CA . GLY B 1 195 ? -7.336 19.5 -10.883 1 85.94 195 GLY B CA 1
ATOM 3283 C C . GLY B 1 195 ? -7.535 17.984 -10.914 1 85.94 195 GLY B C 1
ATOM 3284 O O . GLY B 1 195 ? -6.594 17.234 -11.18 1 85.94 195 GLY B O 1
ATOM 3285 N N . VAL B 1 196 ? -8.703 17.578 -10.5 1 88.06 196 VAL B N 1
ATOM 3286 C CA . VAL B 1 196 ? -9.008 16.156 -10.555 1 88.06 196 VAL B CA 1
ATOM 3287 C C . VAL B 1 196 ? -10.055 15.883 -11.641 1 88.06 196 VAL B C 1
ATOM 3289 O O . VAL B 1 196 ? -10.914 16.719 -11.898 1 88.06 196 VAL B O 1
ATOM 3292 N N . SER B 1 197 ? -9.883 14.672 -12.258 1 88.19 197 SER B N 1
ATOM 3293 C CA . SER B 1 197 ? -10.734 14.422 -13.414 1 88.19 197 SER B CA 1
ATOM 3294 C C . SER B 1 197 ? -11.586 13.172 -13.219 1 88.19 197 SER B C 1
ATOM 3296 O O . SER B 1 197 ? -12.273 12.727 -14.141 1 88.19 197 SER B O 1
ATOM 3298 N N . SER B 1 198 ? -11.523 12.531 -12.07 1 87.31 198 SER B N 1
ATOM 3299 C CA . SER B 1 198 ? -12.273 11.305 -11.82 1 87.31 198 SER B CA 1
ATOM 3300 C C . SER B 1 198 ? -12.945 11.336 -10.445 1 87.31 198 SER B C 1
ATOM 3302 O O . SER B 1 198 ? -12.555 12.125 -9.578 1 87.31 198 SER B O 1
ATOM 3304 N N . ASP B 1 199 ? -13.875 10.5 -10.344 1 82.94 199 ASP B N 1
ATOM 3305 C CA . ASP B 1 199 ? -14.547 10.383 -9.047 1 82.94 199 ASP B CA 1
ATOM 3306 C C . ASP B 1 199 ? -13.586 9.875 -7.977 1 82.94 199 ASP B C 1
ATOM 3308 O O . ASP B 1 199 ? -13.672 10.289 -6.816 1 82.94 199 ASP B O 1
ATOM 3312 N N . ALA B 1 200 ? -12.734 9.008 -8.336 1 82.31 200 ALA B N 1
ATOM 3313 C CA . ALA B 1 200 ? -11.727 8.523 -7.395 1 82.31 200 ALA B CA 1
ATOM 3314 C C . ALA B 1 200 ? -10.828 9.664 -6.918 1 82.31 200 ALA B C 1
ATOM 3316 O O . ALA B 1 200 ? -10.547 9.781 -5.723 1 82.31 200 ALA B O 1
ATOM 3317 N N . GLY B 1 201 ? -10.414 10.383 -7.941 1 86.75 201 GLY B N 1
ATOM 3318 C CA . GLY B 1 201 ? -9.609 11.547 -7.59 1 86.75 201 GLY B CA 1
ATOM 3319 C C . GLY B 1 201 ? -10.344 12.523 -6.688 1 86.75 201 GLY B C 1
ATOM 3320 O O . GLY B 1 201 ? -9.75 13.094 -5.773 1 86.75 201 GLY B O 1
ATOM 3321 N N . LEU B 1 202 ? -11.594 12.742 -6.945 1 87.25 202 LEU B N 1
ATOM 3322 C CA . LEU B 1 202 ? -12.406 13.641 -6.133 1 87.25 202 LEU B CA 1
ATOM 3323 C C . LEU B 1 202 ? -12.555 13.102 -4.715 1 87.25 202 LEU B C 1
ATOM 3325 O O . LEU B 1 202 ? -12.492 13.859 -3.746 1 87.25 202 LEU B O 1
ATOM 3329 N N . LEU B 1 203 ? -12.75 11.891 -4.613 1 86.88 203 LEU B N 1
ATOM 3330 C CA . LEU B 1 203 ? -12.867 11.273 -3.297 1 86.88 203 LEU B CA 1
ATOM 3331 C C . LEU B 1 203 ? -11.562 11.406 -2.521 1 86.88 203 LEU B C 1
ATOM 3333 O O . LEU B 1 203 ? -11.57 11.656 -1.313 1 86.88 203 LEU B O 1
ATOM 3337 N N . ASP B 1 204 ? -10.523 11.242 -3.191 1 87.81 204 ASP B N 1
ATOM 3338 C CA . ASP B 1 204 ? -9.227 11.461 -2.564 1 87.81 204 ASP B CA 1
ATOM 3339 C C . ASP B 1 204 ? -9.109 12.883 -2.021 1 87.81 204 ASP B C 1
ATOM 3341 O O . ASP B 1 204 ? -8.695 13.086 -0.881 1 87.81 204 ASP B O 1
ATOM 3345 N N . ALA B 1 205 ? -9.484 13.805 -2.865 1 86.75 205 ALA B N 1
ATOM 3346 C CA . ALA B 1 205 ? -9.461 15.203 -2.449 1 86.75 205 ALA B CA 1
ATOM 3347 C C . ALA B 1 205 ? -10.352 15.43 -1.232 1 86.75 205 ALA B C 1
ATOM 3349 O O . ALA B 1 205 ? -9.984 16.156 -0.311 1 86.75 205 ALA B O 1
ATOM 3350 N N . ALA B 1 206 ? -11.477 14.828 -1.262 1 86.56 206 ALA B N 1
ATOM 3351 C CA . ALA B 1 206 ? -12.422 14.945 -0.156 1 86.56 206 ALA B CA 1
ATOM 3352 C C . ALA B 1 206 ? -11.82 14.43 1.146 1 86.56 206 ALA B C 1
ATOM 3354 O O . ALA B 1 206 ? -11.914 15.086 2.186 1 86.56 206 ALA B O 1
ATOM 3355 N N . ASP B 1 207 ? -11.203 13.344 1.137 1 87.88 207 ASP B N 1
ATOM 3356 C CA . ASP B 1 207 ? -10.562 12.781 2.32 1 87.88 207 ASP B CA 1
ATOM 3357 C C . ASP B 1 207 ? -9.469 13.711 2.85 1 87.88 207 ASP B C 1
ATOM 3359 O O . ASP B 1 207 ? -9.398 13.961 4.055 1 87.88 207 ASP B O 1
ATOM 3363 N N . ILE B 1 208 ? -8.672 14.133 1.933 1 87.06 208 ILE B N 1
ATOM 3364 C CA . ILE B 1 208 ? -7.551 14.992 2.311 1 87.06 208 ILE B CA 1
ATOM 3365 C C . ILE B 1 208 ? -8.078 16.266 2.969 1 87.06 208 ILE B C 1
ATOM 3367 O O . ILE B 1 208 ? -7.586 16.672 4.023 1 87.06 208 ILE B O 1
ATOM 3371 N N . LEU B 1 209 ? -9.086 16.828 2.4 1 81.94 209 LEU B N 1
ATOM 3372 C CA . LEU B 1 209 ? -9.664 18.062 2.936 1 81.94 209 LEU B CA 1
ATOM 3373 C C . LEU B 1 209 ? -10.258 17.828 4.32 1 81.94 209 LEU B C 1
ATOM 3375 O O . LEU B 1 209 ? -10.078 18.641 5.227 1 81.94 209 LEU B O 1
ATOM 3379 N N . VAL B 1 210 ? -10.875 16.766 4.504 1 81.12 210 VAL B N 1
ATOM 3380 C CA . VAL B 1 210 ? -11.641 16.516 5.723 1 81.12 210 VAL B CA 1
ATOM 3381 C C . VAL B 1 210 ? -10.695 16.062 6.836 1 81.12 210 VAL B C 1
ATOM 3383 O O . VAL B 1 210 ? -10.812 16.516 7.977 1 81.12 210 VAL B O 1
ATOM 3386 N N . TYR B 1 211 ? -9.742 15.336 6.527 1 83.38 211 TYR B N 1
ATOM 3387 C CA . TYR B 1 211 ? -8.977 14.688 7.586 1 83.38 211 TYR B CA 1
ATOM 3388 C C . TYR B 1 211 ? -7.672 15.438 7.848 1 83.38 211 TYR B C 1
ATOM 3390 O O . TYR B 1 211 ? -7 15.18 8.852 1 83.38 211 TYR B O 1
ATOM 3398 N N . LEU B 1 212 ? -7.262 16.234 6.938 1 81.31 212 LEU B N 1
ATOM 3399 C CA . LEU B 1 212 ? -6.113 17.078 7.23 1 81.31 212 LEU B CA 1
ATOM 3400 C C . LEU B 1 212 ? -6.547 18.344 7.957 1 81.31 212 LEU B C 1
ATOM 3402 O O . LEU B 1 212 ? -5.707 19.109 8.445 1 81.31 212 LEU B O 1
ATOM 3406 N N . ARG B 1 213 ? -7.84 18.594 7.793 1 70.56 213 ARG B N 1
ATOM 3407 C CA . ARG B 1 213 ? -8.32 19.812 8.445 1 70.56 213 ARG B CA 1
ATOM 3408 C C . ARG B 1 213 ? -8.609 19.562 9.922 1 70.56 213 ARG B C 1
ATOM 3410 O O . ARG B 1 213 ? -9.086 18.484 10.297 1 70.56 213 ARG B O 1
ATOM 3417 N N . VAL B 1 214 ? -8.031 20.406 10.742 1 52.38 214 VAL B N 1
ATOM 3418 C CA . VAL B 1 214 ? -8.367 20.406 12.164 1 52.38 214 VAL B CA 1
ATOM 3419 C C . VAL B 1 214 ? -9.867 20.609 12.336 1 52.38 214 VAL B C 1
ATOM 3421 O O . VAL B 1 214 ? -10.484 21.406 11.625 1 52.38 214 VAL B O 1
ATOM 3424 N N . GLY B 1 215 ? -10.633 19.375 12.461 1 48.72 215 GLY B N 1
ATOM 3425 C CA . GLY B 1 215 ? -12.055 19.5 12.734 1 48.72 215 GLY B CA 1
ATOM 3426 C C . GLY B 1 215 ? -12.453 20.891 13.188 1 48.72 215 GLY B C 1
ATOM 3427 O O . GLY B 1 215 ? -11.734 21.531 13.961 1 48.72 215 GLY B O 1
ATOM 3428 N N . ASP B 1 216 ? -12.938 21.672 12.328 1 43.22 216 ASP B N 1
ATOM 3429 C CA . ASP B 1 216 ? -13.781 22.594 13.078 1 43.22 216 ASP B CA 1
ATOM 3430 C C . ASP B 1 216 ? -14.508 21.875 14.211 1 43.22 216 ASP B C 1
ATOM 3432 O O . ASP B 1 216 ? -14.789 20.672 14.117 1 43.22 216 ASP B O 1
ATOM 3436 N N . GLY B 1 217 ? -14.266 22.047 15.531 1 35.31 217 GLY B N 1
ATOM 3437 C CA . GLY B 1 217 ? -15.133 21.625 16.625 1 35.31 217 GLY B CA 1
ATOM 3438 C C . GLY B 1 217 ? -16.5 21.172 16.156 1 35.31 217 GLY B C 1
ATOM 3439 O O . GLY B 1 217 ? -17.406 20.984 16.969 1 35.31 217 GLY B O 1
ATOM 3440 N N . THR B 1 218 ? -17 21.562 15.023 1 35.75 218 THR B N 1
ATOM 3441 C CA . THR B 1 218 ? -18.422 21.297 14.836 1 35.75 218 THR B CA 1
ATOM 3442 C C . THR B 1 218 ? -18.656 19.859 14.383 1 35.75 218 THR B C 1
ATOM 3444 O O . THR B 1 218 ? -18.438 19.531 13.211 1 35.75 218 THR B O 1
ATOM 3447 N N . ALA B 1 219 ? -18.203 18.828 15.055 1 36.03 219 ALA B N 1
ATOM 3448 C CA . ALA B 1 219 ? -18.828 17.5 14.961 1 36.03 219 ALA B CA 1
ATOM 3449 C C . ALA B 1 219 ? -20.219 17.594 14.352 1 36.03 219 ALA B C 1
ATOM 3451 O O . ALA B 1 219 ? -21.078 18.328 14.859 1 36.03 219 ALA B O 1
ATOM 3452 N N . LEU B 1 220 ? -20.5 17.344 13.164 1 35.22 220 LEU B N 1
ATOM 3453 C CA . LEU B 1 220 ? -21.891 17.172 12.734 1 35.22 220 LEU B CA 1
ATOM 3454 C C . LEU B 1 220 ? -22.703 16.469 13.812 1 35.22 220 LEU B C 1
ATOM 3456 O O . LEU B 1 220 ? -22.375 15.344 14.219 1 35.22 220 LEU B O 1
ATOM 3460 N N . GLN B 1 221 ? -23.188 17.109 14.859 1 27.59 221 GLN B N 1
ATOM 3461 C CA . GLN B 1 221 ? -24.359 16.719 15.641 1 27.59 221 GLN B CA 1
ATOM 3462 C C . GLN B 1 221 ? -25.328 15.898 14.797 1 27.59 221 GLN B C 1
ATOM 3464 O O . GLN B 1 221 ? -25.875 16.391 13.805 1 27.59 221 GLN B O 1
ATOM 3469 N N . HIS B 1 222 ? -25.078 14.688 14.5 1 30.53 222 HIS B N 1
ATOM 3470 C CA . HIS B 1 222 ? -26.234 13.836 14.266 1 30.53 222 HIS B CA 1
ATOM 3471 C C . HIS B 1 222 ? -27.453 14.344 15.047 1 30.53 222 HIS B C 1
ATOM 3473 O O . HIS B 1 222 ? -27.484 14.258 16.281 1 30.53 222 HIS B O 1
ATOM 3479 N N . ARG B 1 223 ? -28.078 15.469 14.797 1 25.33 223 ARG B N 1
ATOM 3480 C CA . ARG B 1 223 ? -29.5 15.531 15.156 1 25.33 223 ARG B CA 1
ATOM 3481 C C . ARG B 1 223 ? -30.234 14.289 14.664 1 25.33 223 ARG B C 1
ATOM 3483 O O . ARG B 1 223 ? -30.391 14.078 13.461 1 25.33 223 ARG B O 1
ATOM 3490 N N . VAL B 1 224 ? -30.219 13.203 15.461 1 21.19 224 VAL B N 1
ATOM 3491 C CA . VAL B 1 224 ? -31.484 12.516 15.648 1 21.19 224 VAL B CA 1
ATOM 3492 C C . VAL B 1 224 ? -32.5 13.453 16.312 1 21.19 224 VAL B C 1
ATOM 3494 O O . VAL B 1 224 ? -32.156 14.18 17.25 1 21.19 224 VAL B O 1
#

Foldseek 3Di:
DPPPLQAAEEEEAAQDVVVVVVVVVLLVPDPPRSYDYDYHPALVVVVVVCVPDPHQEYEYEADPDLVRNLRSLLSVLVCCVPPVRYAYEYEYAADLLQLLLLQQQPGDHLYGHYPPDDPVVVSVSVVCSRPNDRPPPPCPPVSVVLNVLLPQDPLLLQLLQCVLVPDDLVRSCVVVVHDSVVSVVSLVVNCVSSVHDDPSSSNSSSSSNVNSDPPPVCPVPPPD/DPPPLQAAEEEEAAQDVVVVVVVVVLLVPDPPRSYDYDYHPALVVVVVVCVPDPHQEYEYEADPDLVRNLRSLLSVLVCCVPPVRYAYEYEYAADLLLLLLLLQQPGDHLYGHYPPDDPVVVSVSVVCSRPNDRPPPPVPPVSVVLNVLLPQDPLLLQLLQCVLVPDDLVRSCVVVVHDSVVSVVSLVVNCVSSVHDDPSSSNSSSSSNVNSDPPPVCPPPPPD

Sequence (448 aa):
MENRISKRNVALVEKCVMSNVGFKGLFDAMPDCRHTLHIFSKPSAFYKAALKTPFSAVIFSLSALRTERRTGLACLTELAINYPHVRRLVIADDDSEARLISALSPLPLDGVISKASPLDVLQDALFTSLNGARRTTERTDSLWEFHQNCMLSPTEREILRFMSNGYSMPQIAVQLERNIKTIRAHKFNVMSKLGVSSDAGLLDAADILVYLRVGDGTALQHRVMENRISKRNVALVEKCVMSNVGFKGLFDAMPDCRHTLHIFSKPSAFYKAALKTPFSAVIFSLSALRTERRTGLACLTELAINYPHVRRLVIADDDSEARLISALSPLPLDGVISKASPLDVLQDALFTSLNGARRTTERTDSLWEFHQNCMLSPTEREILRFMSNGYSMPQIAVQLERNIKTIRAHKFNVMSKLGVSSDAGLLDAADILVYLRVGDGTALQHRV

pLDDT: mean 83.39, std 17.64, range [20.97, 97.88]

InterPro domains:
  IPR000792 Transcription regulator LuxR, C-terminal [PF00196] (152-203)
  IPR000792 Transcription regulator LuxR, C-terminal [PR00038] (152-166)
  IPR000792 Transcription regulator LuxR, C-terminal [PR00038] (166-182)
  IPR000792 Transcription regulator LuxR, C-terminal [PR00038] (182-194)
  IPR000792 Transcription regulator LuxR, C-terminal [PS50043] (145-210)
  IPR000792 Transcription regulator LuxR, C-terminal [SM00421] (149-206)
  IPR000792 Transcription regulator LuxR, C-terminal [cd06170] (152-206)
  IPR016032 Signal transduction response regulator, C-terminal effector [SSF46894] (146-204)
  IPR039420 Transcriptional regulatory protein WalR-like [PTHR43214] (65-204)

Solvent-accessible surface area (backbone atoms only — not comparable to full-atom values): 24214 Å² total; per-residue (Å²): 129,83,76,74,72,78,56,39,34,30,37,34,33,47,47,40,38,42,33,50,46,17,49,51,51,53,55,69,64,39,81,84,58,51,61,43,82,43,81,23,65,38,68,68,58,41,53,60,45,55,76,77,41,80,52,51,29,36,38,39,51,46,52,65,36,65,73,55,28,48,52,49,35,38,48,52,34,49,38,53,71,79,39,65,79,37,38,42,30,38,35,23,66,30,64,68,52,24,50,48,49,70,51,55,45,77,58,84,61,46,36,70,37,34,29,62,40,54,65,68,59,48,50,50,48,50,50,43,41,75,67,41,79,73,67,57,81,66,70,47,64,65,59,42,43,44,39,58,60,50,52,61,49,72,67,49,46,50,50,30,48,43,41,54,71,66,45,47,71,66,54,45,14,60,74,66,71,48,57,55,67,57,51,50,51,44,51,51,51,48,26,60,56,69,71,36,90,44,70,67,47,44,45,50,47,17,42,48,48,54,29,34,33,71,67,63,88,70,65,80,70,76,78,121,129,82,76,73,74,78,55,40,35,31,38,36,33,48,47,40,39,42,34,50,46,18,49,51,52,53,53,68,65,39,81,84,59,51,61,42,83,43,82,23,66,38,67,68,59,42,55,58,45,54,75,77,41,83,52,52,29,37,38,39,52,46,51,66,35,66,72,56,27,48,53,48,34,38,49,52,35,49,38,52,70,77,39,66,80,38,39,42,31,37,33,24,65,30,64,69,52,24,52,48,47,68,52,55,45,76,60,84,60,46,35,69,38,33,29,63,41,55,66,68,58,48,51,50,49,50,50,44,43,74,68,41,81,73,68,58,83,61,74,46,63,66,61,43,43,43,39,58,62,50,50,61,49,74,66,49,47,51,51,29,48,43,43,53,72,67,45,47,70,66,54,44,14,61,74,67,71,47,56,52,67,57,51,51,50,44,50,51,51,49,26,61,57,69,72,34,92,44,70,67,50,44,43,51,49,18,42,48,49,55,30,33,36,73,68,63,88,69,65,80,70,76,77,123

Nearest PDB structures (foldseek):
  5vxn-assembly2_C  TM=7.170E-01  e=1.397E-10  Escherichia coli K-12
  6zj2-assembly1_A  TM=5.884E-01  e=4.239E-11  Salmonella enterica subsp. enterica serovar Typhimurium str. LT2
  6eo3-assembly1_A  TM=5.518E-01  e=1.832E-10  Salmonella enterica subsp. enterica serovar Typhimurium
  5o8z-assembly1_A  TM=5.851E-01  e=5.718E-10  Salmonella enterica subsp. enterica serovar Typhimurium str. LT2
  5vxn-assembly1_B  TM=6.067E-01  e=1.157E-09  Escherichia coli K-12

Secondary structure (DSSP, 8-state):
------PEEEEEE---HHHHHHHHHHHHHSTT--EEEEEESSHHHHHHHHTTS--SEEEEE--SSHHHHHHHHHHHHHHHHH-TTSEEEEEESSHHHHHHHHHH-SS--SEEEETTS-HHHHHHHHHHHHHSPP--S---HHHHHHHHHT---HHHHHHHHHHHTT--HHHHHHHTT--HHHHHHHHHHHHHHHT--SHHHHHHHHHHHHHHS---S-------/------PEEEEEE---HHHHHHHHHHHHHSTT--EEEEEESSHHHHHHHHTTS--SEEEEE--SSHHHHHHHHHHHHHHHHH-TTSEEEEEESSHHHHHHHHHH-SS--SEEEETTS-HHHHHHHHHHHHHSPP------HHHHHHHHHT---HHHHHHHHHHHTT--HHHHHHHTT--HHHHHHHHHHHHHHHT--SHHHHHHHHHHHHHHS---S-------